Protein AF-A0A813EC09-F1 (afdb_monomer)

Sequence (532 aa):
MAMATLSLAPGRQLQPWEVMFGGIWLAPVGNAAQGDGEDTSQANADATVAAAVAAGVKEFDTAPWYGAGAAEERLGRAVRRLGDASTKVITKAGRLVREPGGTEPCIPGFDEPGRPGLHERVWTNDYTAAGARLSLSESLERLGLPRVFGLRIHDPNDNSCNTRRTEAFVDEVEVALGSEGMCQGFRQLRSEGVIQHVGLGMNCNREPHQGVPEEILRLLRGSEPGTFDSALLAGGWNLLCQEGLSCFLECERLGVEVHVAGVFASGLLVSKGGTYAYRDAPAELVERTERWRALASRHNCSLPAVAIAFAALPRCVTRVVIGMANPQQVEQTMAWVKESGTVPCAVWAEAKELGLLSPVVTMCCSCYRFQQLCPTVRFLATGHSECRAERSFEIEKGLIEGAFDVDEIPRLWNEKMKEYLGVEPADDGEGCLQDVHWAAGLTGYFPTYSLGAMAAVQIFDAAKAELPGLDEAIAAGDFKGLRAWLKEKVHAVGSLYPTADELLVAVTGKPLDPQIFLRYLREKYSELYKLP

Radius of gyration: 28.87 Å; Cα contacts (8 Å, |Δi|>4): 867; chains: 1; bounding box: 74×57×78 Å

Mean predicted aligned error: 15.91 Å

InterPro domains:
  IPR001333 Peptidase M32, carboxypeptidase Taq [PF02074] (393-525)
  IPR001333 Peptidase M32, carboxypeptidase Taq [PR00998] (408-425)
  IPR001333 Peptidase M32, carboxypeptidase Taq [PR00998] (431-452)
  IPR001333 Peptidase M32, carboxypeptidase Taq [PR00998] (476-494)
  IPR001333 Peptidase M32, carboxypeptidase Taq [PS52034] (393-526)
  IPR001333 Peptidase M32, carboxypeptidase Taq [PTHR34217] (392-530)
  IPR023210 NADP-dependent oxidoreductase domain [PF00248] (35-336)
  IPR036812 NAD(P)-dependent oxidoreductase domain superfamily [G3DSA:3.20.20.100] (18-352)
  IPR036812 NAD(P)-dependent oxidoreductase domain superfamily [SSF51430] (34-349)

Secondary structure (DSSP, 8-state):
-PPP---B-TT----GGGEEEEGGGGS-SSS-SS-SS----HHHHHHHHHHHHHTT--EEE--TTGGGGHHHHHHHHHHHHH--TT-EEEEEESEEEE-STT-----TTT--TTS--GGG-EEEE--BHHHHHHHHHHHHHHHT-S--SEEEEE--SSBTTB-TTSTT---HHHHHHSTTBHHHHHHHHHHTTS-SEEEEEEE-S--TTS--HHHHHHHHHHSPTTS-SEEEEESSSSSS--TTHHHHHHHHHHT-EEEEE-TTTTBTTTSSS-EETTEEPPHHHHHHHHHHHHHHHHTT--HHHHHHHHHH-BTTEEEEEEE-SSHHHHHHHHHHHHHHTT--HHHHHHHHHTT-S-TTS---THHHHHHTT-TTTTS-SSS-HHHHHHHHHHHHHHHHHTSS-GGGHHHHHHHHHHHHHS---SSTTTTGGG-HHHHTT-TT-HHHHHHHHHHHHHHHHHHHHHSTTHHHHHHTT--HHHHHHHIIIIITTTTTSSSHHHHHHHHHSSS--HHHHHHHHHHHHHHHHT--

Organism: Polarella glacialis (NCBI:txid89957)

Solvent-accessible surface area (backbone atoms only — not comparable to full-atom values): 28842 Å² total; per-residue (Å²): 132,84,77,90,69,71,60,70,37,86,58,54,59,66,50,48,58,32,33,24,40,29,31,52,40,42,18,33,68,65,97,44,97,56,39,99,79,63,67,56,45,64,70,38,37,34,48,24,51,50,44,34,44,75,64,41,34,33,37,37,41,43,29,38,67,26,32,64,28,43,16,31,34,36,49,22,53,25,50,61,72,69,63,58,87,74,62,34,41,30,39,38,21,24,49,38,72,37,76,57,82,93,60,89,46,85,52,96,91,82,60,67,97,84,48,75,38,64,90,58,51,45,76,49,77,34,38,29,22,65,28,34,54,49,32,49,53,55,46,31,59,47,20,69,39,101,65,50,41,22,44,15,48,39,45,62,38,28,34,101,85,33,41,78,92,42,96,80,44,61,67,34,58,57,43,20,57,35,94,65,1,23,58,48,26,49,52,50,39,38,76,72,65,61,28,81,41,36,30,40,39,35,46,28,64,66,48,104,55,37,28,54,57,64,57,57,47,49,50,65,70,62,42,65,91,82,65,49,55,30,43,31,35,24,32,17,40,30,77,89,32,68,74,30,52,67,46,54,51,52,23,56,74,69,73,22,33,30,29,35,18,41,39,39,43,55,41,40,51,72,46,89,75,44,24,38,85,81,37,82,44,54,70,68,60,52,53,54,45,52,54,49,43,53,52,26,51,76,70,77,39,57,44,51,14,50,25,52,32,58,46,49,25,40,62,48,37,63,30,45,33,46,71,49,57,34,46,66,46,40,54,53,47,53,51,30,42,59,47,13,31,67,49,57,61,61,59,58,59,51,30,41,79,71,65,61,39,63,84,76,66,67,72,64,66,69,53,53,68,50,62,79,67,47,96,74,78,85,77,67,88,86,80,46,70,62,68,50,41,54,50,53,47,55,53,52,49,30,47,73,73,65,76,44,60,82,86,46,44,54,59,54,43,36,55,46,36,32,70,77,69,72,43,69,55,93,44,51,72,68,35,56,66,63,46,62,42,67,79,68,70,41,76,81,46,64,61,50,56,57,51,50,52,35,48,50,48,48,49,47,56,36,47,49,73,77,35,85,62,49,68,60,31,50,75,72,70,48,55,65,67,62,52,53,49,43,43,65,62,39,66,73,44,70,84,73,46,97,43,72,42,57,47,32,28,74,58,53,74,41,54,84,57,67,66,55,35,53,48,51,52,50,54,54,48,28,65,76,69,68,50,134

pLDDT: mean 83.32, std 18.14, range [25.12, 98.56]

Structure (mmCIF, N/CA/C/O backbone):
data_AF-A0A813EC09-F1
#
_entry.id   AF-A0A813EC09-F1
#
loop_
_atom_site.group_PDB
_atom_site.id
_atom_site.type_symbol
_atom_site.label_atom_id
_atom_site.label_alt_id
_atom_site.label_comp_id
_atom_site.label_asym_id
_atom_site.label_entity_id
_atom_site.label_seq_id
_atom_site.pdbx_PDB_ins_code
_atom_site.Cartn_x
_atom_site.Cartn_y
_atom_site.Cartn_z
_atom_site.occupancy
_atom_site.B_iso_or_equiv
_atom_site.auth_seq_id
_atom_site.auth_comp_id
_atom_site.auth_asym_id
_atom_site.auth_atom_id
_atom_site.pdbx_PDB_model_num
ATOM 1 N N . MET A 1 1 ? -3.536 7.130 27.808 1.00 31.22 1 MET A N 1
ATOM 2 C CA . MET A 1 1 ? -3.299 7.382 26.370 1.00 31.22 1 MET A CA 1
ATOM 3 C C . MET A 1 1 ? -3.692 6.121 25.627 1.00 31.22 1 MET A C 1
ATOM 5 O O . MET A 1 1 ? -3.079 5.096 25.887 1.00 31.22 1 MET A O 1
ATOM 9 N N . ALA A 1 2 ? -4.734 6.153 24.797 1.00 35.81 2 ALA A N 1
ATOM 10 C CA . ALA A 1 2 ? -5.045 5.018 23.930 1.00 35.81 2 ALA A CA 1
ATOM 11 C C . ALA A 1 2 ? -3.942 4.912 22.863 1.00 35.81 2 ALA A C 1
ATOM 13 O O . ALA A 1 2 ? -3.614 5.919 22.235 1.00 35.81 2 ALA A O 1
ATOM 14 N N . MET A 1 3 ? -3.329 3.736 22.703 1.00 50.53 3 MET A N 1
ATOM 15 C CA . MET A 1 3 ? -2.440 3.483 21.566 1.00 50.53 3 MET A CA 1
ATOM 16 C C . MET A 1 3 ? -3.264 3.627 20.283 1.00 50.53 3 MET A C 1
ATOM 18 O O . MET A 1 3 ? -4.345 3.049 20.194 1.00 50.53 3 MET A O 1
ATOM 22 N N . ALA A 1 4 ? -2.789 4.416 19.318 1.00 56.81 4 ALA A N 1
ATOM 23 C CA . ALA A 1 4 ? -3.446 4.523 18.019 1.00 56.81 4 ALA A CA 1
ATOM 24 C C . ALA A 1 4 ? -3.466 3.137 17.355 1.00 56.81 4 ALA A C 1
ATOM 26 O O . ALA A 1 4 ? -2.418 2.517 17.180 1.00 56.81 4 ALA A O 1
ATOM 27 N N . THR A 1 5 ? -4.657 2.637 17.035 1.00 67.69 5 THR A N 1
ATOM 28 C CA . THR A 1 5 ? -4.851 1.327 16.406 1.00 67.69 5 THR A CA 1
ATOM 29 C C . THR A 1 5 ? -5.172 1.501 14.933 1.00 67.69 5 THR A C 1
ATOM 31 O O . THR A 1 5 ? -6.077 2.260 14.594 1.00 67.69 5 THR A O 1
ATOM 34 N N . LEU A 1 6 ? -4.463 0.764 14.083 1.00 75.31 6 LEU A N 1
ATOM 35 C CA . LEU A 1 6 ? -4.712 0.719 12.646 1.00 75.31 6 LEU A CA 1
ATOM 36 C C . LEU A 1 6 ? -6.093 0.121 12.361 1.00 75.31 6 LEU A C 1
ATOM 38 O O . LEU A 1 6 ? -6.466 -0.885 12.975 1.00 75.31 6 LEU A O 1
ATOM 42 N N . SER A 1 7 ? -6.846 0.699 11.427 1.00 79.81 7 SER A N 1
ATOM 43 C CA . SER A 1 7 ? -8.127 0.120 11.031 1.00 79.81 7 SER A CA 1
ATOM 44 C C . SER A 1 7 ? -7.901 -1.114 10.158 1.00 79.81 7 SER A C 1
ATOM 46 O O . SER A 1 7 ? -7.236 -1.049 9.125 1.00 79.81 7 SER A O 1
ATOM 48 N N . LEU A 1 8 ? -8.447 -2.264 10.559 1.00 84.06 8 LEU A N 1
ATOM 49 C CA . LEU A 1 8 ? -8.244 -3.540 9.864 1.00 84.06 8 LEU A CA 1
ATOM 50 C C . LEU A 1 8 ? -9.520 -4.015 9.147 1.00 84.06 8 LEU A C 1
ATOM 52 O O . LEU A 1 8 ? -10.648 -3.693 9.540 1.00 84.06 8 LEU A O 1
ATOM 56 N N . ALA A 1 9 ? -9.339 -4.816 8.099 1.00 81.06 9 ALA A N 1
ATOM 57 C CA . ALA A 1 9 ? -10.385 -5.511 7.353 1.00 81.06 9 ALA A CA 1
ATOM 58 C C . ALA A 1 9 ? -10.072 -7.021 7.259 1.00 81.06 9 ALA A C 1
ATOM 60 O O . ALA A 1 9 ? -9.608 -7.500 6.221 1.00 81.06 9 ALA A O 1
ATOM 61 N N . PRO A 1 10 ? -10.313 -7.790 8.340 1.00 75.00 10 PRO A N 1
ATOM 62 C CA . PRO A 1 10 ? -10.113 -9.237 8.341 1.00 75.00 10 PRO A CA 1
ATOM 63 C C . PRO A 1 10 ? -11.017 -9.916 7.305 1.00 75.00 10 PRO A C 1
ATOM 65 O O . PRO A 1 10 ? -12.213 -9.626 7.242 1.00 75.00 10 PRO A O 1
ATOM 68 N N . GLY A 1 11 ? -10.458 -10.816 6.495 1.00 70.75 11 GLY A N 1
ATOM 69 C CA . GLY A 1 11 ? -11.214 -11.516 5.450 1.00 70.75 11 GLY A CA 1
ATOM 70 C C . GLY A 1 11 ? -11.556 -10.649 4.232 1.00 70.75 11 GLY A C 1
ATOM 71 O O . GLY A 1 11 ? -12.435 -11.006 3.450 1.00 70.75 11 GLY A O 1
ATOM 72 N N . ARG A 1 12 ? -10.891 -9.497 4.049 1.00 84.00 12 ARG A N 1
ATOM 73 C CA . ARG A 1 12 ? -11.000 -8.737 2.799 1.00 84.00 12 ARG A CA 1
ATOM 74 C C . ARG A 1 12 ? -10.509 -9.595 1.637 1.00 84.00 12 ARG A C 1
ATOM 76 O O . ARG A 1 12 ? -9.344 -9.980 1.577 1.00 84.00 12 ARG A O 1
ATOM 83 N N . GLN A 1 13 ? -11.397 -9.822 0.680 1.00 87.75 13 GLN A N 1
ATOM 84 C CA . GLN A 1 13 ? -11.048 -10.438 -0.588 1.00 87.75 13 GLN A CA 1
ATOM 85 C C . GLN A 1 13 ? -10.578 -9.364 -1.568 1.00 87.75 13 GLN A C 1
ATOM 87 O O . GLN A 1 13 ? -11.390 -8.574 -2.059 1.00 87.75 13 GLN A O 1
ATOM 92 N N . LEU A 1 14 ? -9.276 -9.362 -1.856 1.00 92.81 14 LEU A N 1
ATOM 93 C CA . LEU A 1 14 ? -8.710 -8.528 -2.908 1.00 92.81 14 LEU A CA 1
ATOM 94 C C . LEU A 1 14 ? -9.325 -8.886 -4.256 1.00 92.81 14 LEU A C 1
ATOM 96 O O . LEU A 1 14 ? -9.436 -10.054 -4.632 1.00 92.81 14 LEU A O 1
ATOM 100 N N . GLN A 1 15 ? -9.700 -7.854 -4.989 1.00 94.69 15 GLN A N 1
ATOM 101 C CA . GLN A 1 15 ? -10.124 -7.969 -6.369 1.00 94.69 15 GLN A CA 1
ATOM 102 C C . GLN A 1 15 ? -8.906 -7.868 -7.296 1.00 94.69 15 GLN A C 1
ATOM 104 O O . GLN A 1 15 ? -7.924 -7.214 -6.938 1.00 94.69 15 GLN A O 1
ATOM 109 N N . PRO A 1 16 ? -8.944 -8.443 -8.512 1.00 94.75 16 PRO A N 1
ATOM 110 C CA . PRO A 1 16 ? -7.796 -8.391 -9.419 1.00 94.75 16 PRO A CA 1
ATOM 111 C C . PRO A 1 16 ? -7.305 -6.972 -9.740 1.00 94.75 16 PRO A C 1
ATOM 113 O O . PRO A 1 16 ? -6.108 -6.750 -9.871 1.00 94.75 16 PRO A O 1
ATOM 116 N N . TRP A 1 17 ? -8.203 -5.982 -9.782 1.00 95.50 17 TRP A N 1
ATOM 117 C CA . TRP A 1 17 ? -7.834 -4.576 -10.001 1.00 95.50 17 TRP A CA 1
ATOM 118 C C . TRP A 1 17 ? -7.215 -3.889 -8.773 1.00 95.50 17 TRP A C 1
ATOM 120 O O . TRP A 1 17 ? -6.730 -2.766 -8.889 1.00 95.50 17 TRP A O 1
ATOM 130 N N . GLU A 1 18 ? -7.258 -4.521 -7.597 1.00 96.62 18 GLU A N 1
ATOM 131 C CA . GLU A 1 18 ? -6.543 -4.081 -6.392 1.00 96.62 18 GLU A CA 1
ATOM 132 C C . GLU A 1 18 ? -5.122 -4.668 -6.328 1.00 96.62 18 GLU A C 1
ATOM 134 O O . GLU A 1 18 ? -4.308 -4.246 -5.504 1.00 96.62 18 GLU A O 1
ATOM 139 N N . VAL A 1 19 ? -4.796 -5.608 -7.219 1.00 97.94 19 VAL A N 1
ATOM 140 C CA . VAL A 1 19 ? -3.419 -6.030 -7.466 1.00 97.94 19 VAL A CA 1
ATOM 141 C C . VAL A 1 19 ? -2.787 -5.046 -8.442 1.00 97.94 19 VAL A C 1
ATOM 143 O O . VAL A 1 19 ? -3.353 -4.725 -9.485 1.00 97.94 19 VAL A O 1
ATOM 146 N N . MET A 1 20 ? -1.600 -4.561 -8.095 1.00 98.00 20 MET A N 1
ATOM 147 C CA . MET A 1 20 ? -0.786 -3.705 -8.953 1.00 98.00 20 MET A CA 1
ATOM 148 C C . MET A 1 20 ? 0.408 -4.511 -9.463 1.00 98.00 20 MET A C 1
ATOM 150 O O . MET A 1 20 ? 1.106 -5.165 -8.687 1.00 98.00 20 MET A O 1
ATOM 154 N N . PHE A 1 21 ? 0.648 -4.473 -10.770 1.00 97.44 21 PHE A N 1
ATOM 155 C CA . PHE A 1 21 ? 1.761 -5.182 -11.391 1.00 97.44 21 PHE A CA 1
ATOM 156 C C . PHE A 1 21 ? 3.084 -4.478 -11.067 1.00 97.44 21 PHE A C 1
ATOM 158 O O . PHE A 1 21 ? 3.270 -3.317 -11.431 1.00 97.44 21 PHE A O 1
ATOM 165 N N . GLY A 1 22 ? 4.010 -5.176 -10.408 1.00 94.19 22 GLY A N 1
ATOM 166 C CA . GLY A 1 22 ? 5.361 -4.683 -10.135 1.00 94.19 22 GLY A CA 1
ATOM 167 C C . GLY A 1 22 ? 6.304 -4.929 -11.314 1.00 94.19 22 GLY A C 1
ATOM 168 O O . GLY A 1 22 ? 6.801 -6.038 -11.496 1.00 94.19 22 GLY A O 1
ATOM 169 N N . GLY A 1 23 ? 6.597 -3.881 -12.080 1.00 88.44 23 GLY A N 1
ATOM 170 C CA . GLY A 1 23 ? 7.363 -3.915 -13.329 1.00 88.44 23 GLY A CA 1
ATOM 171 C C . GLY A 1 23 ? 8.857 -4.207 -13.198 1.00 88.44 23 GLY A C 1
ATOM 172 O O . GLY A 1 23 ? 9.525 -4.332 -14.219 1.00 88.44 23 GLY A O 1
ATOM 173 N N . ILE A 1 24 ? 9.395 -4.342 -11.981 1.00 84.12 24 ILE A N 1
ATOM 174 C CA . ILE A 1 24 ? 10.821 -4.641 -11.765 1.00 84.12 24 ILE A CA 1
ATOM 175 C C . ILE A 1 24 ? 11.261 -5.930 -12.476 1.00 84.12 24 ILE A C 1
ATOM 177 O O . ILE A 1 24 ? 12.362 -5.975 -13.007 1.00 84.12 24 ILE A O 1
ATOM 181 N N . TRP A 1 25 ? 10.370 -6.922 -12.574 1.00 82.19 25 TRP A N 1
ATOM 182 C CA . TRP A 1 25 ? 10.619 -8.220 -13.216 1.00 82.19 25 TRP A CA 1
ATOM 183 C C . TRP A 1 25 ? 10.541 -8.201 -14.741 1.00 82.19 25 TRP A C 1
ATOM 185 O O . TRP A 1 25 ? 10.873 -9.184 -15.393 1.00 82.19 25 TRP A O 1
ATOM 195 N N . LEU A 1 26 ? 10.149 -7.071 -15.334 1.00 83.69 26 LEU A N 1
ATOM 196 C CA . LEU A 1 26 ? 10.283 -6.873 -16.776 1.00 83.69 26 LEU A CA 1
ATOM 197 C C . LEU A 1 26 ? 11.735 -6.559 -17.160 1.00 83.69 26 LEU A C 1
ATOM 199 O O . LEU A 1 26 ? 12.042 -6.408 -18.340 1.00 83.69 26 LEU A O 1
ATOM 203 N N . ALA A 1 27 ? 12.642 -6.441 -16.190 1.00 74.12 27 ALA A N 1
ATOM 204 C CA . ALA A 1 27 ? 14.052 -6.207 -16.426 1.00 74.12 27 ALA A CA 1
ATOM 205 C C . ALA A 1 27 ? 14.947 -7.044 -15.502 1.00 74.12 27 ALA A C 1
ATOM 207 O O . ALA A 1 27 ? 14.482 -7.511 -14.465 1.00 74.12 27 ALA A O 1
ATOM 208 N N . PRO A 1 28 ? 16.232 -7.237 -15.858 1.00 63.19 28 PRO A N 1
ATOM 209 C CA . PRO A 1 28 ? 17.201 -7.817 -14.940 1.00 63.19 28 PRO A CA 1
ATOM 210 C C . PRO A 1 28 ? 17.235 -7.030 -13.629 1.00 63.19 28 PRO A C 1
ATOM 212 O O . PRO A 1 28 ? 17.263 -5.793 -13.628 1.00 63.19 28 PRO A O 1
ATOM 215 N N . VAL A 1 29 ? 17.219 -7.750 -12.511 1.00 54.88 29 VAL A N 1
ATOM 216 C CA . VAL A 1 29 ? 17.272 -7.150 -11.179 1.00 54.88 29 VAL A CA 1
ATOM 217 C C . VAL A 1 29 ? 18.740 -6.918 -10.798 1.00 54.88 29 VAL A C 1
ATOM 219 O O . VAL A 1 29 ? 19.521 -7.859 -10.688 1.00 54.88 29 VAL A O 1
ATOM 222 N N . GLY A 1 30 ? 19.121 -5.655 -10.579 1.00 46.66 30 GLY A N 1
ATOM 223 C CA . GLY A 1 30 ? 20.483 -5.252 -10.194 1.00 46.66 30 GLY A CA 1
ATOM 224 C C . GLY A 1 30 ? 21.463 -5.084 -11.368 1.00 46.66 30 GLY A C 1
ATOM 225 O O . GLY A 1 30 ? 21.093 -5.222 -12.527 1.00 46.66 30 GLY A O 1
ATOM 226 N N . ASN A 1 31 ? 22.737 -4.794 -11.065 1.00 35.25 31 ASN A N 1
ATOM 227 C CA . ASN A 1 31 ? 23.843 -4.696 -12.043 1.00 35.25 31 ASN A CA 1
ATOM 228 C C . ASN A 1 31 ? 24.238 -6.055 -12.667 1.00 35.25 31 ASN A C 1
ATOM 230 O O . ASN A 1 31 ? 25.314 -6.186 -13.254 1.00 35.25 31 ASN A O 1
ATOM 234 N N . ALA A 1 32 ? 23.419 -7.093 -12.506 1.00 34.06 32 ALA A N 1
ATOM 235 C CA . ALA A 1 32 ? 23.718 -8.410 -13.031 1.00 34.06 32 ALA A CA 1
ATOM 236 C C . ALA A 1 32 ? 23.375 -8.465 -14.527 1.00 34.06 32 ALA A C 1
ATOM 238 O O . ALA A 1 32 ? 22.236 -8.249 -14.935 1.00 34.06 32 ALA A O 1
ATOM 239 N N . ALA A 1 33 ? 24.372 -8.816 -15.342 1.00 35.03 33 ALA A N 1
ATOM 240 C CA . ALA A 1 33 ? 24.215 -9.115 -16.769 1.00 35.03 33 ALA A CA 1
ATOM 241 C C . ALA A 1 33 ? 23.347 -10.366 -17.041 1.00 35.03 33 ALA A C 1
ATOM 243 O O . ALA A 1 33 ? 23.077 -10.697 -18.192 1.00 35.03 33 ALA A O 1
ATOM 244 N N . GLN A 1 34 ? 22.917 -11.068 -15.990 1.00 35.69 34 GLN A N 1
ATOM 245 C CA . GLN A 1 34 ? 21.988 -12.188 -16.037 1.00 35.69 34 GLN A CA 1
ATOM 246 C C . GLN A 1 34 ? 20.895 -11.922 -15.001 1.00 35.69 34 GLN A C 1
ATOM 248 O O . GLN A 1 34 ? 21.205 -11.672 -13.836 1.00 35.69 34 GLN A O 1
ATOM 253 N N . GLY A 1 35 ? 19.628 -11.956 -15.426 1.00 43.75 35 GLY A N 1
ATOM 254 C CA . GLY A 1 35 ? 18.516 -12.083 -14.486 1.00 43.75 35 GLY A CA 1
ATOM 255 C C . GLY A 1 35 ? 18.705 -13.337 -13.630 1.00 43.75 35 GLY A C 1
ATOM 256 O O . GLY A 1 35 ? 19.523 -14.202 -13.937 1.00 43.75 35 GLY A O 1
ATOM 257 N N . ASP A 1 36 ? 17.931 -13.458 -12.572 1.00 50.38 36 ASP A N 1
ATOM 258 C CA . ASP A 1 36 ? 17.846 -14.593 -11.649 1.00 50.38 36 ASP A CA 1
ATOM 259 C C . ASP A 1 36 ? 17.369 -15.923 -12.288 1.00 50.38 36 ASP A C 1
ATOM 261 O O . ASP A 1 36 ? 16.814 -16.788 -11.618 1.00 50.38 36 ASP A O 1
ATOM 265 N N . GLY A 1 37 ? 17.620 -16.115 -13.586 1.00 55.06 37 GLY A N 1
ATOM 266 C CA . GLY A 1 37 ? 17.205 -17.255 -14.399 1.00 55.06 37 GLY A CA 1
ATOM 267 C C . GLY A 1 37 ? 15.918 -17.023 -15.196 1.00 55.06 37 GLY A C 1
ATOM 268 O O . GLY A 1 37 ? 15.580 -17.860 -16.029 1.00 55.06 37 GLY A O 1
ATOM 269 N N . GLU A 1 38 ? 15.221 -15.904 -14.979 1.00 67.25 38 GLU A N 1
ATOM 270 C CA . GLU A 1 38 ? 13.945 -15.589 -15.632 1.00 67.25 38 GLU A CA 1
ATOM 271 C C . GLU A 1 38 ? 14.114 -15.019 -17.056 1.00 67.25 38 GLU A C 1
ATOM 273 O O . GLU A 1 38 ? 15.061 -14.284 -17.365 1.00 67.25 38 GLU A O 1
ATOM 278 N N . ASP A 1 39 ? 13.163 -15.337 -17.942 1.00 74.38 39 ASP A N 1
ATOM 279 C CA . ASP A 1 39 ? 13.121 -14.824 -19.316 1.00 74.38 39 ASP A CA 1
ATOM 280 C C . ASP A 1 39 ? 12.728 -13.339 -19.331 1.00 74.38 39 ASP A C 1
ATOM 282 O O . ASP A 1 39 ? 11.559 -12.971 -19.266 1.00 74.38 39 ASP A O 1
ATOM 286 N N . THR A 1 40 ? 13.713 -12.456 -19.465 1.00 76.31 40 THR A N 1
ATOM 287 C CA . THR A 1 40 ? 13.486 -11.002 -19.556 1.00 76.31 40 THR A CA 1
ATOM 288 C C . THR A 1 40 ? 13.268 -10.497 -20.992 1.00 76.31 40 THR A C 1
ATOM 290 O O . THR A 1 40 ? 13.400 -9.298 -21.257 1.00 76.31 40 THR A O 1
ATOM 293 N N . SER A 1 41 ? 12.953 -11.377 -21.950 1.00 82.69 41 SER A N 1
ATOM 294 C CA . SER A 1 41 ? 12.703 -10.994 -23.344 1.00 82.69 41 SER A CA 1
ATOM 295 C C . SER A 1 41 ? 11.466 -10.103 -23.506 1.00 82.69 41 SER A C 1
ATOM 297 O O . SER A 1 41 ? 10.525 -10.126 -22.709 1.00 82.69 41 SER A O 1
ATOM 299 N N . GLN A 1 42 ? 11.422 -9.334 -24.602 1.00 85.38 42 GLN A N 1
ATOM 300 C CA . GLN A 1 42 ? 10.219 -8.569 -24.947 1.00 85.38 42 GLN A CA 1
ATOM 301 C C . GLN A 1 42 ? 9.003 -9.479 -25.162 1.00 85.38 42 GLN A C 1
ATOM 303 O O . GLN A 1 42 ? 7.895 -9.104 -24.796 1.00 85.38 42 GLN A O 1
ATOM 308 N N . ALA A 1 43 ? 9.199 -10.666 -25.744 1.00 86.06 43 ALA A N 1
ATOM 309 C CA . ALA A 1 43 ? 8.111 -11.605 -25.994 1.00 86.06 43 ALA A CA 1
ATOM 310 C C . ALA A 1 43 ? 7.463 -12.074 -24.684 1.00 86.06 43 ALA A C 1
ATOM 312 O O . ALA A 1 43 ? 6.235 -12.108 -24.585 1.00 86.06 43 ALA A O 1
ATOM 313 N N . ASN A 1 44 ? 8.275 -12.368 -23.666 1.00 88.06 44 ASN A N 1
ATOM 314 C CA . ASN A 1 44 ? 7.762 -12.716 -22.350 1.00 88.06 44 ASN A CA 1
ATOM 315 C C . ASN A 1 44 ? 7.106 -11.515 -21.646 1.00 88.06 44 ASN A C 1
ATOM 317 O O . ASN A 1 44 ? 6.027 -11.665 -21.073 1.00 88.06 44 ASN A O 1
ATOM 321 N N . ALA A 1 45 ? 7.676 -10.309 -21.752 1.00 90.31 45 ALA A N 1
ATOM 322 C CA . ALA A 1 45 ? 7.045 -9.094 -21.230 1.00 90.31 45 ALA A CA 1
ATOM 323 C C . ALA A 1 45 ? 5.653 -8.846 -21.850 1.00 90.31 45 ALA A C 1
ATOM 325 O O . ALA A 1 45 ? 4.690 -8.612 -21.119 1.00 90.31 45 ALA A O 1
ATOM 326 N N . ASP A 1 46 ? 5.530 -8.961 -23.178 1.00 92.81 46 ASP A N 1
ATOM 327 C CA . ASP A 1 46 ? 4.258 -8.843 -23.904 1.00 92.81 46 ASP A CA 1
ATOM 328 C C . ASP A 1 46 ? 3.228 -9.858 -23.387 1.00 92.81 46 ASP A C 1
ATOM 330 O O . ASP A 1 46 ? 2.096 -9.492 -23.063 1.00 92.81 46 ASP A O 1
ATOM 334 N N . ALA A 1 47 ? 3.626 -11.130 -23.281 1.00 96.44 47 ALA A N 1
ATOM 335 C CA . ALA A 1 47 ? 2.753 -12.203 -22.815 1.00 96.44 47 ALA A CA 1
ATOM 336 C C . ALA A 1 47 ? 2.321 -12.008 -21.353 1.00 96.44 47 ALA A C 1
ATOM 338 O O . ALA A 1 47 ? 1.157 -12.218 -21.015 1.00 96.44 47 ALA A O 1
ATOM 339 N N . THR A 1 48 ? 3.242 -11.572 -20.493 1.00 96.56 48 THR A N 1
ATOM 340 C CA . THR A 1 48 ? 3.003 -11.383 -19.057 1.00 96.56 48 THR A CA 1
ATOM 341 C C . THR A 1 48 ? 2.057 -10.216 -18.796 1.00 96.56 48 THR A C 1
ATOM 343 O O . THR A 1 48 ? 1.104 -10.353 -18.030 1.00 96.56 48 THR A O 1
ATOM 346 N N . VAL A 1 49 ? 2.263 -9.081 -19.472 1.00 97.31 49 VAL A N 1
ATOM 347 C CA . VAL A 1 49 ? 1.371 -7.915 -19.368 1.00 97.31 49 VAL A CA 1
ATOM 348 C C . VAL A 1 49 ? -0.017 -8.249 -19.914 1.00 97.31 49 VAL A C 1
ATOM 350 O O . VAL A 1 49 ? -1.014 -7.933 -19.265 1.00 97.31 49 VAL A O 1
ATOM 353 N N . ALA A 1 50 ? -0.103 -8.940 -21.056 1.00 97.81 50 ALA A N 1
ATOM 354 C CA . ALA A 1 50 ? -1.383 -9.381 -21.609 1.00 97.81 50 ALA A CA 1
ATOM 355 C C . AL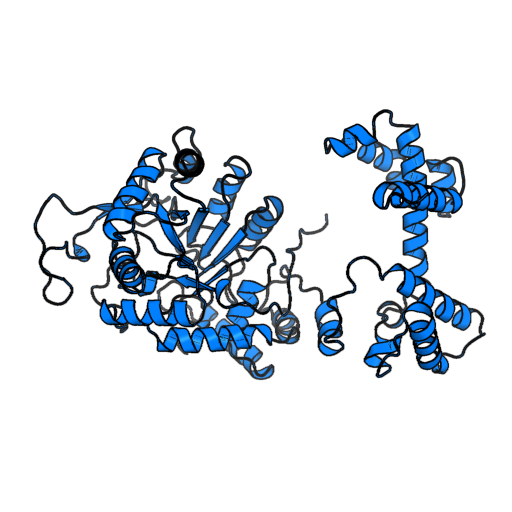A A 1 50 ? -2.130 -10.325 -20.650 1.00 97.81 50 ALA A C 1
ATOM 357 O O . ALA A 1 50 ? -3.328 -10.149 -20.430 1.00 97.81 50 ALA A O 1
ATOM 358 N N . ALA A 1 51 ? -1.425 -11.281 -20.034 1.00 98.25 51 ALA A N 1
ATOM 359 C CA . ALA A 1 51 ? -1.997 -12.173 -19.029 1.00 98.25 51 ALA A CA 1
ATOM 360 C C . ALA A 1 51 ? -2.491 -11.406 -17.791 1.00 98.25 51 ALA A C 1
ATOM 362 O O . ALA A 1 51 ? -3.587 -11.679 -17.303 1.00 98.25 51 ALA A O 1
ATOM 363 N N . ALA A 1 52 ? -1.730 -10.419 -17.307 1.00 97.94 52 ALA A N 1
ATOM 364 C CA . ALA A 1 52 ? -2.120 -9.602 -16.158 1.00 97.94 52 ALA A CA 1
ATOM 365 C C . ALA A 1 52 ? -3.399 -8.795 -16.435 1.00 97.94 52 ALA A C 1
ATOM 367 O O . ALA A 1 52 ? -4.327 -8.814 -15.623 1.00 97.94 52 ALA A O 1
ATOM 368 N N . VAL A 1 53 ? -3.494 -8.142 -17.599 1.00 97.88 53 VAL A N 1
ATOM 369 C CA . VAL A 1 53 ? -4.714 -7.414 -17.991 1.00 97.88 53 VAL A CA 1
ATOM 370 C C . VAL A 1 53 ? -5.894 -8.367 -18.169 1.00 97.88 53 VAL A C 1
ATOM 372 O O . VAL A 1 53 ? -6.981 -8.083 -17.667 1.00 97.88 53 VAL A O 1
ATOM 375 N N . ALA A 1 54 ? -5.692 -9.524 -18.807 1.00 97.56 54 ALA A N 1
ATOM 376 C CA . ALA A 1 54 ? -6.735 -10.541 -18.956 1.00 97.56 54 ALA A CA 1
ATOM 377 C C . ALA A 1 54 ? -7.241 -11.071 -17.602 1.00 97.56 54 ALA A C 1
ATOM 379 O O . ALA A 1 54 ? -8.424 -11.373 -17.458 1.00 97.56 54 ALA A O 1
ATOM 380 N N . ALA A 1 55 ? -6.367 -11.130 -16.594 1.00 97.25 55 ALA A N 1
ATOM 381 C CA . ALA A 1 55 ? -6.725 -11.471 -15.222 1.00 97.25 55 ALA A CA 1
ATOM 382 C C . ALA A 1 55 ? -7.456 -10.344 -14.465 1.00 97.25 55 ALA A C 1
ATOM 384 O O . ALA A 1 55 ? -7.986 -10.584 -13.382 1.00 97.25 55 ALA A O 1
ATOM 385 N N . GLY A 1 56 ? -7.519 -9.129 -15.021 1.00 96.94 56 GLY A N 1
ATOM 386 C CA . GLY A 1 56 ? -8.214 -7.978 -14.443 1.00 96.94 56 GLY A CA 1
ATOM 387 C C . GLY A 1 56 ? -7.318 -6.980 -13.704 1.00 96.94 56 GLY A C 1
ATOM 388 O O . GLY A 1 56 ? -7.847 -6.073 -13.056 1.00 96.94 56 GLY A O 1
ATOM 389 N N . VAL A 1 57 ? -5.990 -7.113 -13.803 1.00 97.62 57 VAL A N 1
ATOM 390 C CA . VAL A 1 57 ? -5.033 -6.109 -13.310 1.00 97.62 57 VAL A CA 1
ATOM 391 C C . VAL A 1 57 ? -5.120 -4.857 -14.180 1.00 97.62 57 VAL A C 1
ATOM 393 O O . VAL A 1 57 ? -5.113 -4.940 -15.406 1.00 97.62 57 VAL A O 1
ATOM 396 N N . LYS A 1 58 ? -5.192 -3.683 -13.544 1.00 96.75 58 LYS A N 1
ATOM 397 C CA . LYS A 1 58 ? -5.356 -2.394 -14.246 1.00 96.75 58 LYS A CA 1
ATOM 398 C C . LYS A 1 58 ? -4.191 -1.434 -14.065 1.00 96.75 58 LYS A C 1
ATOM 400 O O . LYS A 1 58 ? -4.054 -0.496 -14.842 1.00 96.75 58 LYS A O 1
ATOM 405 N N . GLU A 1 59 ? -3.384 -1.624 -13.029 1.00 97.94 59 GLU A N 1
ATOM 406 C CA . GLU A 1 59 ? -2.357 -0.670 -12.627 1.00 97.94 59 GLU A CA 1
ATOM 407 C C . GLU A 1 59 ? -0.974 -1.318 -12.660 1.00 97.94 59 GLU A C 1
ATOM 409 O O . GLU A 1 59 ? -0.773 -2.403 -12.115 1.00 97.94 59 GLU A O 1
ATOM 414 N N . PHE A 1 60 ? -0.025 -0.634 -13.297 1.00 98.25 60 PHE A N 1
ATOM 415 C CA . PHE A 1 60 ? 1.335 -1.108 -13.534 1.00 98.25 60 PHE A CA 1
ATOM 416 C C . PHE A 1 60 ? 2.320 -0.096 -12.959 1.00 98.25 60 PHE A C 1
ATOM 418 O O . PHE A 1 60 ? 2.375 1.049 -13.409 1.00 98.25 60 PHE A O 1
ATOM 425 N N . ASP A 1 61 ? 3.082 -0.520 -11.958 1.00 97.75 61 ASP A N 1
ATOM 426 C CA . ASP A 1 61 ? 4.133 0.268 -11.327 1.00 97.75 61 ASP A CA 1
ATOM 427 C C . ASP A 1 61 ? 5.482 -0.084 -11.958 1.00 97.75 61 ASP A C 1
ATOM 429 O O . ASP A 1 61 ? 5.880 -1.244 -12.005 1.00 97.75 61 ASP A O 1
ATOM 433 N N . THR A 1 62 ? 6.200 0.914 -12.457 1.00 96.19 62 THR A N 1
ATOM 434 C CA . THR A 1 62 ? 7.552 0.756 -13.011 1.00 96.19 62 THR A CA 1
ATOM 435 C C . THR A 1 62 ? 8.458 1.872 -12.496 1.00 96.19 62 THR A C 1
ATOM 437 O O . THR A 1 62 ? 8.041 2.654 -11.639 1.00 96.19 62 THR A O 1
ATOM 440 N N . ALA A 1 63 ? 9.713 1.928 -12.933 1.00 93.31 63 ALA A N 1
ATOM 441 C CA . ALA A 1 63 ? 10.622 3.024 -12.622 1.00 93.31 63 ALA A CA 1
ATOM 442 C C . ALA A 1 63 ? 11.778 3.097 -13.630 1.00 93.31 63 ALA A C 1
ATOM 444 O O . ALA A 1 63 ? 12.229 2.046 -14.094 1.00 93.31 63 ALA A O 1
ATOM 445 N N . PRO A 1 64 ? 12.374 4.286 -13.841 1.00 88.81 64 PRO A N 1
ATOM 446 C CA . PRO A 1 64 ? 13.611 4.423 -14.612 1.00 88.81 64 PRO A CA 1
ATOM 447 C C . PRO A 1 64 ? 14.758 3.579 -14.040 1.00 88.81 64 PRO A C 1
ATOM 449 O O . PRO A 1 64 ? 15.576 3.032 -14.768 1.00 88.81 64 PRO A O 1
ATOM 452 N N . TRP A 1 65 ? 14.805 3.415 -12.717 1.00 83.19 65 TRP A N 1
ATOM 453 C CA . TRP A 1 65 ? 15.827 2.609 -12.045 1.00 83.19 65 TRP A CA 1
ATOM 454 C C . TRP A 1 65 ? 15.782 1.116 -12.426 1.00 83.19 65 TRP A C 1
ATOM 456 O O . TRP A 1 65 ? 16.804 0.436 -12.373 1.00 83.19 65 TRP A O 1
ATOM 466 N N . TYR A 1 66 ? 14.614 0.578 -12.795 1.00 84.19 66 TYR A N 1
ATOM 467 C CA . TYR A 1 66 ? 14.430 -0.863 -12.988 1.00 84.19 66 TYR A CA 1
ATOM 468 C C . TYR A 1 66 ? 15.108 -1.332 -14.277 1.00 84.19 66 TYR A C 1
ATOM 470 O O . TYR A 1 66 ? 14.675 -1.003 -15.385 1.00 84.19 66 TYR A O 1
ATOM 478 N N . GLY A 1 67 ? 16.213 -2.066 -14.101 1.00 77.19 67 GLY A N 1
ATOM 479 C CA . GLY A 1 67 ? 17.122 -2.465 -15.174 1.00 77.19 67 GLY A CA 1
ATOM 480 C C . GLY A 1 67 ? 17.549 -1.285 -16.039 1.00 77.19 67 GLY A C 1
ATOM 481 O O . GLY A 1 67 ? 17.458 -1.373 -17.257 1.00 77.19 67 GLY A O 1
ATOM 482 N N . ALA A 1 68 ? 17.911 -0.158 -15.413 1.00 78.38 68 ALA A N 1
ATOM 483 C CA . ALA A 1 68 ? 18.359 1.061 -16.094 1.00 78.38 68 ALA A CA 1
ATOM 484 C C . ALA A 1 68 ? 17.410 1.551 -17.214 1.00 78.38 68 ALA A C 1
ATOM 486 O O . ALA A 1 68 ? 17.848 2.018 -18.264 1.00 78.38 68 ALA A O 1
ATOM 487 N N . GLY A 1 69 ? 16.098 1.428 -17.006 1.00 82.69 69 GLY A N 1
ATOM 488 C CA . GLY A 1 69 ? 15.053 1.885 -17.923 1.00 82.69 69 GLY A CA 1
ATOM 489 C C . GLY A 1 69 ? 14.479 0.783 -18.813 1.00 82.69 69 GLY A C 1
ATOM 490 O O . GLY A 1 69 ? 13.431 0.990 -19.421 1.00 82.69 69 GLY A O 1
ATOM 491 N N . ALA A 1 70 ? 15.084 -0.410 -18.844 1.00 82.31 70 ALA A N 1
ATOM 492 C CA . ALA A 1 70 ? 14.585 -1.539 -19.631 1.00 82.31 70 ALA A CA 1
ATOM 493 C C . ALA A 1 70 ? 13.144 -1.929 -19.271 1.00 82.31 70 ALA A C 1
ATOM 495 O O . ALA A 1 70 ? 12.363 -2.291 -20.152 1.00 82.31 70 ALA A O 1
ATOM 496 N N . ALA A 1 71 ? 12.775 -1.832 -17.989 1.00 88.06 71 ALA A N 1
ATOM 497 C CA . ALA A 1 71 ? 11.419 -2.140 -17.545 1.00 88.06 71 ALA A CA 1
ATOM 498 C C . ALA A 1 71 ? 10.386 -1.177 -18.152 1.00 88.06 71 ALA A C 1
ATOM 500 O O . ALA A 1 71 ? 9.313 -1.610 -18.566 1.00 88.06 71 ALA A O 1
ATOM 501 N N . GLU A 1 72 ? 10.707 0.118 -18.243 1.00 92.81 72 GLU A N 1
ATOM 502 C CA . GLU A 1 72 ? 9.850 1.116 -18.894 1.00 92.81 72 GLU A CA 1
ATOM 503 C C . GLU A 1 72 ? 9.727 0.849 -20.393 1.00 92.81 72 GLU A C 1
ATOM 505 O O . GLU A 1 72 ? 8.621 0.819 -20.927 1.00 92.81 72 GLU A O 1
ATOM 510 N N . GLU A 1 73 ? 10.840 0.574 -21.070 1.00 89.19 73 GLU A N 1
ATOM 511 C CA . GLU A 1 73 ? 10.840 0.284 -22.507 1.00 89.19 73 GLU A CA 1
ATOM 512 C C . GLU A 1 73 ? 9.971 -0.938 -22.846 1.00 89.19 73 GLU A C 1
ATOM 514 O O . GLU A 1 73 ? 9.156 -0.908 -23.777 1.00 89.19 73 GLU A O 1
ATOM 519 N N . ARG A 1 74 ? 10.103 -2.009 -22.056 1.00 90.69 74 ARG A N 1
ATOM 520 C CA . ARG A 1 74 ? 9.366 -3.261 -22.258 1.00 90.69 74 ARG A CA 1
ATOM 521 C C . ARG A 1 74 ? 7.894 -3.137 -21.908 1.00 90.69 74 ARG A C 1
ATOM 523 O O . ARG A 1 74 ? 7.062 -3.552 -22.717 1.00 90.69 74 ARG A O 1
ATOM 530 N N . LEU A 1 75 ? 7.573 -2.531 -20.762 1.00 95.88 75 LEU A N 1
ATOM 531 C CA . LEU A 1 75 ? 6.189 -2.263 -20.366 1.00 95.88 75 LEU A CA 1
ATOM 532 C C . LEU A 1 75 ? 5.496 -1.382 -21.406 1.00 95.88 75 LEU A C 1
ATOM 534 O O . LEU A 1 75 ? 4.386 -1.681 -21.831 1.00 95.88 75 LEU A O 1
ATOM 538 N N . GLY A 1 76 ? 6.171 -0.328 -21.858 1.00 95.62 76 GLY A N 1
ATOM 539 C CA . GLY A 1 76 ? 5.668 0.587 -22.870 1.00 95.62 76 GLY A CA 1
ATOM 540 C C . GLY A 1 76 ? 5.296 -0.104 -24.182 1.00 95.62 76 GLY A C 1
ATOM 541 O O . GLY A 1 76 ? 4.191 0.084 -24.698 1.00 95.62 76 GLY A O 1
ATOM 542 N N . ARG A 1 77 ? 6.200 -0.945 -24.709 1.00 93.44 77 ARG A N 1
ATOM 543 C CA . ARG A 1 77 ? 5.936 -1.769 -25.903 1.00 93.44 77 ARG A CA 1
ATOM 544 C C . ARG A 1 77 ? 4.754 -2.718 -25.691 1.00 93.44 77 ARG A C 1
ATOM 546 O O . ARG A 1 77 ? 3.860 -2.739 -26.537 1.00 93.44 77 ARG A O 1
ATOM 553 N N . ALA A 1 78 ? 4.712 -3.418 -24.559 1.00 95.81 78 ALA A N 1
ATOM 554 C CA . ALA A 1 78 ? 3.643 -4.360 -24.242 1.00 95.81 78 ALA A CA 1
ATOM 555 C C . ALA A 1 78 ? 2.271 -3.669 -24.139 1.00 95.81 78 ALA A C 1
ATOM 557 O O . ALA A 1 78 ? 1.305 -4.111 -24.759 1.00 95.81 78 ALA A O 1
ATOM 558 N N . VAL A 1 79 ? 2.189 -2.533 -23.437 1.00 96.94 79 VAL A N 1
ATOM 559 C CA . VAL A 1 79 ? 0.951 -1.748 -23.284 1.00 96.94 79 VAL A CA 1
ATOM 560 C C . VAL A 1 79 ? 0.467 -1.194 -24.625 1.00 96.94 79 VAL A C 1
ATOM 562 O O . VAL A 1 79 ? -0.716 -1.315 -24.943 1.00 96.94 79 VAL A O 1
ATOM 565 N N . ARG A 1 80 ? 1.363 -0.639 -25.458 1.00 95.88 80 ARG A N 1
ATOM 566 C CA . ARG A 1 80 ? 1.000 -0.177 -26.812 1.00 95.88 80 ARG A CA 1
ATOM 567 C C . ARG A 1 80 ? 0.472 -1.305 -27.686 1.00 95.88 80 ARG A C 1
ATOM 569 O O . ARG A 1 80 ? -0.493 -1.103 -28.416 1.00 95.88 80 ARG A O 1
ATOM 576 N N . ARG A 1 81 ? 1.124 -2.468 -27.633 1.00 94.06 81 ARG A N 1
ATOM 577 C CA . ARG A 1 81 ? 0.741 -3.644 -28.416 1.00 94.06 81 ARG A CA 1
ATOM 578 C C . ARG A 1 81 ? -0.621 -4.180 -27.989 1.00 94.06 81 ARG A C 1
ATOM 580 O O . ARG A 1 81 ? -1.401 -4.581 -28.848 1.00 94.06 81 ARG A O 1
ATOM 587 N N . LEU A 1 82 ? -0.892 -4.186 -26.686 1.00 95.25 82 LEU A N 1
ATOM 588 C CA . LEU A 1 82 ? -2.169 -4.622 -26.134 1.00 95.25 82 LEU A CA 1
ATOM 589 C C . LEU A 1 82 ? -3.306 -3.652 -26.488 1.00 95.25 82 LEU A C 1
ATOM 591 O O . LEU A 1 82 ? -4.415 -4.093 -26.770 1.00 95.25 82 LEU A O 1
ATOM 595 N N . GLY A 1 83 ? -3.031 -2.343 -26.487 1.00 92.44 83 GLY A N 1
ATOM 596 C CA . GLY A 1 83 ? -4.003 -1.315 -26.867 1.00 92.44 83 GLY A CA 1
ATOM 597 C C . GLY A 1 83 ? -5.174 -1.159 -25.889 1.00 92.44 83 GLY A C 1
ATOM 598 O O . GLY A 1 83 ? -6.194 -0.573 -26.250 1.00 92.44 83 GLY A O 1
ATOM 599 N N . ASP A 1 84 ? -5.049 -1.671 -24.662 1.00 91.12 84 ASP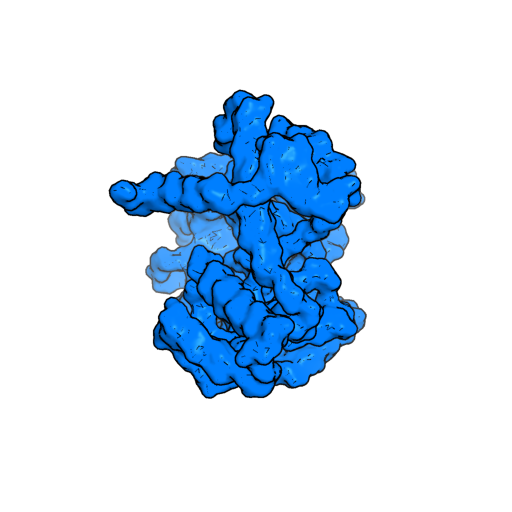 A N 1
ATOM 600 C CA . ASP A 1 84 ? -6.098 -1.589 -23.648 1.00 91.12 84 ASP A CA 1
ATOM 601 C C . ASP A 1 84 ? -6.123 -0.209 -22.972 1.00 91.12 84 ASP A C 1
ATOM 603 O O . ASP A 1 84 ? -5.210 0.176 -22.239 1.00 91.12 84 ASP A O 1
ATOM 607 N N . ALA A 1 85 ? -7.207 0.538 -23.188 1.00 87.62 85 ALA A N 1
ATOM 608 C CA . ALA A 1 85 ? -7.366 1.891 -22.658 1.00 87.62 85 ALA A CA 1
ATOM 609 C C . ALA A 1 85 ? -7.560 1.943 -21.130 1.00 87.62 85 ALA A C 1
ATOM 611 O O . ALA A 1 85 ? -7.498 3.027 -20.549 1.00 87.62 85 ALA A O 1
ATOM 612 N N . SER A 1 86 ? -7.824 0.804 -20.478 1.00 88.56 86 SER A N 1
ATOM 613 C CA . SER A 1 86 ? -8.026 0.737 -19.028 1.00 88.56 86 SER A CA 1
ATOM 614 C C . SER A 1 86 ? -6.717 0.652 -18.237 1.00 88.56 86 SER A C 1
ATOM 616 O O . SER A 1 86 ? -6.715 0.884 -17.024 1.00 88.56 86 SER A O 1
ATOM 618 N N . THR A 1 87 ? -5.608 0.374 -18.928 1.00 95.25 87 THR A N 1
ATOM 619 C CA . THR A 1 87 ? -4.278 0.222 -18.345 1.00 95.25 87 THR A CA 1
ATOM 620 C C . THR A 1 87 ? -3.716 1.559 -17.859 1.00 95.25 87 THR A C 1
ATOM 622 O O . THR A 1 87 ? -3.537 2.512 -18.618 1.00 95.25 87 THR A O 1
ATOM 625 N N . LYS A 1 88 ? -3.387 1.618 -16.568 1.00 98.00 88 LYS A N 1
ATOM 626 C CA . LYS A 1 88 ? -2.799 2.776 -15.894 1.00 98.00 88 LYS A CA 1
ATOM 627 C C . LYS A 1 88 ? -1.342 2.494 -15.550 1.00 98.00 88 LYS A C 1
ATOM 629 O O . LYS A 1 88 ? -1.051 1.647 -14.710 1.00 98.00 88 LYS A O 1
ATOM 634 N N . VAL A 1 89 ? -0.428 3.240 -16.162 1.00 98.50 89 VAL A N 1
ATOM 635 C CA . VAL A 1 89 ? 1.006 3.157 -15.854 1.00 98.50 89 VAL A CA 1
ATOM 636 C C . VAL A 1 89 ? 1.378 4.238 -14.846 1.00 98.50 89 VAL A C 1
ATOM 638 O O . VAL A 1 89 ? 1.085 5.413 -15.068 1.00 98.50 89 VAL A O 1
ATOM 641 N N . ILE A 1 90 ? 2.029 3.848 -13.754 1.00 98.56 90 ILE A N 1
ATOM 642 C CA . ILE A 1 90 ? 2.652 4.747 -12.782 1.00 98.56 90 ILE A CA 1
ATOM 643 C C . ILE A 1 90 ? 4.161 4.507 -12.840 1.00 98.56 90 ILE A C 1
ATOM 645 O O . ILE A 1 90 ? 4.617 3.372 -12.715 1.00 98.56 90 ILE A O 1
ATOM 649 N N . THR A 1 91 ? 4.935 5.574 -13.025 1.00 98.12 91 THR A N 1
ATOM 650 C CA . THR A 1 91 ? 6.405 5.513 -12.963 1.00 98.12 91 THR A CA 1
ATOM 651 C C . THR A 1 91 ? 6.938 6.377 -11.819 1.00 98.12 91 THR A C 1
ATOM 653 O O . THR A 1 91 ? 6.163 6.923 -11.027 1.00 98.12 91 THR A O 1
ATOM 656 N N . LYS A 1 92 ? 8.260 6.474 -11.673 1.00 97.31 92 LYS A N 1
ATOM 657 C CA . LYS A 1 92 ? 8.909 7.185 -10.570 1.00 97.31 92 LYS A CA 1
ATOM 658 C C . LYS A 1 92 ? 9.885 8.249 -11.062 1.00 97.31 92 LYS A C 1
ATOM 660 O O . LYS A 1 92 ? 10.486 8.107 -12.120 1.00 97.31 92 LYS A O 1
ATOM 665 N N . ALA A 1 93 ? 10.041 9.298 -10.268 1.00 96.62 93 ALA A N 1
ATOM 666 C CA . ALA A 1 93 ? 10.883 10.454 -10.529 1.00 96.62 93 ALA A CA 1
ATOM 667 C C . ALA A 1 93 ? 11.950 10.621 -9.441 1.00 96.62 93 ALA A C 1
ATOM 669 O O . ALA A 1 93 ? 11.823 10.088 -8.336 1.00 96.62 93 ALA A O 1
ATOM 670 N N . GLY A 1 94 ? 12.996 11.375 -9.772 1.00 91.94 94 GLY A N 1
ATOM 671 C CA . GLY A 1 94 ? 14.097 11.706 -8.866 1.00 91.94 94 GLY A CA 1
ATOM 672 C C . GLY A 1 94 ? 15.371 10.929 -9.131 1.00 91.94 94 GLY A C 1
ATOM 673 O O . GLY A 1 94 ? 16.445 11.493 -8.988 1.00 91.94 94 GLY A O 1
ATOM 674 N N . ARG A 1 95 ? 15.270 9.689 -9.615 1.00 88.38 95 ARG A N 1
ATOM 675 C CA . ARG A 1 95 ? 16.421 8.856 -9.995 1.00 88.38 95 ARG A CA 1
ATOM 676 C C . ARG A 1 95 ? 16.473 8.731 -11.509 1.00 88.38 95 ARG A C 1
ATOM 678 O O . ARG A 1 95 ? 15.777 7.900 -12.094 1.00 88.38 95 ARG A O 1
ATOM 685 N N . LEU A 1 96 ? 17.256 9.600 -12.135 1.00 85.75 96 LEU A N 1
ATOM 686 C CA . LEU A 1 96 ? 17.339 9.726 -13.583 1.00 85.75 96 LEU A CA 1
ATOM 687 C C . LEU A 1 96 ? 18.348 8.736 -14.158 1.00 85.75 96 LEU A C 1
ATOM 689 O O . LEU A 1 96 ? 19.387 8.466 -13.554 1.00 85.75 96 LEU A O 1
ATOM 693 N N . VAL A 1 97 ? 18.032 8.217 -15.342 1.00 81.50 97 VAL A N 1
ATOM 694 C CA . VAL A 1 97 ? 18.932 7.374 -16.131 1.00 81.50 97 VAL A CA 1
ATOM 695 C C . VAL A 1 97 ? 19.671 8.280 -17.107 1.00 81.50 97 VAL A C 1
ATOM 697 O O . VAL A 1 97 ? 19.076 9.147 -17.747 1.00 81.50 97 VAL A O 1
ATOM 700 N N . ARG A 1 98 ? 20.982 8.112 -17.201 1.00 76.31 98 ARG A N 1
ATOM 701 C CA . ARG A 1 98 ? 21.855 8.879 -18.083 1.00 76.31 98 ARG A CA 1
ATOM 702 C C . ARG A 1 98 ? 22.598 7.924 -18.987 1.00 76.31 98 ARG A C 1
ATOM 704 O O . ARG A 1 98 ? 23.145 6.925 -18.529 1.00 76.31 98 ARG A O 1
ATOM 711 N N . GLU A 1 99 ? 22.641 8.252 -20.263 1.00 63.03 99 GLU A N 1
ATOM 712 C CA . GLU A 1 99 ? 23.508 7.564 -21.209 1.00 63.03 99 GLU A CA 1
ATOM 713 C C . GLU A 1 99 ? 24.932 8.118 -21.053 1.00 63.03 99 GLU A C 1
ATOM 715 O O . GLU A 1 99 ? 25.098 9.333 -20.874 1.00 63.03 99 GLU A O 1
ATOM 720 N N . PRO A 1 100 ? 25.977 7.278 -21.067 1.00 49.56 100 PRO A N 1
ATOM 721 C CA . PRO A 1 100 ? 27.335 7.780 -20.984 1.00 49.56 100 PRO A CA 1
ATOM 722 C C . PRO A 1 100 ? 27.666 8.509 -22.286 1.00 49.56 100 PRO A C 1
ATOM 724 O O . PRO A 1 100 ? 27.662 7.922 -23.361 1.00 49.56 100 PRO A O 1
ATOM 727 N N . GLY A 1 101 ? 27.931 9.813 -22.173 1.00 44.31 101 GLY A N 1
ATOM 728 C CA . GLY A 1 101 ? 28.632 10.640 -23.160 1.00 44.31 101 GLY A CA 1
ATOM 729 C C . GLY A 1 101 ? 28.503 10.228 -24.631 1.00 44.31 101 GLY A C 1
ATOM 730 O O . GLY A 1 101 ? 29.517 9.918 -25.248 1.00 44.31 101 GLY A O 1
ATOM 731 N N . GLY A 1 102 ? 27.288 10.232 -25.190 1.00 40.00 102 GLY A N 1
ATOM 732 C CA . GLY A 1 102 ? 27.041 10.212 -26.638 1.00 40.00 102 GLY A CA 1
ATOM 733 C C . GLY A 1 102 ? 27.812 9.168 -27.458 1.00 40.00 102 GLY A C 1
ATOM 734 O O . GLY A 1 102 ? 28.250 9.495 -28.559 1.00 40.00 102 GLY A O 1
ATOM 735 N N . THR A 1 103 ? 28.012 7.949 -26.949 1.00 32.75 103 THR A N 1
ATOM 736 C CA . THR A 1 103 ? 28.673 6.868 -27.701 1.00 32.75 103 THR A CA 1
ATOM 737 C C . THR A 1 103 ? 27.713 5.725 -28.013 1.00 32.75 103 THR A C 1
ATOM 739 O O . THR A 1 103 ? 26.880 5.353 -27.191 1.00 32.75 103 THR A O 1
ATOM 742 N N . GLU A 1 104 ? 27.808 5.220 -29.248 1.00 32.16 104 GLU A N 1
ATOM 743 C CA . GLU A 1 104 ? 26.978 4.133 -29.761 1.00 32.16 104 GLU A CA 1
ATOM 744 C C . GLU A 1 104 ? 27.229 2.808 -29.013 1.00 32.16 104 GLU A C 1
ATOM 746 O O . GLU A 1 104 ? 28.378 2.499 -28.692 1.00 32.16 104 GLU A O 1
ATOM 751 N N . PRO A 1 105 ? 26.194 1.981 -28.819 1.00 35.56 105 PRO A N 1
ATOM 752 C CA . PRO A 1 105 ? 26.276 0.766 -28.014 1.00 35.56 105 PRO A CA 1
ATOM 753 C C . PRO A 1 105 ? 26.187 -0.539 -28.806 1.00 35.56 105 PRO A C 1
ATOM 755 O O . PRO A 1 105 ? 25.490 -0.638 -29.819 1.00 35.56 105 PRO A O 1
ATOM 758 N N . CYS A 1 106 ? 26.832 -1.582 -28.279 1.00 25.12 106 CYS A N 1
ATOM 759 C CA . CYS A 1 106 ? 26.596 -2.962 -28.694 1.00 25.12 106 CYS A CA 1
ATOM 760 C C . CYS A 1 106 ? 26.981 -3.948 -27.577 1.00 25.12 106 CYS A C 1
ATOM 762 O O . CYS A 1 106 ? 28.168 -4.127 -27.298 1.00 25.12 106 CYS A O 1
ATOM 764 N N . ILE A 1 107 ? 26.002 -4.647 -26.988 1.00 33.91 107 ILE A N 1
ATOM 765 C CA . ILE A 1 107 ? 26.208 -5.927 -26.299 1.00 33.91 107 ILE A CA 1
ATOM 766 C C . ILE A 1 107 ? 25.525 -7.039 -27.114 1.00 33.91 107 ILE A C 1
ATOM 768 O O . ILE A 1 107 ? 24.294 -7.083 -27.224 1.00 33.91 107 ILE A O 1
ATOM 772 N N . PRO A 1 108 ? 26.281 -8.007 -27.657 1.00 32.03 108 PRO A N 1
ATOM 773 C CA . PRO A 1 108 ? 25.693 -9.134 -28.370 1.00 32.03 108 PRO A CA 1
ATOM 774 C C . PRO A 1 108 ? 24.797 -9.983 -27.452 1.00 32.03 108 PRO A C 1
ATOM 776 O O . PRO A 1 108 ? 25.274 -10.581 -26.490 1.00 32.03 108 PRO A O 1
ATOM 779 N N . GLY A 1 109 ? 23.504 -10.072 -27.783 1.00 42.00 109 GLY A N 1
ATOM 780 C CA . GLY A 1 109 ? 22.546 -10.996 -27.157 1.00 42.00 109 GLY A CA 1
ATOM 781 C C . GLY A 1 109 ? 21.508 -10.369 -26.221 1.00 42.00 109 GLY A C 1
ATOM 782 O O . GLY A 1 109 ? 20.623 -11.092 -25.769 1.00 42.00 109 GLY A O 1
ATOM 783 N N . PHE A 1 110 ? 21.573 -9.058 -25.958 1.00 43.31 110 PHE A N 1
ATOM 784 C CA . PHE A 1 110 ? 20.592 -8.352 -25.115 1.00 43.31 110 PHE A CA 1
ATOM 785 C C . PHE A 1 110 ? 19.894 -7.166 -25.811 1.00 43.31 110 PHE A C 1
ATOM 787 O O . PHE A 1 110 ? 18.841 -6.727 -25.345 1.00 43.31 110 PHE A O 1
ATOM 794 N N . ASP A 1 111 ? 20.427 -6.707 -26.948 1.00 41.09 111 ASP A N 1
ATOM 795 C CA . ASP A 1 111 ? 20.015 -5.463 -27.606 1.00 41.09 111 ASP A CA 1
ATOM 796 C C . ASP A 1 111 ? 19.204 -5.699 -28.899 1.00 41.09 111 ASP A C 1
ATOM 798 O O . ASP A 1 111 ? 19.544 -6.543 -29.733 1.00 41.09 111 ASP A O 1
ATOM 802 N N . GLU A 1 112 ? 18.155 -4.892 -29.108 1.00 38.25 112 GLU A N 1
ATOM 803 C CA . GLU A 1 112 ? 17.728 -4.529 -30.467 1.00 38.25 112 GLU A CA 1
ATOM 804 C C . GLU A 1 112 ? 18.813 -3.605 -31.059 1.00 38.25 112 GLU A C 1
ATOM 806 O O . GLU A 1 112 ? 19.290 -2.719 -30.344 1.00 38.25 112 GLU A O 1
ATOM 811 N N . PRO A 1 113 ? 19.214 -3.756 -32.336 1.00 36.97 113 PRO A N 1
ATOM 812 C CA . PRO A 1 113 ? 20.238 -2.901 -32.935 1.00 36.97 113 PRO A CA 1
ATOM 813 C C . PRO A 1 113 ? 19.910 -1.403 -32.764 1.00 36.97 113 PRO A C 1
ATOM 815 O O . PRO A 1 113 ? 18.883 -0.944 -33.264 1.00 36.97 113 PRO A O 1
ATOM 818 N N . GLY A 1 114 ? 20.782 -0.650 -32.076 1.00 40.22 114 GLY A N 1
ATOM 819 C CA . GLY A 1 114 ? 20.698 0.814 -31.945 1.00 40.22 114 GLY A CA 1
ATOM 820 C C . GLY A 1 114 ? 20.296 1.400 -30.577 1.00 40.22 114 GLY A C 1
ATOM 821 O O . GLY A 1 114 ? 19.941 2.576 -30.541 1.00 40.22 114 GLY A O 1
ATOM 822 N N . ARG A 1 115 ? 20.330 0.651 -29.458 1.00 44.44 115 ARG A N 1
ATOM 823 C CA . ARG A 1 115 ? 20.036 1.173 -28.095 1.00 44.44 115 ARG A CA 1
ATOM 824 C C . ARG A 1 115 ? 21.169 0.941 -27.083 1.00 44.44 115 ARG A C 1
ATOM 826 O O . ARG A 1 115 ? 21.734 -0.148 -27.106 1.00 44.44 115 ARG A O 1
ATOM 833 N N . PRO A 1 116 ? 21.463 1.897 -26.163 1.00 42.97 116 PRO A N 1
ATOM 834 C CA . PRO A 1 116 ? 22.518 1.755 -25.150 1.00 42.97 116 PRO A CA 1
ATOM 835 C C . PRO A 1 116 ? 22.382 0.522 -24.287 1.00 42.97 116 PRO A C 1
ATOM 837 O O . PRO A 1 116 ? 21.340 0.350 -23.647 1.00 42.97 116 PRO A O 1
ATOM 840 N N . GLY A 1 117 ? 23.441 -0.292 -24.256 1.00 47.41 117 GLY A N 1
ATOM 841 C CA . GLY A 1 117 ? 23.496 -1.509 -23.461 1.00 47.41 117 GLY A CA 1
ATOM 842 C C . GLY A 1 117 ? 23.386 -1.166 -21.977 1.00 47.41 117 GLY A C 1
ATOM 843 O O . GLY A 1 117 ? 24.008 -0.221 -21.496 1.00 47.41 117 GLY A O 1
ATOM 844 N N . LEU A 1 118 ? 22.608 -1.933 -21.213 1.00 50.53 118 LEU A N 1
ATOM 845 C CA . LEU A 1 118 ? 22.214 -1.564 -19.841 1.00 50.53 118 LEU A CA 1
ATOM 846 C C . LEU A 1 118 ? 23.389 -1.276 -18.888 1.00 50.53 118 LEU A C 1
ATOM 848 O O . LEU A 1 118 ? 23.250 -0.452 -17.992 1.00 50.53 118 LEU A O 1
ATOM 852 N N . HIS A 1 119 ? 24.546 -1.906 -19.110 1.00 51.59 119 HIS A N 1
ATOM 853 C CA . HIS A 1 119 ? 25.775 -1.731 -18.324 1.00 51.59 119 HIS A CA 1
ATOM 854 C C . HIS A 1 119 ? 26.466 -0.362 -18.457 1.00 51.59 119 HIS A C 1
ATOM 856 O O . HIS A 1 119 ? 27.345 -0.040 -17.662 1.00 51.59 119 HIS A O 1
ATOM 862 N N . GLU A 1 120 ? 26.094 0.426 -19.461 1.00 49.91 120 GLU A N 1
ATOM 863 C CA . GLU A 1 120 ? 26.727 1.706 -19.784 1.00 49.91 120 GLU A CA 1
ATOM 864 C C . GLU A 1 120 ? 25.999 2.882 -19.119 1.00 49.91 120 GLU A C 1
ATOM 866 O O . GLU A 1 120 ? 26.591 3.931 -18.869 1.00 49.91 120 GLU A O 1
ATOM 871 N N . ARG A 1 121 ? 24.715 2.713 -18.787 1.00 64.31 121 ARG A N 1
ATOM 872 C CA . ARG A 1 121 ? 23.877 3.781 -18.238 1.00 64.31 121 ARG A CA 1
ATOM 873 C C . ARG A 1 121 ? 24.287 4.113 -16.796 1.00 64.31 121 ARG A C 1
ATOM 875 O O . ARG A 1 121 ? 24.430 3.224 -15.961 1.00 64.31 121 ARG A O 1
ATOM 882 N N . VAL A 1 122 ? 24.436 5.403 -16.492 1.00 65.69 122 VAL A N 1
ATOM 883 C CA . VAL A 1 122 ? 24.727 5.921 -15.141 1.00 65.69 122 VAL A CA 1
ATOM 884 C C . VAL A 1 122 ? 23.491 6.579 -14.534 1.00 65.69 122 VAL A C 1
ATOM 886 O O . VAL A 1 122 ? 22.545 6.917 -15.244 1.00 65.69 122 VAL A O 1
ATOM 889 N N . TRP A 1 123 ? 23.482 6.775 -13.216 1.00 73.00 123 TRP A N 1
ATOM 890 C CA . TRP A 1 123 ? 22.352 7.387 -12.517 1.00 73.00 123 TRP A CA 1
ATOM 891 C C . TRP A 1 123 ? 22.727 8.705 -11.867 1.00 73.00 123 TRP A C 1
ATOM 893 O O . TRP A 1 123 ? 23.778 8.833 -11.241 1.00 73.00 123 TRP A O 1
ATOM 903 N N . THR A 1 124 ? 21.820 9.668 -11.976 1.00 81.00 124 THR A N 1
ATOM 904 C CA . THR A 1 124 ? 21.921 10.959 -11.295 1.00 81.00 124 THR A CA 1
ATOM 905 C C . THR A 1 124 ? 20.618 11.254 -10.588 1.00 81.00 124 THR A C 1
ATOM 907 O O . THR A 1 124 ? 19.547 10.984 -11.134 1.00 81.00 124 THR A O 1
ATOM 910 N N . ASN A 1 125 ? 20.711 11.848 -9.407 1.00 87.06 125 ASN A N 1
ATOM 911 C CA . ASN A 1 125 ? 19.536 12.249 -8.661 1.00 87.06 125 ASN A CA 1
ATOM 912 C C . ASN A 1 125 ? 19.162 13.702 -8.957 1.00 87.06 125 ASN A C 1
ATOM 914 O O . ASN A 1 125 ? 20.035 14.557 -9.080 1.00 87.06 125 ASN A O 1
ATOM 918 N N . ASP A 1 126 ? 17.864 13.973 -9.053 1.00 91.81 126 ASP A N 1
ATOM 919 C CA . ASP A 1 126 ? 17.315 15.322 -9.174 1.00 91.81 126 ASP A CA 1
ATOM 920 C C . ASP A 1 126 ? 15.901 15.369 -8.581 1.00 91.81 126 ASP A C 1
ATOM 922 O O . ASP A 1 126 ? 14.907 15.050 -9.238 1.00 91.81 126 ASP A O 1
ATOM 926 N N . TYR A 1 127 ? 15.823 15.775 -7.315 1.00 95.25 127 TYR A N 1
ATOM 927 C CA . TYR A 1 127 ? 14.574 15.911 -6.561 1.00 95.25 127 TYR A CA 1
ATOM 928 C C . TYR A 1 127 ? 14.001 17.335 -6.606 1.00 95.25 127 TYR A C 1
ATOM 930 O O . TYR A 1 127 ? 13.218 17.723 -5.736 1.00 95.25 127 TYR A O 1
ATOM 938 N N . THR A 1 128 ? 14.370 18.128 -7.612 1.00 97.56 128 THR A N 1
ATOM 939 C CA . THR A 1 128 ? 13.790 19.457 -7.845 1.00 97.56 128 THR A CA 1
ATOM 940 C C . THR A 1 128 ? 12.478 19.373 -8.634 1.00 97.56 128 THR A C 1
ATOM 942 O O . THR A 1 128 ? 12.111 18.337 -9.200 1.00 97.56 128 THR A O 1
ATOM 945 N N . ALA A 1 129 ? 11.752 20.487 -8.719 1.00 97.81 129 ALA A N 1
ATOM 946 C CA . ALA A 1 129 ? 10.578 20.622 -9.575 1.00 97.81 129 ALA A CA 1
ATOM 947 C C . ALA A 1 129 ? 10.922 20.436 -11.067 1.00 97.81 129 ALA A C 1
ATOM 949 O O . ALA A 1 129 ? 10.131 19.857 -11.816 1.00 97.81 129 ALA A O 1
ATOM 950 N N . ALA A 1 130 ? 12.113 20.872 -11.498 1.00 97.00 130 ALA A N 1
ATOM 951 C CA . ALA A 1 130 ? 12.615 20.628 -12.850 1.00 97.00 130 ALA A CA 1
ATOM 952 C C . ALA A 1 130 ? 12.915 19.136 -13.068 1.00 97.00 130 ALA A C 1
ATOM 954 O O . ALA A 1 130 ? 12.488 18.566 -14.077 1.00 97.00 130 ALA A O 1
ATOM 955 N N . GLY A 1 131 ? 13.533 18.483 -12.079 1.00 95.69 131 GLY A N 1
ATOM 956 C CA . GLY A 1 131 ? 13.781 17.042 -12.065 1.00 95.69 131 GLY A CA 1
ATOM 957 C C . GLY A 1 131 ? 12.510 16.208 -12.211 1.00 95.69 131 GLY A C 1
ATOM 958 O O . GLY A 1 131 ? 12.512 15.197 -12.914 1.00 95.69 131 GLY A O 1
ATOM 959 N N . ALA A 1 132 ? 11.388 16.659 -11.641 1.00 97.25 132 ALA A N 1
ATOM 960 C CA . ALA A 1 132 ? 10.082 16.026 -11.825 1.00 97.25 132 ALA A CA 1
ATOM 961 C C . ALA A 1 132 ? 9.626 16.019 -13.296 1.00 97.25 132 ALA A C 1
ATOM 963 O O . ALA A 1 132 ? 9.219 14.979 -13.820 1.00 97.25 132 ALA A O 1
ATOM 964 N N . ARG A 1 133 ? 9.720 17.169 -13.978 1.00 97.12 133 ARG A N 1
ATOM 965 C CA . ARG A 1 133 ? 9.349 17.301 -15.398 1.00 97.12 133 ARG A CA 1
ATOM 966 C C . ARG A 1 133 ? 10.288 16.523 -16.306 1.00 97.12 133 ARG A C 1
ATOM 968 O O . ARG A 1 133 ? 9.823 15.860 -17.229 1.00 97.12 133 ARG A O 1
ATOM 975 N N . LEU A 1 134 ? 11.586 16.586 -16.025 1.00 95.12 134 LEU A N 1
ATOM 976 C CA . LEU A 1 134 ? 12.594 15.854 -16.780 1.00 95.12 134 LEU A CA 1
ATOM 977 C C . LEU A 1 134 ? 12.390 14.341 -16.643 1.00 95.12 134 LEU A C 1
ATOM 979 O O . LEU A 1 134 ? 12.306 13.646 -17.653 1.00 95.12 134 LEU A O 1
ATOM 983 N N . SER A 1 135 ? 12.187 13.854 -15.412 1.00 95.75 135 SER A N 1
ATOM 984 C CA . SER A 1 135 ? 11.872 12.445 -15.139 1.00 95.75 135 SER A CA 1
ATOM 985 C C . SER A 1 135 ? 10.663 11.979 -15.945 1.00 95.75 135 SER A C 1
ATOM 987 O O . SER A 1 135 ? 10.702 10.910 -16.552 1.00 95.75 135 SER A O 1
ATOM 989 N N . LEU A 1 136 ? 9.594 12.782 -15.974 1.00 97.50 136 LEU A N 1
ATOM 990 C CA . LEU A 1 136 ? 8.398 12.469 -16.747 1.00 97.50 136 LEU A CA 1
ATOM 991 C C . LEU A 1 136 ? 8.690 12.414 -18.248 1.00 97.50 136 LEU A C 1
ATOM 993 O O . LEU A 1 136 ? 8.326 11.433 -18.889 1.00 97.50 136 LEU A O 1
ATOM 997 N N . SER A 1 137 ? 9.339 13.443 -18.797 1.00 95.94 137 SER A N 1
ATOM 998 C CA . SER A 1 137 ? 9.640 13.534 -20.230 1.00 95.94 137 SER A CA 1
ATOM 999 C C . SER A 1 137 ? 10.429 12.319 -20.715 1.00 95.94 137 SER A C 1
ATOM 1001 O O . SER A 1 137 ? 10.027 11.659 -21.670 1.00 95.94 137 SER A O 1
ATOM 1003 N N . GLU A 1 138 ? 11.511 11.977 -20.018 1.00 93.62 138 GLU A N 1
ATOM 1004 C CA . GLU A 1 138 ? 12.352 10.833 -20.379 1.00 93.62 138 GLU A CA 1
ATOM 1005 C C . GLU A 1 138 ? 11.624 9.494 -20.182 1.00 93.62 138 GLU A C 1
ATOM 1007 O O . GLU A 1 138 ? 11.815 8.550 -20.950 1.00 93.62 138 GLU A O 1
ATOM 1012 N N . SER A 1 139 ? 10.765 9.393 -19.162 1.00 96.12 139 SER A N 1
ATOM 1013 C CA . SER A 1 139 ? 9.963 8.185 -18.950 1.00 96.12 139 SER A CA 1
ATOM 1014 C C . SER A 1 139 ? 8.928 8.003 -20.056 1.00 96.12 139 SER A C 1
ATOM 1016 O O . SER A 1 139 ? 8.736 6.882 -20.509 1.00 96.12 139 SER A O 1
ATOM 1018 N N . LEU A 1 140 ? 8.288 9.076 -20.538 1.00 96.44 140 LEU A N 1
ATOM 1019 C CA . LEU A 1 140 ? 7.357 9.014 -21.673 1.00 96.44 140 LEU A CA 1
ATOM 1020 C C . LEU A 1 140 ? 8.060 8.581 -22.962 1.00 96.44 140 LEU A C 1
ATOM 1022 O O . LEU A 1 140 ? 7.478 7.819 -23.732 1.00 96.44 140 LEU A O 1
ATOM 1026 N N . GLU A 1 141 ? 9.305 9.010 -23.171 1.00 93.06 141 GLU A N 1
ATOM 1027 C CA . GLU A 1 141 ? 10.132 8.570 -24.296 1.00 93.06 141 GLU A CA 1
ATOM 1028 C C . GLU A 1 141 ? 10.448 7.071 -24.211 1.00 93.06 141 GLU A C 1
ATOM 1030 O O . GLU A 1 141 ? 10.148 6.326 -25.147 1.00 93.06 141 GLU A O 1
ATOM 1035 N N . ARG A 1 142 ? 10.967 6.595 -23.068 1.00 92.06 142 ARG A N 1
ATOM 1036 C CA . ARG A 1 142 ? 11.255 5.164 -22.859 1.00 92.06 142 ARG A CA 1
ATOM 1037 C C . ARG A 1 142 ? 9.994 4.314 -22.952 1.00 92.06 142 ARG A C 1
ATOM 1039 O O . ARG A 1 142 ? 9.967 3.326 -23.684 1.00 92.06 142 ARG A O 1
ATOM 1046 N N . LEU A 1 143 ? 8.933 4.725 -22.259 1.00 94.38 143 LEU A N 1
ATOM 1047 C CA . LEU A 1 143 ? 7.629 4.073 -22.309 1.00 94.38 143 LEU A CA 1
ATOM 1048 C C . LEU A 1 143 ? 7.002 4.173 -23.692 1.00 94.38 143 LEU A C 1
ATOM 1050 O O . LEU A 1 143 ? 6.133 3.363 -23.970 1.00 94.38 143 LEU A O 1
ATOM 1054 N N . GLY A 1 144 ? 7.369 5.137 -24.541 1.00 94.38 144 GLY A N 1
ATOM 1055 C CA . GLY A 1 144 ? 6.693 5.466 -25.800 1.00 94.38 144 GLY A CA 1
ATOM 1056 C C . GLY A 1 144 ? 5.179 5.647 -25.636 1.00 94.38 144 GLY A C 1
ATOM 1057 O O . GLY A 1 144 ? 4.404 5.177 -26.471 1.00 94.38 144 GLY A O 1
ATOM 1058 N N . LEU A 1 145 ? 4.745 6.228 -24.517 1.00 95.62 145 LEU A N 1
ATOM 1059 C CA . LEU A 1 145 ? 3.340 6.501 -24.218 1.00 95.62 145 LEU A CA 1
ATOM 1060 C C . LEU A 1 145 ? 3.098 8.012 -24.272 1.00 95.62 145 LEU A C 1
ATOM 1062 O O . LEU A 1 145 ? 3.962 8.777 -23.857 1.00 95.62 145 LEU A O 1
ATOM 1066 N N . PRO A 1 146 ? 1.917 8.469 -24.723 1.00 94.56 146 PRO A N 1
ATOM 1067 C CA . PRO A 1 146 ? 1.608 9.898 -24.755 1.00 94.56 146 PRO A CA 1
ATOM 1068 C C . PRO A 1 146 ? 1.367 10.488 -23.357 1.00 94.56 146 PRO A C 1
ATOM 1070 O O . PRO A 1 146 ? 1.374 11.703 -23.194 1.00 94.56 146 PRO A O 1
ATOM 1073 N N . ARG A 1 147 ? 1.096 9.638 -22.359 1.00 95.75 147 ARG A N 1
ATOM 1074 C CA . ARG A 1 147 ? 0.867 10.009 -20.958 1.00 95.75 147 ARG A CA 1
ATOM 1075 C C . ARG A 1 147 ? 1.063 8.811 -20.035 1.00 95.75 147 ARG A C 1
ATOM 1077 O O . ARG A 1 147 ? 0.916 7.667 -20.464 1.00 95.75 147 ARG A O 1
ATOM 1084 N N . VAL A 1 148 ? 1.291 9.097 -18.759 1.00 97.94 148 VAL A N 1
ATOM 1085 C CA . VAL A 1 148 ? 1.211 8.138 -17.648 1.00 97.94 148 VAL A CA 1
ATOM 1086 C C . VAL A 1 148 ? 0.069 8.532 -16.715 1.00 97.94 148 VAL A C 1
ATOM 1088 O O . VAL A 1 148 ? -0.359 9.684 -16.699 1.00 97.94 148 VAL A O 1
ATOM 1091 N N . PHE A 1 149 ? -0.446 7.580 -15.940 1.00 98.19 149 PHE A N 1
ATOM 1092 C CA . PHE A 1 149 ? -1.481 7.857 -14.945 1.00 98.19 149 PHE A CA 1
ATOM 1093 C C . PHE A 1 149 ? -0.917 8.656 -13.764 1.00 98.19 149 PHE A C 1
ATOM 1095 O O . PHE A 1 149 ? -1.579 9.568 -13.270 1.00 98.19 149 PHE A O 1
ATOM 1102 N N . GLY A 1 150 ? 0.315 8.363 -13.340 1.00 97.94 150 GLY A N 1
ATOM 1103 C CA . GLY A 1 150 ? 0.922 9.053 -12.209 1.00 97.94 150 GLY A CA 1
ATOM 1104 C C . GLY A 1 150 ? 2.433 8.956 -12.100 1.00 97.94 150 GLY A C 1
ATOM 1105 O O . GLY A 1 150 ? 3.082 8.192 -12.817 1.00 97.94 150 GLY A O 1
ATOM 1106 N N . LEU A 1 151 ? 2.960 9.724 -11.147 1.00 98.25 151 LEU A N 1
ATOM 1107 C CA . LEU A 1 151 ? 4.368 9.743 -10.760 1.00 98.25 151 LEU A CA 1
ATOM 1108 C C . LEU A 1 151 ? 4.533 9.508 -9.260 1.00 98.25 151 LEU A C 1
ATOM 1110 O O . LEU A 1 151 ? 3.701 9.921 -8.449 1.00 98.25 151 LEU A O 1
ATOM 1114 N N . ARG A 1 152 ? 5.649 8.877 -8.892 1.00 98.19 152 ARG A N 1
ATOM 1115 C CA . ARG A 1 152 ? 6.079 8.720 -7.501 1.00 98.19 152 ARG A CA 1
ATOM 1116 C C . ARG A 1 152 ? 7.461 9.313 -7.262 1.00 98.19 152 ARG A C 1
ATOM 1118 O O . ARG A 1 152 ? 8.330 9.151 -8.109 1.00 98.19 152 ARG A O 1
ATOM 1125 N N . ILE A 1 153 ? 7.699 9.926 -6.106 1.00 96.94 153 ILE A N 1
ATOM 1126 C CA . ILE A 1 153 ? 9.072 10.231 -5.665 1.00 96.94 153 ILE A CA 1
ATOM 1127 C C . ILE A 1 153 ? 9.759 8.894 -5.362 1.00 96.94 153 ILE A C 1
ATOM 1129 O O . ILE A 1 153 ? 9.145 8.063 -4.694 1.00 96.94 153 ILE A O 1
ATOM 1133 N N . HIS A 1 154 ? 10.973 8.659 -5.868 1.00 93.31 154 HIS A N 1
ATOM 1134 C CA . HIS A 1 154 ? 11.671 7.373 -5.743 1.00 93.31 154 HIS A CA 1
ATOM 1135 C C . HIS A 1 154 ? 12.853 7.441 -4.774 1.00 93.31 154 HIS A C 1
ATOM 1137 O O . HIS A 1 154 ? 13.853 8.036 -5.140 1.00 93.31 154 HIS A O 1
ATOM 1143 N N . ASP A 1 155 ? 12.779 6.793 -3.609 1.00 87.19 155 ASP A N 1
ATOM 1144 C CA . ASP A 1 155 ? 13.914 6.601 -2.676 1.00 87.19 155 ASP A CA 1
ATOM 1145 C C . ASP A 1 155 ? 14.862 7.826 -2.488 1.00 87.19 155 ASP A C 1
ATOM 1147 O O . ASP A 1 155 ? 16.066 7.709 -2.758 1.00 87.19 155 ASP A O 1
ATOM 1151 N N . PRO A 1 156 ? 14.367 9.013 -2.067 1.00 82.44 156 PRO A N 1
ATOM 1152 C CA . PRO A 1 156 ? 15.234 10.125 -1.697 1.00 82.44 156 PRO A CA 1
ATOM 1153 C C . PRO A 1 156 ? 16.021 9.764 -0.437 1.00 82.44 156 PRO A C 1
ATOM 1155 O O . PRO A 1 156 ? 15.428 9.301 0.533 1.00 82.44 156 PRO A O 1
ATOM 1158 N N . ASN A 1 157 ? 17.319 10.080 -0.438 1.00 79.31 157 ASN A N 1
ATOM 1159 C CA . ASN A 1 157 ? 18.318 9.700 0.566 1.00 79.31 157 ASN A CA 1
ATOM 1160 C C . ASN A 1 157 ? 18.674 8.207 0.589 1.00 79.31 157 ASN A C 1
ATOM 1162 O O . ASN A 1 157 ? 17.904 7.350 0.172 1.00 79.31 157 ASN A O 1
ATOM 1166 N N . ASP A 1 158 ? 19.886 7.917 1.082 1.00 66.75 158 ASP A N 1
ATOM 1167 C CA . ASP A 1 158 ? 20.432 6.563 1.262 1.00 66.75 158 ASP A CA 1
ATOM 1168 C C . ASP A 1 158 ? 20.167 5.642 0.064 1.00 66.75 158 ASP A C 1
ATOM 1170 O O . ASP A 1 158 ? 19.673 4.529 0.201 1.00 66.75 158 ASP A O 1
ATOM 1174 N N . ASN A 1 159 ? 20.520 6.124 -1.127 1.00 67.56 159 ASN A N 1
ATOM 1175 C CA . ASN A 1 159 ? 20.421 5.403 -2.388 1.00 67.56 159 ASN A CA 1
ATOM 1176 C C . ASN A 1 159 ? 21.811 5.209 -3.022 1.00 67.56 159 ASN A C 1
ATOM 1178 O O . ASN A 1 159 ? 22.843 5.605 -2.476 1.00 67.56 159 ASN A O 1
ATOM 1182 N N . SER A 1 160 ? 21.840 4.578 -4.198 1.00 63.06 160 SER A N 1
ATOM 1183 C CA . SER A 1 160 ? 23.062 4.182 -4.918 1.00 63.06 160 SER A CA 1
ATOM 1184 C C . SER A 1 160 ? 24.064 5.309 -5.187 1.00 63.06 160 SER A C 1
ATOM 1186 O O . SER A 1 160 ? 25.234 5.027 -5.425 1.00 63.06 160 SER A O 1
ATOM 1188 N N . CYS A 1 161 ? 23.609 6.561 -5.206 1.00 63.22 161 CYS A N 1
ATOM 1189 C CA . CYS A 1 161 ? 24.412 7.741 -5.526 1.00 63.22 161 CYS A CA 1
ATOM 1190 C C . CYS A 1 161 ? 24.382 8.817 -4.425 1.00 63.22 161 CYS A C 1
ATOM 1192 O O . CYS A 1 161 ? 25.048 9.836 -4.574 1.00 63.22 161 CYS A O 1
ATOM 1194 N N . ASN A 1 162 ? 23.671 8.587 -3.316 1.00 70.81 162 ASN A N 1
ATOM 1195 C CA . ASN A 1 162 ? 23.585 9.509 -2.186 1.00 70.81 162 ASN A CA 1
ATOM 1196 C C . ASN A 1 162 ? 23.483 8.729 -0.865 1.00 70.81 162 ASN A C 1
ATOM 1198 O O . ASN A 1 162 ? 22.437 8.171 -0.553 1.00 70.81 162 ASN A O 1
ATOM 1202 N N . THR A 1 163 ? 24.567 8.656 -0.087 1.00 73.88 163 THR A N 1
ATOM 1203 C CA . THR A 1 163 ? 24.637 7.864 1.158 1.00 73.88 163 THR A CA 1
ATOM 1204 C C . THR A 1 163 ? 24.964 8.754 2.358 1.00 73.88 163 THR A C 1
ATOM 1206 O O . THR A 1 163 ? 26.001 9.421 2.358 1.00 73.88 163 THR A O 1
ATOM 1209 N N . ARG A 1 164 ? 24.154 8.697 3.429 1.00 73.69 164 ARG A N 1
ATOM 1210 C CA . ARG A 1 164 ? 24.266 9.526 4.654 1.00 73.69 164 ARG A CA 1
ATOM 1211 C C . ARG A 1 164 ? 25.611 9.459 5.367 1.00 73.69 164 ARG A C 1
ATOM 1213 O O . ARG A 1 164 ? 25.943 10.339 6.151 1.00 73.69 164 ARG A O 1
ATOM 1220 N N . ARG A 1 165 ? 26.387 8.400 5.133 1.00 71.94 165 ARG A N 1
ATOM 1221 C CA . ARG A 1 165 ? 27.696 8.171 5.768 1.00 71.94 165 ARG A CA 1
ATOM 1222 C C . ARG A 1 165 ? 28.862 8.826 5.022 1.00 71.94 165 ARG A C 1
ATOM 1224 O O . ARG A 1 165 ? 30.010 8.505 5.310 1.00 71.94 165 ARG A O 1
ATOM 1231 N N . THR A 1 166 ? 28.580 9.692 4.053 1.00 72.62 166 THR A N 1
ATOM 1232 C CA . THR A 1 166 ? 29.593 10.353 3.222 1.00 72.62 166 THR A CA 1
ATOM 1233 C C . THR A 1 166 ? 29.471 11.869 3.326 1.00 72.62 166 THR A C 1
ATOM 1235 O O . THR A 1 166 ? 28.375 12.392 3.506 1.00 72.62 166 THR A O 1
ATOM 1238 N N . GLU A 1 167 ? 30.588 12.588 3.184 1.00 76.75 167 GLU A N 1
ATOM 1239 C CA . GLU A 1 167 ? 30.601 14.064 3.170 1.00 76.75 167 GLU A CA 1
ATOM 1240 C C . GLU A 1 167 ? 29.827 14.653 1.977 1.00 76.75 167 GLU A C 1
ATOM 1242 O O . GLU A 1 167 ? 29.432 15.813 2.008 1.00 76.75 167 GLU A O 1
ATOM 1247 N N . ALA A 1 168 ? 29.583 13.845 0.940 1.00 78.88 168 ALA A N 1
ATOM 1248 C CA . ALA A 1 168 ? 28.811 14.206 -0.244 1.00 78.88 168 ALA A CA 1
ATOM 1249 C C . ALA A 1 168 ? 27.290 14.030 -0.065 1.00 78.88 168 ALA A C 1
ATOM 1251 O O . ALA A 1 168 ? 26.548 14.215 -1.028 1.00 78.88 168 ALA A O 1
ATOM 1252 N N . PHE A 1 169 ? 26.821 13.643 1.129 1.00 84.50 169 PHE A N 1
ATOM 1253 C CA . PHE A 1 169 ? 25.397 13.463 1.390 1.00 84.50 169 PHE A CA 1
ATOM 1254 C C . PHE A 1 169 ? 24.622 14.771 1.203 1.00 84.50 169 PHE A C 1
ATOM 1256 O O . PHE A 1 169 ? 24.951 15.801 1.792 1.00 84.50 169 PHE A O 1
ATOM 1263 N N . VAL A 1 170 ? 23.539 14.691 0.436 1.00 85.25 170 VAL A N 1
ATOM 1264 C CA . VAL A 1 170 ? 22.547 15.757 0.292 1.00 85.25 170 VAL A CA 1
ATOM 1265 C C . VAL A 1 170 ? 21.227 15.242 0.841 1.00 85.25 170 VAL A C 1
ATOM 1267 O O . VAL A 1 170 ? 20.810 14.143 0.485 1.00 85.25 170 VAL A O 1
ATOM 1270 N N . ASP A 1 171 ? 20.547 16.023 1.683 1.00 90.88 171 ASP A N 1
ATOM 1271 C CA . ASP A 1 171 ? 19.211 15.646 2.148 1.00 90.88 171 ASP A CA 1
ATOM 1272 C C . ASP A 1 171 ? 18.170 15.887 1.044 1.00 90.88 171 ASP A C 1
ATOM 1274 O O . ASP A 1 171 ? 17.554 16.944 0.929 1.00 90.88 171 ASP A O 1
ATOM 1278 N N . GLU A 1 172 ? 17.979 14.879 0.205 1.00 91.88 172 GLU A N 1
ATOM 1279 C CA . GLU A 1 172 ? 17.071 14.878 -0.938 1.00 91.88 172 GLU A CA 1
ATOM 1280 C C . GLU A 1 172 ? 15.600 14.971 -0.525 1.00 91.88 172 GLU A C 1
ATOM 1282 O O . GLU A 1 172 ? 14.775 15.439 -1.310 1.00 91.88 172 GLU A O 1
ATOM 1287 N N . VAL A 1 173 ? 15.263 14.591 0.713 1.00 93.25 173 VAL A N 1
ATOM 1288 C CA . VAL A 1 173 ? 13.927 14.839 1.271 1.00 93.25 173 VAL A CA 1
ATOM 1289 C C . VAL A 1 173 ? 13.721 16.334 1.502 1.00 93.25 173 VAL A C 1
ATOM 1291 O O . VAL A 1 173 ? 12.657 16.845 1.158 1.00 93.25 173 VAL A O 1
ATOM 1294 N N . GLU A 1 174 ? 14.718 17.057 2.021 1.00 94.94 174 GLU A N 1
ATOM 1295 C CA . GLU A 1 174 ? 14.621 18.521 2.129 1.00 94.94 174 GLU A CA 1
ATOM 1296 C C . GLU A 1 174 ? 14.544 19.187 0.755 1.00 94.94 174 GLU A C 1
ATOM 1298 O O . GLU A 1 174 ? 13.706 20.066 0.552 1.00 94.94 174 GLU A O 1
ATOM 1303 N N . VAL A 1 175 ? 15.342 18.724 -0.215 1.00 96.19 175 VAL A N 1
ATOM 1304 C CA . VAL A 1 175 ? 15.262 19.214 -1.601 1.00 96.19 175 VAL A CA 1
ATOM 1305 C C . VAL A 1 175 ? 13.857 18.994 -2.171 1.00 96.19 175 VAL A C 1
ATOM 1307 O O . VAL A 1 175 ? 13.268 19.925 -2.715 1.00 96.19 175 VAL A O 1
ATOM 1310 N N . ALA A 1 176 ? 13.282 17.799 -2.000 1.00 97.12 176 ALA A N 1
ATOM 1311 C CA . ALA A 1 176 ? 11.943 17.473 -2.488 1.00 97.12 176 ALA A CA 1
ATOM 1312 C C . ALA A 1 176 ? 10.830 18.319 -1.843 1.00 97.12 176 ALA A C 1
ATOM 1314 O O . ALA A 1 176 ? 9.825 18.597 -2.506 1.00 97.12 176 ALA A O 1
ATOM 1315 N N . LEU A 1 177 ? 10.994 18.704 -0.573 1.00 97.56 177 LEU A N 1
ATOM 1316 C CA . LEU A 1 177 ? 10.048 19.517 0.202 1.00 97.56 177 LEU A CA 1
ATOM 1317 C C . LEU A 1 177 ? 10.194 21.028 -0.027 1.00 97.56 177 LEU A C 1
ATOM 1319 O O . LEU A 1 177 ? 9.273 21.779 0.295 1.00 97.56 177 LEU A O 1
ATOM 1323 N N . GLY A 1 178 ? 11.330 21.478 -0.563 1.00 96.62 178 GLY A N 1
ATOM 1324 C CA . GLY A 1 178 ? 11.610 22.891 -0.802 1.00 96.62 178 GLY A CA 1
ATOM 1325 C C . GLY A 1 178 ? 10.612 23.575 -1.746 1.00 96.62 178 GLY A C 1
ATOM 1326 O O . GLY A 1 178 ? 9.853 22.937 -2.478 1.00 96.62 178 GLY A O 1
ATOM 1327 N N . SER A 1 179 ? 10.648 24.910 -1.781 1.00 94.31 179 SER A N 1
ATOM 1328 C CA . SER A 1 179 ? 9.780 25.726 -2.650 1.00 94.31 179 SER A CA 1
ATOM 1329 C C . SER A 1 179 ? 9.981 25.461 -4.146 1.00 94.31 179 SER A C 1
ATOM 1331 O O . SER A 1 179 ? 9.064 25.671 -4.932 1.00 94.31 179 SER A O 1
ATOM 1333 N N . GLU A 1 180 ? 11.161 24.974 -4.534 1.00 96.12 180 GLU A N 1
ATOM 1334 C CA . GLU A 1 180 ? 11.488 24.514 -5.893 1.00 96.12 180 GLU A CA 1
ATOM 1335 C C . GLU A 1 180 ? 11.675 22.987 -5.949 1.00 96.12 180 GLU A C 1
ATOM 1337 O O . GLU A 1 180 ? 12.337 22.452 -6.838 1.00 96.12 180 GLU A O 1
ATOM 1342 N N . GLY A 1 181 ? 11.110 22.273 -4.975 1.00 97.62 181 GLY A N 1
ATOM 1343 C CA . GLY A 1 181 ? 11.240 20.833 -4.806 1.00 97.62 181 GLY A CA 1
ATOM 1344 C C . GLY A 1 181 ? 10.261 20.013 -5.641 1.00 97.62 181 GLY A C 1
ATOM 1345 O O . GLY A 1 181 ? 9.258 20.504 -6.168 1.00 97.62 181 GLY A O 1
ATOM 1346 N N . MET A 1 182 ? 10.533 18.714 -5.736 1.00 97.62 182 MET A N 1
ATOM 1347 C CA . MET A 1 182 ? 9.722 17.753 -6.487 1.00 97.62 182 MET A CA 1
ATOM 1348 C C . MET A 1 182 ? 8.245 17.741 -6.076 1.00 97.62 182 MET A C 1
ATOM 1350 O O . MET A 1 182 ? 7.390 17.557 -6.942 1.00 97.62 182 MET A O 1
ATOM 1354 N N . CYS A 1 183 ? 7.919 17.992 -4.802 1.00 97.62 183 CYS A N 1
ATOM 1355 C CA . CYS A 1 183 ? 6.525 18.087 -4.357 1.00 97.62 183 CYS A CA 1
ATOM 1356 C C . CYS A 1 183 ? 5.771 19.207 -5.093 1.00 97.62 183 CYS A C 1
ATOM 1358 O O . CYS A 1 183 ? 4.635 19.006 -5.527 1.00 97.62 183 CYS A O 1
ATOM 1360 N N . GLN A 1 184 ? 6.411 20.364 -5.297 1.00 97.06 184 GLN A N 1
ATOM 1361 C CA . GLN A 1 184 ?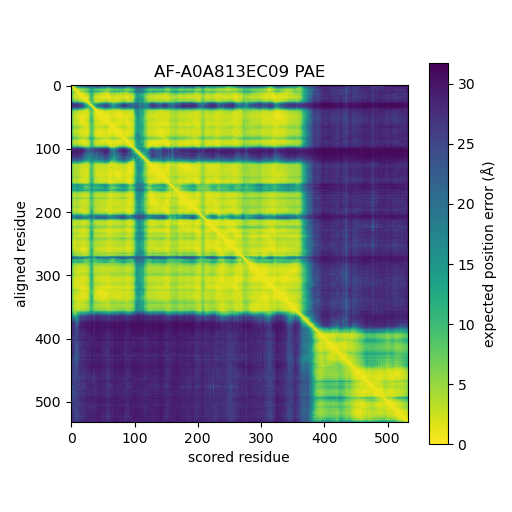 5.836 21.467 -6.073 1.00 97.06 184 GLN A CA 1
ATOM 1362 C C . GLN A 1 184 ? 5.748 21.116 -7.563 1.00 97.06 184 GLN A C 1
ATOM 1364 O O . GLN A 1 184 ? 4.709 21.339 -8.185 1.00 97.06 184 GLN A O 1
ATOM 1369 N N . GLY A 1 185 ? 6.784 20.480 -8.123 1.00 97.69 185 GLY A N 1
ATOM 1370 C CA . GLY A 1 185 ? 6.770 20.009 -9.513 1.00 97.69 185 GLY A CA 1
ATOM 1371 C C . GLY A 1 185 ? 5.622 19.036 -9.808 1.00 97.69 185 GLY A C 1
ATOM 1372 O O . GLY A 1 185 ? 4.923 19.179 -10.810 1.00 97.69 185 GLY A O 1
ATOM 1373 N N . PHE A 1 186 ? 5.363 18.084 -8.911 1.00 97.81 186 PHE A N 1
ATOM 1374 C CA . PHE A 1 186 ? 4.244 17.146 -9.032 1.00 97.81 186 PHE A CA 1
ATOM 1375 C C . PHE A 1 186 ? 2.880 17.828 -8.940 1.00 97.81 186 PHE A C 1
ATOM 1377 O O . PHE A 1 186 ? 1.993 17.524 -9.738 1.00 97.81 186 PHE A O 1
ATOM 1384 N N . ARG A 1 187 ? 2.711 18.785 -8.021 1.00 96.25 187 ARG A N 1
ATOM 1385 C CA . ARG A 1 187 ? 1.478 19.581 -7.930 1.00 96.25 187 ARG A CA 1
ATOM 1386 C C . ARG A 1 187 ? 1.215 20.370 -9.206 1.00 96.25 187 ARG A C 1
ATOM 1388 O O . ARG A 1 187 ? 0.072 20.420 -9.652 1.00 96.25 187 ARG A O 1
ATOM 1395 N N . GLN A 1 188 ? 2.259 20.938 -9.805 1.00 96.69 188 GLN A N 1
ATOM 1396 C CA . GLN A 1 188 ? 2.145 21.673 -11.061 1.00 96.69 188 GLN A CA 1
ATOM 1397 C C . GLN A 1 188 ? 1.778 20.748 -12.231 1.00 96.69 188 GLN A C 1
ATOM 1399 O O . GLN A 1 188 ? 0.860 21.042 -12.988 1.00 96.69 188 GLN A O 1
ATOM 1404 N N . LEU A 1 189 ? 2.425 19.584 -12.345 1.00 97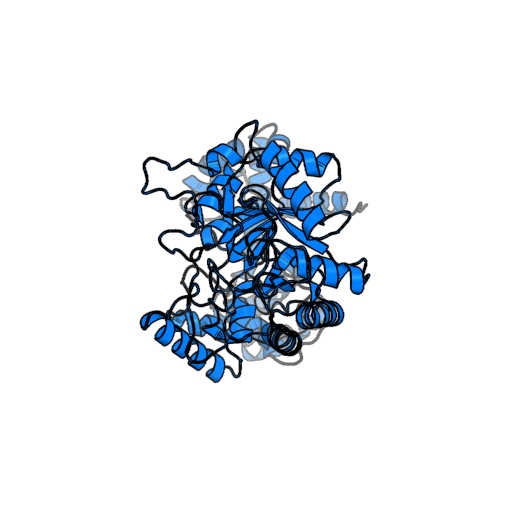.88 189 LEU A N 1
ATOM 1405 C CA . LEU A 1 189 ? 2.072 18.582 -13.359 1.00 97.88 189 LEU A CA 1
ATOM 1406 C C . LEU A 1 189 ? 0.623 18.092 -13.209 1.00 97.88 189 LEU A C 1
ATOM 1408 O O . LEU A 1 189 ? -0.064 17.870 -14.208 1.00 97.88 189 LEU A O 1
ATOM 1412 N N . ARG A 1 190 ? 0.140 17.940 -11.969 1.00 96.56 190 ARG A N 1
ATOM 1413 C CA . ARG A 1 190 ? -1.258 17.593 -11.691 1.00 96.56 190 ARG A CA 1
ATOM 1414 C C . ARG A 1 190 ? -2.211 18.726 -12.079 1.00 96.56 190 ARG A C 1
ATOM 1416 O O . ARG A 1 190 ? -3.226 18.454 -12.713 1.00 96.56 190 ARG A O 1
ATOM 1423 N N . SER A 1 191 ? -1.916 19.979 -11.723 1.00 96.38 191 SER A N 1
ATOM 1424 C CA . SER A 1 191 ? -2.792 21.116 -12.053 1.00 96.38 191 SER A CA 1
ATOM 1425 C C . SER A 1 191 ? -2.870 21.388 -13.558 1.00 96.38 191 SER A C 1
ATOM 1427 O O . SER A 1 191 ? -3.910 21.817 -14.049 1.00 96.38 191 SER A O 1
ATOM 1429 N N . GLU A 1 192 ? -1.810 21.065 -14.300 1.00 97.25 192 GLU A N 1
ATOM 1430 C CA . GLU A 1 192 ? -1.772 21.076 -15.768 1.00 97.25 192 GLU A CA 1
ATOM 1431 C C . GLU A 1 192 ? -2.530 19.892 -16.403 1.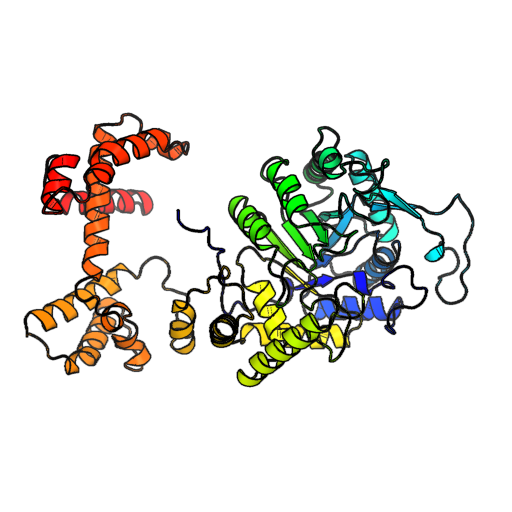00 97.25 192 GLU A C 1
ATOM 1433 O O . GLU A 1 192 ? -2.687 19.840 -17.622 1.00 97.25 192 GLU A O 1
ATOM 1438 N N . GLY A 1 193 ? -3.000 18.928 -15.602 1.00 96.44 193 GLY A N 1
ATOM 1439 C CA . GLY A 1 193 ? -3.695 17.727 -16.072 1.00 96.44 193 GLY A CA 1
ATOM 1440 C C . GLY A 1 193 ? -2.786 16.698 -16.753 1.00 96.44 193 GLY A C 1
ATOM 1441 O O . GLY A 1 193 ? -3.284 15.771 -17.393 1.00 96.44 193 GLY A O 1
ATOM 1442 N N . VAL A 1 194 ? -1.463 16.847 -16.626 1.00 97.31 194 VAL A N 1
ATOM 1443 C CA . VAL A 1 194 ? -0.468 15.961 -17.250 1.00 97.31 194 VAL A CA 1
ATOM 1444 C C . VAL A 1 194 ? -0.427 14.598 -16.558 1.00 97.31 194 VAL A C 1
ATOM 1446 O O . VAL A 1 194 ? -0.269 13.570 -17.217 1.00 97.31 194 VAL A O 1
ATOM 1449 N N . ILE A 1 195 ? -0.605 14.585 -15.236 1.00 97.88 195 ILE A N 1
ATOM 1450 C CA . ILE A 1 195 ? -0.711 13.375 -14.412 1.00 97.88 195 ILE A CA 1
ATOM 1451 C C . ILE A 1 195 ? -1.958 13.450 -13.532 1.00 97.88 195 ILE A C 1
ATOM 1453 O O . ILE A 1 195 ? -2.403 14.535 -13.163 1.00 97.88 195 ILE A O 1
ATOM 1457 N N . GLN A 1 196 ? -2.512 12.294 -13.174 1.00 97.25 196 GLN A N 1
ATOM 1458 C CA . GLN A 1 196 ? -3.692 12.195 -12.308 1.00 97.25 196 GLN A CA 1
ATOM 1459 C C . GLN A 1 196 ? -3.329 11.744 -10.895 1.00 97.25 196 GLN A C 1
ATOM 1461 O O . GLN A 1 196 ? -4.017 12.116 -9.951 1.00 97.25 196 GLN A O 1
ATOM 1466 N N . HIS A 1 197 ? -2.240 10.983 -10.752 1.00 98.19 197 HIS A N 1
ATOM 1467 C CA . HIS A 1 197 ? -1.829 10.385 -9.487 1.00 98.19 197 HIS A CA 1
ATOM 1468 C C . HIS A 1 197 ? -0.432 10.839 -9.060 1.00 98.19 197 HIS A C 1
ATOM 1470 O O . HIS A 1 197 ? 0.509 10.827 -9.858 1.00 98.19 197 HIS A O 1
ATOM 1476 N N . VAL A 1 198 ? -0.287 11.209 -7.792 1.00 98.31 198 VAL A N 1
ATOM 1477 C CA . VAL A 1 198 ? 0.979 11.596 -7.162 1.00 98.31 198 VAL A CA 1
ATOM 1478 C C . VAL A 1 198 ? 1.211 10.705 -5.956 1.00 98.31 198 VAL A C 1
ATOM 1480 O O . VAL A 1 198 ? 0.341 10.552 -5.102 1.00 98.31 198 VAL A O 1
ATOM 1483 N N . GLY A 1 199 ? 2.396 10.114 -5.849 1.00 97.62 199 GLY A N 1
ATOM 1484 C CA . GLY A 1 199 ? 2.699 9.268 -4.705 1.00 97.62 199 GLY A CA 1
ATOM 1485 C C . GLY A 1 199 ? 4.146 9.262 -4.258 1.00 97.62 199 GLY A C 1
ATOM 1486 O O . GLY A 1 199 ? 5.017 9.948 -4.788 1.00 97.62 199 GLY A O 1
ATOM 1487 N N . LEU A 1 200 ? 4.385 8.424 -3.262 1.00 97.12 200 LEU A N 1
ATOM 1488 C CA . LEU A 1 200 ? 5.709 8.045 -2.790 1.00 97.12 200 LEU A CA 1
ATOM 1489 C C . LEU A 1 200 ? 5.979 6.605 -3.230 1.00 97.12 200 LEU A C 1
ATOM 1491 O O . LEU A 1 200 ? 5.060 5.785 -3.244 1.00 97.12 200 LEU A O 1
ATOM 1495 N N . GLY A 1 201 ? 7.202 6.303 -3.650 1.00 94.38 201 GLY A N 1
ATOM 1496 C CA . GLY A 1 201 ? 7.668 4.965 -4.002 1.00 94.38 201 GLY A CA 1
ATOM 1497 C C . GLY A 1 201 ? 8.955 4.666 -3.258 1.00 94.38 201 GLY A C 1
ATOM 1498 O O . GLY A 1 201 ? 10.017 5.059 -3.731 1.00 94.38 201 GLY A O 1
ATOM 1499 N N . MET A 1 202 ? 8.828 4.015 -2.101 1.00 89.94 202 MET A N 1
ATOM 1500 C CA . MET A 1 202 ? 9.934 3.810 -1.172 1.00 89.94 202 MET A CA 1
ATOM 1501 C C . MET A 1 202 ? 10.250 2.337 -0.969 1.00 89.94 202 MET A C 1
ATOM 1503 O O . MET A 1 202 ? 9.357 1.512 -0.759 1.00 89.94 202 MET A O 1
ATOM 1507 N N . ASN A 1 203 ? 11.535 2.023 -0.960 1.00 86.50 203 ASN A N 1
ATOM 1508 C CA . ASN A 1 203 ? 12.077 0.764 -0.504 1.00 86.50 203 ASN A CA 1
ATOM 1509 C C . ASN A 1 203 ? 12.427 0.858 0.985 1.00 86.50 203 ASN A C 1
ATOM 1511 O O . ASN A 1 203 ? 13.316 1.604 1.370 1.00 86.50 203 ASN A O 1
ATOM 1515 N N . CYS A 1 204 ? 11.727 0.082 1.811 1.00 82.94 204 CYS A N 1
ATOM 1516 C CA . CYS A 1 204 ? 11.817 0.080 3.271 1.00 82.94 204 CYS A CA 1
ATOM 1517 C C . CYS A 1 204 ? 12.439 -1.217 3.822 1.00 82.94 204 CYS A C 1
ATOM 1519 O O . CYS A 1 204 ? 12.114 -1.639 4.931 1.00 82.94 204 CYS A O 1
ATOM 1521 N N . ASN A 1 205 ? 13.313 -1.877 3.054 1.00 69.69 205 ASN A N 1
ATOM 1522 C CA . ASN A 1 205 ? 13.964 -3.140 3.435 1.00 69.69 205 ASN A CA 1
ATOM 1523 C C . ASN A 1 205 ? 15.089 -2.999 4.485 1.00 69.69 205 ASN A C 1
ATOM 1525 O O . ASN A 1 205 ? 15.672 -4.010 4.876 1.00 69.69 205 ASN A O 1
ATOM 1529 N N . ARG A 1 206 ? 15.392 -1.782 4.968 1.00 61.03 206 ARG A N 1
ATOM 1530 C CA . ARG A 1 206 ? 16.370 -1.515 6.045 1.00 61.03 206 ARG A CA 1
ATOM 1531 C C . ARG A 1 206 ? 17.803 -2.008 5.781 1.00 61.03 206 ARG A C 1
ATOM 1533 O O . ARG A 1 206 ? 18.569 -2.245 6.717 1.00 61.03 206 ARG A O 1
ATOM 1540 N N . GLU A 1 207 ? 18.213 -2.128 4.521 1.00 59.78 207 GLU A N 1
ATOM 1541 C CA . GLU A 1 207 ? 19.637 -2.285 4.215 1.00 59.78 207 GLU A CA 1
ATOM 1542 C C . GLU A 1 207 ? 20.404 -0.983 4.527 1.00 59.78 207 GLU A C 1
ATOM 1544 O O . GLU A 1 207 ? 19.808 0.091 4.479 1.00 59.78 207 GLU A O 1
ATOM 1549 N N . PRO A 1 208 ? 21.731 -1.019 4.778 1.00 48.62 208 PRO A N 1
ATOM 1550 C CA . PRO A 1 208 ? 22.549 0.177 5.046 1.00 48.62 208 PRO A CA 1
ATOM 1551 C C . PRO A 1 208 ? 22.530 1.278 3.959 1.00 48.62 208 PRO A C 1
ATOM 1553 O O . PRO A 1 208 ? 23.187 2.301 4.139 1.00 48.62 208 PRO A O 1
ATOM 1556 N N . HIS A 1 209 ? 21.809 1.055 2.854 1.00 50.44 209 HIS A N 1
ATOM 1557 C CA . HIS A 1 209 ? 21.678 1.900 1.663 1.00 50.44 209 HIS A CA 1
ATOM 1558 C C . HIS A 1 209 ? 20.266 1.805 1.047 1.00 50.44 209 HIS A C 1
ATOM 1560 O O . HIS A 1 209 ? 20.129 1.794 -0.178 1.00 50.44 209 HIS A O 1
ATOM 1566 N N . GLN A 1 210 ? 19.230 1.585 1.864 1.00 57.66 210 GLN A N 1
ATOM 1567 C CA . GLN A 1 210 ? 17.838 1.555 1.407 1.00 57.66 210 GLN A CA 1
ATOM 1568 C C . GLN A 1 210 ? 16.954 2.277 2.424 1.00 57.66 210 GLN A C 1
ATOM 1570 O O . GLN A 1 210 ? 17.163 2.132 3.631 1.00 57.66 210 GLN A O 1
ATOM 1575 N N . GLY A 1 211 ? 16.006 3.059 1.904 1.00 57.59 211 GLY A N 1
ATOM 1576 C CA . GLY A 1 211 ? 15.182 4.005 2.644 1.00 57.59 211 GLY A CA 1
ATOM 1577 C C . GLY A 1 211 ? 14.528 3.440 3.901 1.00 57.59 211 GLY A C 1
ATOM 1578 O O . GLY A 1 211 ? 14.341 2.234 4.098 1.00 57.59 211 GLY A O 1
ATOM 1579 N N . VAL A 1 212 ? 14.174 4.356 4.790 1.00 71.88 212 VAL A N 1
ATOM 1580 C CA . VAL A 1 212 ? 13.550 4.030 6.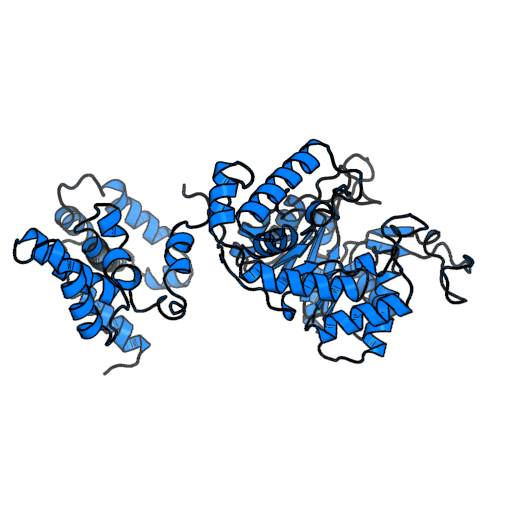071 1.00 71.88 212 VAL A CA 1
ATOM 1581 C C . VAL A 1 212 ? 12.127 4.594 6.101 1.00 71.88 212 VAL A C 1
ATOM 1583 O O . VAL A 1 212 ? 11.891 5.659 5.523 1.00 71.88 212 VAL A O 1
ATOM 1586 N N . PRO A 1 213 ? 11.149 3.926 6.748 1.00 81.38 213 PRO A N 1
ATOM 1587 C CA . PRO A 1 213 ? 9.777 4.438 6.854 1.00 81.38 213 PRO A CA 1
ATOM 1588 C C . PRO A 1 213 ? 9.699 5.909 7.319 1.00 81.38 213 PRO A C 1
ATOM 1590 O O . PRO A 1 213 ? 8.787 6.649 6.959 1.00 81.38 213 PRO A O 1
ATOM 1593 N N . GLU A 1 214 ? 10.688 6.385 8.071 1.00 84.19 214 GLU A N 1
ATOM 1594 C CA . GLU A 1 214 ? 10.799 7.769 8.522 1.00 84.19 214 GLU A CA 1
ATOM 1595 C C . GLU A 1 214 ? 10.866 8.797 7.377 1.00 84.19 214 GLU A C 1
ATOM 1597 O O . GLU A 1 214 ? 10.384 9.915 7.552 1.00 84.19 214 GLU A O 1
ATOM 1602 N N . GLU A 1 215 ? 11.397 8.460 6.200 1.00 88.38 215 GLU A N 1
ATOM 1603 C CA . GLU A 1 215 ? 11.442 9.377 5.045 1.00 88.38 215 GLU A CA 1
ATOM 1604 C C . GLU A 1 215 ? 10.051 9.635 4.469 1.00 88.38 215 GLU A C 1
ATOM 1606 O O . GLU A 1 215 ? 9.717 10.773 4.134 1.00 88.38 215 GLU A O 1
ATOM 1611 N N . ILE A 1 216 ? 9.199 8.608 4.455 1.00 92.25 216 ILE A N 1
ATOM 1612 C CA . ILE A 1 216 ? 7.783 8.750 4.103 1.00 92.25 216 ILE A CA 1
ATOM 1613 C C . ILE A 1 216 ? 7.111 9.699 5.083 1.00 92.25 216 ILE A C 1
ATOM 1615 O O . ILE A 1 216 ? 6.425 10.626 4.664 1.00 92.25 216 ILE A O 1
ATOM 1619 N N . LEU A 1 217 ? 7.336 9.513 6.386 1.00 93.56 217 LEU A N 1
ATOM 1620 C CA . LEU A 1 217 ? 6.767 10.394 7.405 1.00 93.56 217 LEU A CA 1
ATOM 1621 C C . LEU A 1 217 ? 7.230 11.842 7.234 1.00 93.56 217 LEU A C 1
ATOM 1623 O O . LEU A 1 217 ? 6.417 12.753 7.392 1.00 93.56 217 LEU A O 1
ATOM 1627 N N . ARG A 1 218 ? 8.508 12.069 6.906 1.00 94.38 218 ARG A N 1
ATOM 1628 C CA . ARG A 1 218 ? 9.034 13.413 6.626 1.00 94.38 218 ARG A CA 1
ATOM 1629 C C . ARG A 1 218 ? 8.341 14.041 5.420 1.00 94.38 218 ARG A C 1
ATOM 1631 O O . ARG A 1 218 ? 7.893 15.177 5.527 1.00 94.38 218 ARG A O 1
ATOM 1638 N N . LEU A 1 219 ? 8.200 13.309 4.314 1.00 96.12 219 LEU A N 1
ATOM 1639 C CA . LEU A 1 219 ? 7.536 13.810 3.106 1.00 96.12 219 LEU A CA 1
ATOM 1640 C C . LEU A 1 219 ? 6.045 14.079 3.344 1.00 96.12 219 LEU A C 1
ATOM 1642 O O . LEU A 1 219 ? 5.560 15.161 3.023 1.00 96.12 219 LEU A O 1
ATOM 1646 N N . LEU A 1 220 ? 5.331 13.144 3.976 1.00 95.56 220 LEU A N 1
ATOM 1647 C CA . LEU A 1 220 ? 3.912 13.298 4.305 1.00 95.56 220 LEU A CA 1
ATOM 1648 C C . LEU A 1 220 ? 3.659 14.514 5.204 1.00 95.56 220 LEU A C 1
ATOM 1650 O O . LEU A 1 220 ? 2.739 15.282 4.942 1.00 95.56 220 LEU A O 1
ATOM 1654 N N . ARG A 1 221 ? 4.481 14.711 6.244 1.00 95.38 221 ARG A N 1
ATOM 1655 C CA . ARG A 1 221 ? 4.324 15.813 7.212 1.00 95.38 221 ARG A CA 1
ATOM 1656 C C . ARG A 1 221 ? 4.844 17.153 6.709 1.00 95.38 221 ARG A C 1
ATOM 1658 O O . ARG A 1 221 ? 4.341 18.184 7.141 1.00 95.38 221 ARG A O 1
ATOM 1665 N N . GLY A 1 222 ? 5.876 17.130 5.870 1.00 95.56 222 GLY A N 1
ATOM 1666 C CA . GLY A 1 222 ? 6.505 18.327 5.320 1.00 95.56 222 GLY A CA 1
ATOM 1667 C C . GLY A 1 222 ? 5.785 18.887 4.095 1.00 95.56 222 GLY A C 1
ATOM 1668 O O . GLY A 1 222 ? 5.958 20.058 3.777 1.00 95.56 222 GLY A O 1
ATOM 1669 N N . SER A 1 223 ? 4.990 18.069 3.402 1.00 94.94 223 SER A N 1
ATOM 1670 C CA . SER A 1 223 ? 4.199 18.509 2.250 1.00 94.94 223 SER A CA 1
ATOM 1671 C C . SER A 1 223 ? 2.865 19.134 2.662 1.00 94.94 223 SER A C 1
ATOM 1673 O O . SER A 1 223 ? 2.320 18.853 3.730 1.00 94.94 223 SER A O 1
ATOM 1675 N N . GLU A 1 224 ? 2.298 19.966 1.788 1.00 91.69 224 GLU A N 1
ATOM 1676 C CA . GLU A 1 224 ? 0.937 20.466 1.978 1.00 91.69 224 GLU A CA 1
ATOM 1677 C C . GLU A 1 224 ? -0.091 19.311 1.945 1.00 91.69 224 GLU A C 1
ATOM 1679 O O . GLU A 1 224 ? 0.039 18.401 1.114 1.00 91.69 224 GLU A O 1
ATOM 1684 N N . PRO A 1 225 ? -1.152 19.350 2.776 1.00 89.94 225 PRO A N 1
ATOM 1685 C CA . PRO A 1 225 ? -2.224 18.356 2.739 1.00 89.94 225 PRO A CA 1
ATOM 1686 C C . PRO A 1 225 ? -2.807 18.167 1.330 1.00 89.94 225 PRO A C 1
ATOM 1688 O O . PRO A 1 225 ? -3.036 19.135 0.608 1.00 89.94 225 PRO A O 1
ATOM 1691 N N . GLY A 1 226 ? -3.046 16.914 0.933 1.00 89.06 226 GLY A N 1
ATOM 1692 C CA . GLY A 1 226 ? -3.552 16.569 -0.404 1.00 89.06 226 GLY A CA 1
ATOM 1693 C C . GLY A 1 226 ? -2.491 16.519 -1.515 1.00 89.06 226 GLY A C 1
ATOM 1694 O O . GLY A 1 226 ? -2.833 16.284 -2.676 1.00 89.06 226 GLY A O 1
ATOM 1695 N N . THR A 1 227 ? -1.204 16.710 -1.191 1.00 94.69 227 THR A N 1
ATOM 1696 C CA . THR A 1 227 ? -0.112 16.569 -2.173 1.00 94.69 227 THR A CA 1
ATOM 1697 C C . THR A 1 227 ? 0.006 15.137 -2.699 1.00 94.69 227 THR A C 1
ATOM 1699 O O . THR A 1 227 ? 0.147 14.945 -3.905 1.00 94.69 227 THR A O 1
ATOM 1702 N N . PHE A 1 228 ? -0.072 14.136 -1.818 1.00 98.00 228 PHE A N 1
ATOM 1703 C CA . PHE A 1 228 ? 0.081 12.724 -2.170 1.00 98.00 228 PHE A CA 1
ATOM 1704 C C . PHE A 1 228 ? -1.259 11.994 -2.125 1.00 98.00 228 PHE A C 1
ATOM 1706 O O . PHE A 1 228 ? -1.984 12.105 -1.142 1.00 98.00 228 PHE A O 1
ATOM 1713 N N . ASP A 1 229 ? -1.543 11.198 -3.154 1.00 98.19 229 ASP A N 1
ATOM 1714 C CA . ASP A 1 229 ? -2.679 10.268 -3.174 1.00 98.19 229 ASP A CA 1
ATOM 1715 C C . ASP A 1 229 ? -2.312 8.940 -2.519 1.00 98.19 229 ASP A C 1
ATOM 1717 O O . ASP A 1 229 ? -3.157 8.289 -1.918 1.00 98.19 229 ASP A O 1
ATOM 1721 N N . SER A 1 230 ? -1.044 8.521 -2.637 1.00 98.25 230 SER A N 1
ATOM 1722 C CA . SER A 1 230 ? -0.599 7.236 -2.095 1.00 98.25 230 SER A CA 1
ATOM 1723 C C . SER A 1 230 ? 0.852 7.220 -1.618 1.00 98.25 230 SER A C 1
ATOM 1725 O O . SER A 1 230 ? 1.714 7.875 -2.209 1.00 98.25 230 SER A O 1
ATOM 1727 N N . ALA A 1 231 ? 1.155 6.354 -0.656 1.00 97.44 231 ALA A N 1
ATOM 1728 C CA . ALA A 1 231 ? 2.508 5.956 -0.291 1.00 97.44 231 ALA A CA 1
ATOM 1729 C C . ALA A 1 231 ? 2.723 4.464 -0.581 1.00 97.44 231 ALA A C 1
ATOM 1731 O O . ALA A 1 231 ? 2.030 3.608 -0.034 1.00 97.44 231 ALA A O 1
ATOM 1732 N N . LEU A 1 232 ? 3.688 4.147 -1.449 1.00 96.62 232 LEU A N 1
ATOM 1733 C CA . LEU A 1 232 ? 4.132 2.778 -1.698 1.00 96.62 232 LEU A CA 1
ATOM 1734 C C . LEU A 1 232 ? 5.301 2.436 -0.782 1.00 96.62 232 LEU A C 1
ATOM 1736 O O . LEU A 1 232 ? 6.324 3.120 -0.812 1.00 96.62 232 LEU A O 1
ATOM 1740 N N . LEU A 1 233 ? 5.135 1.364 -0.008 1.00 93.88 233 LEU A N 1
ATOM 1741 C CA . LEU A 1 233 ? 6.136 0.814 0.900 1.00 93.88 233 LEU A CA 1
ATOM 1742 C C . LEU A 1 233 ? 6.542 -0.574 0.411 1.00 93.88 233 LEU A C 1
ATOM 1744 O O . LEU A 1 233 ? 5.759 -1.519 0.511 1.00 93.88 233 LEU A O 1
ATOM 1748 N N . ALA A 1 234 ? 7.764 -0.714 -0.098 1.00 90.25 234 ALA A N 1
ATOM 1749 C CA . ALA A 1 234 ? 8.325 -2.009 -0.453 1.00 90.25 234 ALA A CA 1
ATOM 1750 C C . ALA A 1 234 ? 9.067 -2.615 0.741 1.00 90.25 234 ALA A C 1
ATOM 1752 O O . ALA A 1 234 ? 10.017 -2.030 1.247 1.00 90.25 234 ALA A O 1
ATOM 1753 N N . GLY A 1 235 ? 8.612 -3.774 1.219 1.00 88.00 235 GLY A N 1
ATOM 1754 C CA . GLY A 1 235 ? 9.296 -4.549 2.259 1.00 88.00 235 GLY A CA 1
ATOM 1755 C C . GLY A 1 235 ? 9.105 -4.073 3.701 1.00 88.00 235 GLY A C 1
ATOM 1756 O O . GLY A 1 235 ? 9.340 -4.845 4.626 1.00 88.00 235 GLY A O 1
ATOM 1757 N N . GLY A 1 236 ? 8.587 -2.859 3.906 1.00 88.94 236 GLY A N 1
ATOM 1758 C CA . GLY A 1 236 ? 8.253 -2.326 5.235 1.00 88.94 236 GLY A CA 1
ATOM 1759 C C . GLY A 1 236 ? 6.995 -2.935 5.873 1.00 88.94 236 GLY A C 1
ATOM 1760 O O . GLY A 1 236 ? 6.688 -2.626 7.026 1.00 88.94 236 GLY A O 1
ATOM 1761 N N . TRP A 1 237 ? 6.249 -3.765 5.132 1.00 92.12 237 TRP A N 1
ATOM 1762 C CA . TRP A 1 237 ? 5.037 -4.436 5.608 1.00 92.12 237 TRP A CA 1
ATOM 1763 C C . TRP A 1 237 ? 4.824 -5.804 4.939 1.00 92.12 237 TRP A C 1
ATOM 1765 O O . TRP A 1 237 ? 4.342 -5.900 3.812 1.00 92.12 237 TRP A O 1
ATOM 1775 N N . ASN A 1 238 ? 5.185 -6.878 5.638 1.00 93.25 238 ASN A N 1
ATOM 1776 C CA . ASN A 1 238 ? 4.942 -8.277 5.277 1.00 93.25 238 ASN A CA 1
ATOM 1777 C C . ASN A 1 238 ? 4.981 -9.167 6.544 1.00 93.25 238 ASN A C 1
ATOM 1779 O O . ASN A 1 238 ? 5.148 -8.678 7.662 1.00 93.25 238 ASN A O 1
ATOM 1783 N N . LEU A 1 239 ? 4.836 -10.490 6.399 1.00 93.75 239 LEU A N 1
ATOM 1784 C CA . LEU A 1 239 ? 4.821 -11.429 7.539 1.00 93.75 239 LEU A CA 1
ATOM 1785 C C . LEU A 1 239 ? 6.114 -11.422 8.386 1.00 93.75 239 LEU A C 1
ATOM 1787 O O . LEU A 1 239 ? 6.110 -11.890 9.530 1.00 93.75 239 LEU A O 1
ATOM 1791 N N . LEU A 1 240 ? 7.217 -10.908 7.836 1.00 90.88 240 LEU A N 1
ATOM 1792 C CA . LEU A 1 240 ? 8.535 -10.871 8.469 1.00 90.88 240 LEU A CA 1
ATOM 1793 C C . LEU A 1 240 ? 8.928 -9.464 8.955 1.00 90.88 240 LEU A C 1
ATOM 1795 O O . LEU A 1 240 ? 9.742 -9.363 9.868 1.00 90.88 240 LEU A O 1
ATOM 1799 N N . CYS A 1 241 ? 8.328 -8.400 8.411 1.00 88.06 241 CYS A N 1
ATOM 1800 C CA . CYS A 1 241 ? 8.638 -7.002 8.726 1.00 88.06 241 CYS A CA 1
ATOM 1801 C C . CYS A 1 241 ? 7.357 -6.162 8.875 1.00 88.06 241 CYS A C 1
ATOM 1803 O O . CYS A 1 241 ? 6.537 -6.113 7.964 1.00 88.06 241 CYS A O 1
ATOM 1805 N N . GLN A 1 242 ? 7.175 -5.489 10.018 1.00 87.38 242 GLN A N 1
ATOM 1806 C CA . GLN A 1 242 ? 5.951 -4.726 10.356 1.00 87.38 242 GLN A CA 1
ATOM 1807 C C . GLN A 1 242 ? 6.258 -3.274 10.756 1.00 87.38 242 GLN A C 1
ATOM 1809 O O . GLN A 1 242 ? 5.480 -2.613 11.442 1.00 87.38 242 GLN A O 1
ATOM 1814 N N . GLU A 1 243 ? 7.424 -2.774 10.357 1.00 83.94 243 GLU A N 1
ATOM 1815 C CA . GLU A 1 243 ? 7.954 -1.483 10.803 1.00 83.94 243 GLU A CA 1
ATOM 1816 C C . GLU A 1 243 ? 7.278 -0.287 10.132 1.00 83.94 243 GLU A C 1
ATOM 1818 O O . GLU A 1 243 ? 7.275 0.813 10.680 1.00 83.94 243 GLU A O 1
ATOM 1823 N N . GLY A 1 244 ? 6.627 -0.508 8.988 1.00 88.38 244 GLY A N 1
ATOM 1824 C CA . GLY A 1 244 ? 5.843 0.505 8.292 1.00 88.38 244 GLY A CA 1
ATOM 1825 C C . GLY A 1 244 ? 4.625 1.008 9.073 1.00 88.38 244 GLY A C 1
ATOM 1826 O O . GLY A 1 244 ? 4.013 1.977 8.639 1.00 88.38 244 GLY A O 1
ATOM 1827 N N . LEU A 1 245 ? 4.268 0.416 10.221 1.00 88.44 245 LEU A N 1
ATOM 1828 C CA . LEU A 1 245 ? 3.055 0.755 10.977 1.00 88.44 245 LEU A CA 1
ATOM 1829 C C . LEU A 1 245 ? 2.866 2.265 11.202 1.00 88.44 245 LEU A C 1
ATOM 1831 O O . LEU A 1 245 ? 1.762 2.782 11.044 1.00 88.44 245 LEU A O 1
ATOM 1835 N N . SER A 1 246 ? 3.936 2.982 11.550 1.00 88.62 246 SER A N 1
ATOM 1836 C CA . SER A 1 246 ? 3.889 4.432 11.774 1.00 88.62 246 SER A CA 1
ATOM 1837 C C . SER A 1 246 ? 3.464 5.204 10.520 1.00 88.62 246 SER A C 1
ATOM 1839 O O . SER A 1 246 ? 2.692 6.157 10.622 1.00 88.62 246 SER A O 1
ATOM 1841 N N . CYS A 1 247 ? 3.904 4.765 9.337 1.00 91.81 247 CYS A N 1
ATOM 1842 C CA . CYS A 1 247 ? 3.493 5.333 8.054 1.00 91.81 247 CYS A CA 1
ATOM 1843 C C . CYS A 1 247 ? 2.021 5.066 7.770 1.00 91.81 247 CYS A C 1
ATOM 1845 O O . CYS A 1 247 ? 1.329 5.962 7.307 1.00 91.81 247 CYS A O 1
ATOM 1847 N N . PHE A 1 248 ? 1.531 3.863 8.071 1.00 92.44 248 PHE A N 1
ATOM 1848 C CA . PHE A 1 248 ? 0.140 3.495 7.810 1.00 92.44 248 PHE A CA 1
ATOM 1849 C C . PHE A 1 248 ? -0.821 4.321 8.673 1.00 92.44 248 PHE A C 1
ATOM 1851 O O . PHE A 1 248 ? -1.827 4.808 8.162 1.00 92.44 248 PHE A O 1
ATOM 1858 N N . LEU A 1 249 ? -0.479 4.536 9.950 1.00 90.56 249 LEU A N 1
ATOM 1859 C CA . LEU A 1 249 ? -1.239 5.409 10.852 1.00 90.56 249 LEU A CA 1
ATOM 1860 C C . LEU A 1 249 ? -1.262 6.860 10.354 1.00 90.56 249 LEU A C 1
ATOM 1862 O O . LEU A 1 249 ? -2.301 7.517 10.393 1.00 90.56 249 LEU A O 1
ATOM 1866 N N . GLU A 1 250 ? -0.127 7.362 9.867 1.00 92.31 250 GLU A N 1
ATOM 1867 C CA . GLU A 1 250 ? -0.052 8.715 9.315 1.00 92.31 250 GLU A CA 1
ATOM 1868 C C . GLU A 1 250 ? -0.835 8.844 8.001 1.00 92.31 250 GLU A C 1
ATOM 1870 O O . GLU A 1 250 ? -1.505 9.851 7.780 1.00 92.31 250 GLU A O 1
ATOM 1875 N N . CYS A 1 251 ? -0.807 7.811 7.157 1.00 94.38 251 CYS A N 1
ATOM 1876 C CA . CYS A 1 251 ? -1.593 7.749 5.930 1.00 94.38 251 CYS A CA 1
ATOM 1877 C C . CYS A 1 251 ? -3.100 7.750 6.228 1.00 94.38 251 CYS A C 1
ATOM 1879 O O . CYS A 1 251 ? -3.818 8.559 5.646 1.00 94.38 251 CYS A O 1
ATOM 1881 N N . GLU A 1 252 ? -3.581 6.948 7.192 1.00 91.38 252 GLU A N 1
ATOM 1882 C CA . GLU A 1 252 ? -4.986 6.991 7.642 1.00 91.38 252 GLU A CA 1
ATOM 1883 C C . GLU A 1 252 ? -5.377 8.382 8.151 1.00 91.38 252 GLU A C 1
ATOM 1885 O O . GLU A 1 252 ? -6.439 8.895 7.797 1.00 91.38 252 GLU A O 1
ATOM 1890 N N . ARG A 1 253 ? -4.502 9.025 8.936 1.00 91.31 253 ARG A N 1
ATOM 1891 C CA . ARG A 1 253 ? -4.733 10.377 9.462 1.00 91.31 253 ARG A CA 1
ATOM 1892 C C . ARG A 1 253 ? -4.870 11.424 8.354 1.00 91.31 253 ARG A C 1
ATOM 1894 O O . ARG A 1 253 ? -5.627 12.378 8.515 1.00 91.31 253 ARG A O 1
ATOM 1901 N N . LEU A 1 254 ? -4.105 11.282 7.275 1.00 93.00 254 LEU A N 1
ATOM 1902 C CA . LEU A 1 254 ? -4.058 12.234 6.163 1.00 93.00 254 LEU A CA 1
ATOM 1903 C C . LEU A 1 254 ? -5.010 11.883 5.010 1.00 93.00 254 LEU A C 1
ATOM 1905 O O . LEU A 1 254 ? -5.134 12.679 4.083 1.00 93.00 254 LEU A O 1
ATOM 1909 N N . GLY A 1 255 ? -5.668 10.721 5.051 1.00 93.75 255 GLY A N 1
ATOM 1910 C CA . GLY A 1 255 ? -6.470 10.217 3.934 1.00 93.75 255 GLY A CA 1
ATOM 1911 C C . GLY A 1 255 ? -5.632 9.808 2.717 1.00 93.75 255 GLY A C 1
ATOM 1912 O O . GLY A 1 255 ? -6.130 9.851 1.597 1.00 93.75 255 GLY A O 1
ATOM 1913 N N . VAL A 1 256 ? -4.366 9.439 2.927 1.00 97.19 256 VAL A N 1
ATOM 1914 C CA . VAL A 1 256 ? -3.450 8.961 1.882 1.00 97.19 256 VAL A CA 1
ATOM 1915 C C . VAL A 1 256 ? -3.572 7.444 1.771 1.00 97.19 256 VAL A C 1
ATOM 1917 O O . VAL A 1 256 ? -3.577 6.734 2.777 1.00 97.19 256 VAL A O 1
ATOM 1920 N N . GLU A 1 257 ? -3.656 6.926 0.550 1.00 97.62 257 GLU A N 1
ATOM 1921 C CA . GLU A 1 257 ? -3.707 5.488 0.303 1.00 97.62 257 GLU A CA 1
ATOM 1922 C C . GLU A 1 257 ? -2.345 4.816 0.541 1.00 97.62 257 GLU A C 1
ATOM 1924 O O . GLU A 1 257 ? -1.284 5.407 0.344 1.00 97.62 257 GLU A O 1
ATOM 1929 N N . VAL A 1 258 ? -2.343 3.538 0.908 1.00 97.56 258 VAL A N 1
ATOM 1930 C CA . VAL A 1 258 ? -1.121 2.741 1.063 1.00 97.56 258 VAL A CA 1
ATOM 1931 C C . VAL A 1 258 ? -1.052 1.676 -0.024 1.00 97.56 258 VAL A C 1
ATOM 1933 O O . VAL A 1 258 ? -2.008 0.947 -0.284 1.00 97.56 258 VAL A O 1
ATOM 1936 N N . HIS A 1 259 ? 0.101 1.583 -0.678 1.00 98.00 259 HIS A N 1
ATOM 1937 C CA . HIS A 1 259 ? 0.407 0.530 -1.639 1.00 98.00 259 HIS A CA 1
ATOM 1938 C C . HIS A 1 259 ? 1.508 -0.348 -1.037 1.00 98.00 259 HIS A C 1
ATOM 1940 O O . HIS A 1 259 ? 2.602 0.130 -0.746 1.00 98.00 259 HIS A O 1
ATOM 1946 N N . VAL A 1 260 ? 1.243 -1.633 -0.828 1.00 96.75 260 VAL A N 1
ATOM 1947 C CA . VAL A 1 260 ? 2.223 -2.532 -0.198 1.00 96.75 260 VAL A CA 1
ATOM 1948 C C . VAL A 1 260 ? 2.958 -3.319 -1.269 1.00 96.75 260 VAL A C 1
ATOM 1950 O O . VAL A 1 260 ? 2.333 -4.055 -2.024 1.00 96.75 260 VAL A O 1
ATOM 1953 N N . ALA A 1 261 ? 4.280 -3.190 -1.318 1.00 94.50 261 ALA A N 1
ATOM 1954 C CA . ALA A 1 261 ? 5.164 -3.956 -2.192 1.00 94.50 261 ALA A CA 1
ATOM 1955 C C . ALA A 1 261 ? 6.110 -4.841 -1.361 1.00 94.50 261 ALA A C 1
ATOM 1957 O O . ALA A 1 261 ? 6.250 -4.674 -0.150 1.00 94.50 261 ALA A O 1
ATOM 1958 N N . GLY A 1 262 ? 6.786 -5.803 -1.995 1.00 91.31 262 GLY A N 1
ATOM 1959 C CA . GLY A 1 262 ? 7.671 -6.728 -1.267 1.00 91.31 262 GLY A CA 1
ATOM 1960 C C . GLY A 1 262 ? 6.910 -7.698 -0.353 1.00 91.31 262 GLY A C 1
ATOM 1961 O O . GLY A 1 262 ? 7.437 -8.141 0.667 1.00 91.31 262 GLY A O 1
ATOM 1962 N N . VAL A 1 263 ? 5.673 -8.033 -0.736 1.00 93.69 263 VAL A N 1
ATOM 1963 C CA . VAL A 1 263 ? 4.735 -8.899 0.004 1.00 93.69 263 VAL A CA 1
ATOM 1964 C C . VAL A 1 263 ? 5.344 -10.260 0.327 1.00 93.69 263 VAL A C 1
ATOM 1966 O O . VAL A 1 263 ? 5.117 -10.798 1.406 1.00 93.69 263 VAL A O 1
ATOM 1969 N N . PHE A 1 264 ? 6.157 -10.792 -0.589 1.00 92.38 264 PHE A N 1
ATOM 1970 C CA . PHE A 1 264 ? 6.800 -12.098 -0.451 1.00 92.38 264 PHE A CA 1
ATOM 1971 C C . PHE A 1 264 ? 8.233 -12.047 0.086 1.00 92.38 264 PHE A C 1
ATOM 1973 O O . PHE A 1 264 ? 8.930 -13.056 0.014 1.00 92.38 264 PHE A O 1
ATOM 1980 N N . ALA A 1 265 ? 8.680 -10.895 0.602 1.00 87.62 265 ALA A N 1
ATOM 1981 C CA . ALA A 1 265 ? 10.006 -10.716 1.196 1.00 87.62 265 ALA A CA 1
ATOM 1982 C C . ALA A 1 265 ? 11.151 -11.220 0.286 1.00 87.62 265 ALA A C 1
ATOM 1984 O O . ALA A 1 265 ? 11.921 -12.092 0.672 1.00 87.62 265 ALA A O 1
ATOM 1985 N N . SER A 1 266 ? 11.211 -10.705 -0.950 1.00 79.62 266 SER A N 1
ATOM 1986 C CA . SER A 1 266 ? 12.162 -11.127 -2.003 1.00 79.62 266 SER A CA 1
ATOM 1987 C C . SER A 1 266 ? 12.107 -12.621 -2.370 1.00 79.62 266 SER A C 1
ATOM 1989 O O . SER A 1 266 ? 13.095 -13.213 -2.793 1.00 79.62 266 SER A O 1
ATOM 1991 N N . GLY A 1 267 ? 10.927 -13.230 -2.240 1.00 83.12 267 GLY A N 1
ATOM 1992 C CA . GLY A 1 267 ? 10.669 -14.612 -2.645 1.00 83.12 267 GLY A CA 1
ATOM 1993 C C . GLY A 1 267 ? 10.693 -15.609 -1.485 1.00 83.12 267 GLY A C 1
ATOM 1994 O O . GLY A 1 267 ? 10.169 -16.713 -1.620 1.00 83.12 267 GLY A O 1
ATOM 1995 N N . LEU A 1 268 ? 11.201 -15.215 -0.313 1.00 86.12 268 LEU A N 1
ATOM 1996 C CA . LEU A 1 268 ? 11.323 -16.100 0.846 1.00 86.12 268 LEU A CA 1
ATOM 1997 C C . LEU A 1 268 ? 9.980 -16.709 1.298 1.00 86.12 268 LEU A C 1
ATOM 1999 O O . LEU A 1 268 ? 9.944 -17.841 1.770 1.00 86.12 268 LEU A O 1
ATOM 2003 N N . LEU A 1 269 ? 8.863 -15.998 1.111 1.00 90.00 269 LEU A N 1
ATOM 2004 C CA . LEU A 1 269 ? 7.523 -16.482 1.483 1.00 90.00 269 LEU A CA 1
ATOM 2005 C C . LEU A 1 269 ? 6.845 -17.360 0.409 1.00 90.00 269 LEU A C 1
ATOM 2007 O O . LEU A 1 269 ? 5.762 -17.890 0.662 1.00 90.00 269 LEU A O 1
ATOM 2011 N N . VAL A 1 270 ? 7.456 -17.536 -0.769 1.00 86.38 270 VAL A N 1
ATOM 2012 C CA . VAL A 1 270 ? 6.927 -18.373 -1.868 1.00 86.38 270 VAL A CA 1
ATOM 2013 C C . VAL A 1 270 ? 7.803 -19.598 -2.153 1.00 86.38 270 VAL A C 1
ATOM 2015 O O . VAL A 1 270 ? 7.261 -20.679 -2.384 1.00 86.38 270 VAL A O 1
ATOM 2018 N N . SER A 1 271 ? 9.132 -19.491 -2.062 1.00 75.75 271 SER A N 1
ATOM 2019 C CA . SER A 1 271 ? 10.070 -20.600 -2.302 1.00 75.75 271 SER A CA 1
ATOM 2020 C C . SER A 1 271 ? 10.614 -21.215 -1.000 1.00 75.75 271 SER A C 1
ATOM 2022 O O . SER A 1 271 ? 10.463 -20.659 0.088 1.00 75.75 271 SER A O 1
ATOM 2024 N N . LYS A 1 272 ? 11.203 -22.420 -1.077 1.00 58.06 272 LYS A N 1
ATOM 2025 C CA . LYS A 1 272 ? 11.997 -23.021 0.014 1.00 58.06 272 LYS A CA 1
ATOM 2026 C C . LYS A 1 272 ? 13.472 -22.744 -0.261 1.00 58.06 272 LYS A C 1
ATOM 2028 O O . LYS A 1 272 ? 13.979 -23.202 -1.279 1.00 58.06 272 LYS A O 1
ATOM 2033 N N . GLY A 1 273 ? 14.137 -22.014 0.635 1.00 58.03 273 GLY A N 1
ATOM 2034 C CA . GLY A 1 273 ? 15.392 -21.342 0.292 1.00 58.03 273 GLY A CA 1
ATOM 2035 C C . GLY A 1 273 ? 15.098 -20.153 -0.627 1.00 58.03 273 GLY A C 1
ATOM 2036 O O . GLY A 1 273 ? 14.276 -20.237 -1.542 1.00 58.03 273 GLY A O 1
ATOM 2037 N N . GLY A 1 274 ? 15.680 -19.000 -0.334 1.00 60.88 274 GLY A N 1
ATOM 2038 C CA . GLY A 1 274 ? 15.328 -17.783 -1.049 1.00 60.88 274 GLY A CA 1
ATOM 2039 C C . GLY A 1 274 ? 16.149 -16.597 -0.596 1.00 60.88 274 GLY A C 1
ATOM 2040 O O . GLY A 1 274 ? 16.895 -16.670 0.384 1.00 60.88 274 GLY A O 1
ATOM 2041 N N . THR A 1 275 ? 15.986 -15.503 -1.327 1.00 61.25 275 THR A N 1
ATOM 2042 C CA . THR A 1 275 ? 16.613 -14.237 -0.973 1.00 61.25 275 THR A CA 1
ATOM 2043 C C . THR A 1 275 ? 15.715 -13.436 -0.034 1.00 61.25 275 THR A C 1
ATOM 2045 O O . THR A 1 275 ? 14.493 -13.542 -0.094 1.00 61.25 275 THR A O 1
ATOM 2048 N N . TYR A 1 276 ? 16.311 -12.622 0.830 1.00 63.91 276 TYR A N 1
ATOM 2049 C CA . TYR A 1 276 ? 15.648 -11.556 1.573 1.00 63.91 276 TYR A CA 1
ATOM 2050 C C . TYR A 1 276 ? 16.362 -10.249 1.241 1.00 63.91 276 TYR A C 1
ATOM 2052 O O . TYR A 1 276 ? 17.590 -10.200 1.282 1.00 63.91 276 TYR A O 1
ATOM 2060 N N . ALA A 1 277 ? 15.611 -9.213 0.857 1.00 63.19 277 ALA A N 1
ATOM 2061 C CA . ALA A 1 277 ? 16.176 -7.964 0.337 1.00 63.19 277 ALA A CA 1
ATOM 2062 C C . ALA A 1 277 ? 17.196 -8.186 -0.807 1.00 63.19 277 ALA A C 1
ATOM 2064 O O . ALA A 1 277 ? 18.165 -7.448 -0.948 1.00 63.19 277 ALA A O 1
ATOM 2065 N N . TYR A 1 278 ? 16.956 -9.204 -1.646 1.00 62.88 278 TYR A N 1
ATOM 2066 C CA . TYR A 1 278 ? 17.801 -9.586 -2.790 1.00 62.88 278 TYR A CA 1
ATOM 2067 C C . TYR A 1 278 ? 19.204 -10.117 -2.426 1.00 62.88 278 TYR A C 1
ATOM 2069 O O . TYR A 1 278 ? 20.109 -10.106 -3.259 1.00 62.88 278 TYR A O 1
ATOM 2077 N N . ARG A 1 279 ? 19.386 -10.616 -1.196 1.00 69.06 279 ARG A N 1
ATOM 2078 C CA . ARG A 1 279 ? 20.585 -11.341 -0.729 1.00 69.06 279 ARG A CA 1
ATOM 2079 C C . ARG A 1 279 ? 20.190 -12.656 -0.066 1.00 69.06 279 ARG A C 1
ATOM 2081 O O . ARG A 1 279 ? 19.013 -12.850 0.219 1.00 69.06 279 ARG A O 1
ATOM 2088 N N . ASP A 1 280 ? 21.143 -13.537 0.225 1.00 74.69 280 ASP A N 1
ATOM 2089 C CA . ASP A 1 280 ? 20.862 -14.760 0.988 1.00 74.69 280 ASP A CA 1
ATOM 2090 C C . ASP A 1 280 ? 20.140 -14.439 2.303 1.00 74.69 280 ASP A C 1
ATOM 2092 O O . ASP A 1 280 ? 20.573 -13.584 3.082 1.00 74.69 280 ASP A O 1
ATOM 2096 N N . ALA A 1 281 ? 19.011 -15.111 2.539 1.00 78.44 281 ALA A N 1
ATOM 2097 C CA . ALA A 1 281 ? 18.197 -14.853 3.715 1.00 78.44 281 ALA A CA 1
ATOM 2098 C C . ALA A 1 281 ? 18.943 -15.257 5.007 1.00 78.44 281 ALA A C 1
ATOM 2100 O O . ALA A 1 281 ? 19.404 -16.398 5.118 1.00 78.44 281 ALA A O 1
ATOM 2101 N N . PRO A 1 282 ? 19.019 -14.372 6.021 1.00 84.75 282 PRO A N 1
ATOM 2102 C CA . PRO A 1 282 ? 19.530 -14.720 7.343 1.00 84.75 282 PRO A CA 1
ATOM 2103 C C . PRO A 1 282 ? 18.810 -15.939 7.930 1.00 84.75 282 PRO A C 1
ATOM 2105 O O . PRO A 1 282 ? 17.589 -16.058 7.808 1.00 84.75 282 PRO A O 1
ATOM 2108 N N . ALA A 1 283 ? 19.548 -16.807 8.628 1.00 86.75 283 ALA A N 1
ATOM 2109 C CA . ALA A 1 283 ? 19.008 -18.049 9.194 1.00 86.75 283 ALA A CA 1
ATOM 2110 C C . ALA A 1 283 ? 17.773 -17.818 10.086 1.00 86.75 283 ALA A C 1
ATOM 2112 O O . ALA A 1 283 ? 16.814 -18.581 10.018 1.00 86.75 283 ALA A O 1
ATOM 2113 N N . GLU A 1 284 ? 17.759 -16.724 10.853 1.00 87.88 284 GLU A N 1
ATOM 2114 C CA . GLU A 1 284 ? 16.618 -16.323 11.684 1.00 87.88 284 GLU A CA 1
ATOM 2115 C C . GLU A 1 284 ? 15.348 -16.059 10.855 1.00 87.88 284 GLU A C 1
ATOM 2117 O O . GLU A 1 284 ? 14.253 -16.484 11.228 1.00 87.88 284 GLU A O 1
ATOM 2122 N N . LEU A 1 285 ? 15.474 -15.391 9.702 1.00 88.00 285 LEU A N 1
ATOM 2123 C CA . LEU A 1 285 ? 14.335 -15.116 8.822 1.00 88.00 285 LEU A CA 1
ATOM 2124 C C . LEU A 1 285 ? 13.855 -16.379 8.107 1.00 88.00 285 LEU A C 1
ATOM 2126 O O . LEU A 1 285 ? 12.649 -16.540 7.901 1.00 88.00 285 LEU A O 1
ATOM 2130 N N . VAL A 1 286 ? 14.767 -17.297 7.780 1.00 89.06 286 VAL A N 1
ATOM 2131 C CA . VAL A 1 286 ? 14.417 -18.626 7.258 1.00 89.06 286 VAL A CA 1
ATOM 2132 C C . VAL A 1 286 ? 13.628 -19.417 8.305 1.00 89.06 286 VAL A C 1
ATOM 2134 O O . VAL A 1 286 ? 12.550 -19.924 8.004 1.00 89.06 286 VAL A O 1
ATOM 2137 N N . GLU A 1 287 ? 14.098 -19.463 9.553 1.00 91.00 287 GLU A N 1
ATOM 2138 C CA . GLU A 1 287 ? 13.394 -20.138 10.648 1.00 91.00 287 GLU A CA 1
ATOM 2139 C C . GLU A 1 287 ? 12.008 -19.522 10.891 1.00 91.00 287 GLU A C 1
ATOM 2141 O O . GLU A 1 287 ? 11.000 -20.232 10.957 1.00 91.00 287 GLU A O 1
ATOM 2146 N N . ARG A 1 288 ? 11.924 -18.186 10.952 1.00 92.31 288 ARG A N 1
ATOM 2147 C CA . ARG A 1 288 ? 10.651 -17.465 11.098 1.00 92.31 288 ARG A CA 1
ATOM 2148 C C . ARG A 1 288 ? 9.686 -17.772 9.949 1.00 92.31 288 ARG A C 1
ATOM 2150 O O . ARG A 1 288 ? 8.486 -17.920 10.184 1.00 92.31 288 ARG A O 1
ATOM 2157 N N . THR A 1 289 ? 10.198 -17.905 8.729 1.00 93.69 289 THR A N 1
ATOM 2158 C CA . THR A 1 289 ? 9.415 -18.285 7.545 1.00 93.69 289 THR A CA 1
ATOM 2159 C C . THR A 1 289 ? 8.856 -19.697 7.668 1.00 93.69 289 THR A C 1
ATOM 2161 O O . THR A 1 289 ? 7.671 -19.905 7.415 1.00 93.69 289 THR A O 1
ATOM 2164 N N . GLU A 1 290 ? 9.656 -20.667 8.111 1.00 94.00 290 GLU A N 1
ATOM 2165 C CA . GLU A 1 290 ? 9.181 -22.043 8.290 1.00 94.00 290 GLU A CA 1
ATOM 2166 C C . GLU A 1 290 ? 8.143 -22.155 9.415 1.00 94.00 290 GLU A C 1
ATOM 2168 O O . GLU A 1 290 ? 7.175 -22.909 9.290 1.00 94.00 290 GLU A O 1
ATOM 2173 N N . ARG A 1 291 ? 8.244 -21.330 10.463 1.00 95.56 291 ARG A N 1
ATOM 2174 C CA . ARG A 1 291 ? 7.192 -21.217 11.488 1.00 95.56 291 ARG A CA 1
ATOM 2175 C C . ARG A 1 291 ? 5.880 -20.675 10.910 1.00 95.56 291 ARG A C 1
ATOM 2177 O O . ARG A 1 291 ? 4.817 -21.221 11.206 1.00 95.56 291 ARG A O 1
ATOM 2184 N N . TRP A 1 292 ? 5.940 -19.658 10.047 1.00 96.06 292 TRP A N 1
ATOM 2185 C CA . TRP A 1 292 ? 4.768 -19.178 9.304 1.00 96.06 292 TRP A CA 1
ATOM 2186 C C . TRP A 1 292 ? 4.207 -20.240 8.351 1.00 96.06 292 TRP A C 1
ATOM 2188 O O . TRP A 1 292 ? 2.992 -20.416 8.286 1.00 96.06 292 TRP A O 1
ATOM 2198 N N . ARG A 1 293 ? 5.069 -20.991 7.655 1.00 95.56 293 ARG A N 1
ATOM 2199 C CA . ARG A 1 293 ? 4.666 -22.086 6.760 1.00 95.56 293 ARG A CA 1
ATOM 2200 C C . ARG A 1 293 ? 3.937 -23.195 7.519 1.00 95.56 293 ARG A C 1
ATOM 2202 O O . ARG A 1 293 ? 2.904 -23.679 7.053 1.00 95.56 293 ARG A O 1
ATOM 2209 N N . ALA A 1 294 ? 4.442 -23.569 8.695 1.00 96.06 294 ALA A N 1
ATOM 2210 C CA . ALA A 1 294 ? 3.816 -24.560 9.565 1.00 96.06 294 ALA A CA 1
ATOM 2211 C C . ALA A 1 294 ? 2.456 -24.070 10.084 1.00 96.06 294 ALA A C 1
ATOM 2213 O O . ALA A 1 294 ? 1.486 -24.827 10.083 1.00 96.06 294 ALA A O 1
ATOM 2214 N N . LEU A 1 295 ? 2.355 -22.794 10.470 1.00 96.44 295 LEU A N 1
ATOM 2215 C CA . LEU A 1 295 ? 1.089 -22.184 10.870 1.00 96.44 295 LEU A CA 1
ATOM 2216 C C . LEU A 1 295 ? 0.069 -22.180 9.721 1.00 96.44 295 LEU A C 1
ATOM 2218 O O . LEU A 1 295 ? -1.037 -22.673 9.914 1.00 96.44 295 LEU A O 1
ATOM 2222 N N . ALA A 1 296 ? 0.442 -21.697 8.533 1.00 95.81 296 ALA A N 1
ATOM 2223 C CA . ALA A 1 296 ? -0.438 -21.685 7.362 1.00 95.81 296 ALA A CA 1
ATOM 2224 C C . ALA A 1 296 ? -0.940 -23.099 7.017 1.00 95.81 296 ALA A C 1
ATOM 2226 O O . ALA A 1 296 ? -2.141 -23.304 6.851 1.00 95.81 296 ALA A O 1
ATOM 2227 N N . SER A 1 297 ? -0.041 -24.092 7.035 1.00 95.69 297 SER A N 1
ATOM 2228 C CA . SER A 1 297 ? -0.386 -25.498 6.778 1.00 95.69 297 SER A CA 1
ATOM 2229 C C . SER A 1 297 ? -1.398 -26.058 7.784 1.00 95.69 297 SER A C 1
ATOM 2231 O O . SER A 1 297 ? -2.319 -26.759 7.380 1.00 95.69 297 SER A O 1
ATOM 2233 N N . ARG A 1 298 ? -1.283 -25.731 9.083 1.00 96.31 298 ARG A N 1
ATOM 2234 C CA . ARG A 1 298 ? -2.259 -26.173 10.104 1.00 96.31 298 ARG A CA 1
ATOM 2235 C C . ARG A 1 298 ? -3.665 -25.621 9.867 1.00 96.31 298 ARG A C 1
ATOM 2237 O O . ARG A 1 298 ? -4.635 -26.274 10.232 1.00 96.31 298 ARG A O 1
ATOM 2244 N N . HIS A 1 299 ? -3.762 -24.454 9.235 1.00 93.75 299 HIS A N 1
ATOM 2245 C CA . HIS A 1 299 ? -5.024 -23.812 8.854 1.00 93.75 299 HIS A CA 1
ATOM 2246 C C . HIS A 1 299 ? -5.428 -24.090 7.400 1.00 93.75 299 HIS A C 1
ATOM 2248 O O . HIS A 1 299 ? -6.313 -23.418 6.879 1.00 93.75 299 HIS A O 1
ATOM 2254 N N . ASN A 1 300 ? -4.805 -25.074 6.740 1.00 95.25 300 ASN A N 1
ATOM 2255 C CA . ASN A 1 300 ? -5.073 -25.447 5.345 1.00 95.25 300 ASN A CA 1
ATOM 2256 C C . ASN A 1 300 ? -4.953 -24.274 4.353 1.00 95.25 300 ASN A C 1
ATOM 2258 O O . ASN A 1 300 ? -5.692 -24.207 3.375 1.00 95.25 300 ASN A O 1
ATOM 2262 N N . CYS A 1 301 ? -4.028 -23.350 4.612 1.00 95.25 301 CYS A N 1
ATOM 2263 C CA . CYS A 1 301 ? -3.746 -22.201 3.756 1.00 95.25 301 CYS A CA 1
ATOM 2264 C C . CYS A 1 301 ? -2.339 -22.303 3.162 1.00 95.25 301 CYS A C 1
ATOM 2266 O O . CYS A 1 301 ? -1.396 -22.766 3.813 1.00 95.25 301 CYS A O 1
ATOM 2268 N N . SER A 1 302 ? -2.164 -21.786 1.953 1.00 96.06 302 SER A N 1
ATOM 2269 C CA . SER A 1 302 ? -0.855 -21.549 1.369 1.00 96.06 302 SER A CA 1
ATOM 2270 C C . SER A 1 302 ? -0.198 -20.325 2.019 1.00 96.06 302 SER A C 1
ATOM 2272 O O . SER A 1 302 ? -0.831 -19.299 2.280 1.00 96.06 302 SER A O 1
ATOM 2274 N N . LEU A 1 303 ? 1.108 -20.416 2.292 1.00 96.81 303 LEU A N 1
ATOM 2275 C CA . LEU A 1 303 ? 1.875 -19.289 2.835 1.00 96.81 303 LEU A CA 1
ATOM 2276 C C . LEU A 1 303 ? 1.778 -18.015 1.961 1.00 96.81 303 LEU A C 1
ATOM 2278 O O . LEU A 1 303 ? 1.610 -16.936 2.533 1.00 96.81 303 LEU A O 1
ATOM 2282 N N . PRO A 1 304 ? 1.808 -18.094 0.614 1.00 96.81 304 PRO A N 1
ATOM 2283 C CA . PRO A 1 304 ? 1.639 -16.918 -0.238 1.00 96.81 304 PRO A CA 1
ATOM 2284 C C . PRO A 1 304 ? 0.270 -16.245 -0.076 1.00 96.81 304 PRO A C 1
ATOM 2286 O O . PRO A 1 304 ? 0.203 -15.018 0.009 1.00 96.81 304 PRO A O 1
ATOM 2289 N N . ALA A 1 305 ? -0.814 -17.020 0.043 1.00 96.44 305 ALA A N 1
ATOM 2290 C CA . ALA A 1 305 ? -2.146 -16.474 0.293 1.00 96.44 305 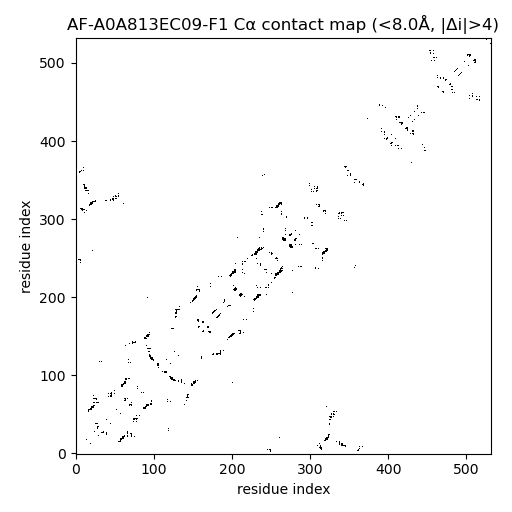ALA A CA 1
ATOM 2291 C C . ALA A 1 305 ? -2.230 -15.771 1.657 1.00 96.44 305 ALA A C 1
ATOM 2293 O O . ALA A 1 305 ? -2.787 -14.677 1.750 1.00 96.44 305 ALA A O 1
ATOM 2294 N N . VAL A 1 306 ? -1.614 -16.342 2.702 1.00 96.50 306 VAL A N 1
ATOM 2295 C CA . VAL A 1 306 ? -1.500 -15.693 4.022 1.00 96.50 306 VAL A CA 1
ATOM 2296 C C . VAL A 1 306 ? -0.693 -14.393 3.925 1.00 96.50 306 VAL A C 1
ATOM 2298 O O . VAL A 1 306 ? -1.087 -13.386 4.506 1.00 96.50 306 VAL A O 1
ATOM 2301 N N . ALA A 1 307 ? 0.398 -14.363 3.157 1.00 96.75 307 ALA A N 1
ATOM 2302 C CA . ALA A 1 307 ? 1.196 -13.150 2.969 1.00 96.75 307 ALA A CA 1
ATOM 2303 C C . ALA A 1 307 ? 0.410 -12.031 2.262 1.00 96.75 307 ALA A C 1
ATOM 2305 O O . ALA A 1 307 ? 0.442 -10.883 2.710 1.00 96.75 307 ALA A O 1
ATOM 2306 N N . ILE A 1 308 ? -0.343 -12.364 1.207 1.00 97.19 308 ILE A N 1
ATOM 2307 C CA . ILE A 1 308 ? -1.225 -11.416 0.508 1.00 97.19 308 ILE A CA 1
ATOM 2308 C C . ILE A 1 308 ? -2.332 -10.916 1.441 1.00 97.19 308 ILE A C 1
ATOM 2310 O O . ILE A 1 308 ? -2.560 -9.708 1.527 1.00 97.19 308 ILE A O 1
ATOM 2314 N N . ALA A 1 309 ? -2.989 -11.823 2.173 1.00 95.12 309 ALA A N 1
ATOM 2315 C CA . ALA A 1 309 ? -4.034 -11.461 3.126 1.00 95.12 309 ALA A CA 1
ATOM 2316 C C . ALA A 1 309 ? -3.491 -10.493 4.183 1.00 95.12 309 ALA A C 1
ATOM 2318 O O . ALA A 1 309 ? -4.120 -9.475 4.457 1.00 95.12 309 ALA A O 1
ATOM 2319 N N . PHE A 1 310 ? -2.290 -10.761 4.711 1.00 94.69 310 PHE A N 1
ATOM 2320 C CA . PHE A 1 310 ? -1.623 -9.888 5.673 1.00 94.69 310 PHE A CA 1
ATOM 2321 C C . PHE A 1 310 ? -1.318 -8.499 5.103 1.00 94.69 310 PHE A C 1
ATOM 2323 O O . PHE A 1 310 ? -1.568 -7.488 5.763 1.00 94.69 310 PHE A O 1
ATOM 2330 N N . ALA A 1 311 ? -0.805 -8.431 3.872 1.00 95.25 311 ALA A N 1
ATOM 2331 C CA . ALA A 1 311 ? -0.529 -7.160 3.210 1.00 95.25 311 ALA A CA 1
ATOM 2332 C C . ALA A 1 311 ? -1.801 -6.314 3.034 1.00 95.25 311 ALA A C 1
ATOM 2334 O O . ALA A 1 311 ? -1.748 -5.100 3.204 1.00 95.25 311 ALA A O 1
ATOM 2335 N N . ALA A 1 312 ? -2.941 -6.952 2.761 1.00 94.50 312 ALA A N 1
ATOM 2336 C CA . ALA A 1 312 ? -4.235 -6.297 2.566 1.00 94.50 312 ALA A CA 1
ATOM 2337 C C . ALA A 1 312 ? -5.026 -6.021 3.859 1.00 94.50 312 ALA A C 1
ATOM 2339 O O . ALA A 1 312 ? -6.093 -5.403 3.785 1.00 94.50 312 ALA A O 1
ATOM 2340 N N . LEU A 1 313 ? -4.545 -6.491 5.021 1.00 90.25 313 LEU A N 1
ATOM 2341 C CA . LEU A 1 313 ? -5.253 -6.368 6.302 1.00 90.25 313 LEU A CA 1
ATOM 2342 C C . LEU A 1 313 ? -5.606 -4.915 6.652 1.00 90.25 313 LEU A C 1
ATOM 2344 O O . LEU A 1 313 ? -6.741 -4.695 7.082 1.00 90.25 313 LEU A O 1
ATOM 2348 N N . PRO A 1 314 ? -4.703 -3.923 6.527 1.00 90.69 314 PRO A N 1
ATOM 2349 C CA . PRO A 1 314 ? -5.041 -2.545 6.865 1.00 90.69 314 PRO A CA 1
ATOM 2350 C C . PRO A 1 314 ? -5.983 -1.911 5.843 1.00 90.69 314 PRO A C 1
ATOM 2352 O O . PRO A 1 314 ? -5.799 -2.054 4.636 1.00 90.69 314 PRO A O 1
ATOM 2355 N N . ARG A 1 315 ? -6.977 -1.153 6.311 1.00 89.19 315 ARG A N 1
ATOM 2356 C CA . ARG A 1 315 ? -7.977 -0.522 5.435 1.00 89.19 315 ARG A CA 1
ATOM 2357 C C . ARG A 1 315 ? -7.393 0.537 4.518 1.00 89.19 315 ARG A C 1
ATOM 2359 O O . ARG A 1 315 ? -7.875 0.677 3.400 1.00 89.19 315 ARG A O 1
ATOM 2366 N N . CYS A 1 316 ? -6.364 1.249 4.970 1.00 92.25 316 CYS A N 1
ATOM 2367 C CA . CYS A 1 316 ? -5.652 2.210 4.136 1.00 92.25 316 CYS A CA 1
ATOM 2368 C C . CYS A 1 316 ? -4.900 1.562 2.968 1.00 92.25 316 CYS A C 1
ATOM 2370 O O . CYS A 1 316 ? -4.541 2.273 2.036 1.00 92.25 316 CYS A O 1
ATOM 2372 N N . VAL A 1 317 ? -4.680 0.240 2.970 1.00 96.12 317 VAL A N 1
ATOM 2373 C CA . VAL A 1 317 ? -4.040 -0.439 1.840 1.00 96.12 317 VAL A CA 1
ATOM 2374 C C . VAL A 1 317 ? -5.029 -0.561 0.690 1.00 96.12 317 VAL A C 1
ATOM 2376 O O . VAL A 1 317 ? -5.974 -1.341 0.754 1.00 96.12 317 VAL A O 1
ATOM 2379 N N . THR A 1 318 ? -4.824 0.177 -0.393 1.00 96.88 318 THR A N 1
ATOM 2380 C CA . THR A 1 318 ? -5.691 0.110 -1.582 1.00 96.88 318 THR A CA 1
ATOM 2381 C C . THR A 1 318 ? -5.100 -0.762 -2.677 1.00 96.88 318 THR A C 1
ATOM 2383 O O . THR A 1 318 ? -5.853 -1.289 -3.501 1.00 96.88 318 THR A O 1
ATOM 2386 N N . ARG A 1 319 ? -3.774 -0.965 -2.672 1.00 97.75 319 ARG A N 1
ATOM 2387 C CA . ARG A 1 319 ? -3.072 -1.817 -3.636 1.00 97.75 319 ARG A CA 1
ATOM 2388 C C . ARG A 1 319 ? -2.068 -2.750 -2.986 1.00 97.75 319 ARG A C 1
ATOM 2390 O O . ARG A 1 319 ? -1.284 -2.346 -2.127 1.00 97.75 319 ARG A O 1
ATOM 2397 N N . VAL A 1 320 ? -2.040 -3.979 -3.486 1.00 97.88 320 VAL A N 1
ATOM 2398 C CA . VAL A 1 320 ? -0.980 -4.948 -3.204 1.00 97.88 320 VAL A CA 1
ATOM 2399 C C . VAL A 1 320 ? -0.152 -5.117 -4.473 1.00 97.88 320 VAL A C 1
ATOM 2401 O O . VAL A 1 320 ? -0.644 -5.587 -5.497 1.00 97.88 320 VAL A O 1
ATOM 2404 N N . VAL A 1 321 ? 1.098 -4.664 -4.421 1.00 97.56 321 VAL A N 1
ATOM 2405 C CA . VAL A 1 321 ? 2.028 -4.648 -5.551 1.00 97.56 321 VAL A CA 1
ATOM 2406 C C . VAL A 1 321 ? 2.784 -5.969 -5.589 1.00 97.56 321 VAL A C 1
ATOM 2408 O O . VAL A 1 321 ? 3.560 -6.278 -4.679 1.00 97.56 321 VAL A O 1
ATOM 2411 N N . ILE A 1 322 ? 2.564 -6.747 -6.647 1.00 95.50 322 ILE A N 1
ATOM 2412 C CA . ILE A 1 322 ? 3.153 -8.077 -6.806 1.00 95.50 322 ILE A CA 1
ATOM 2413 C C . ILE A 1 322 ? 3.950 -8.124 -8.102 1.00 95.50 322 ILE A C 1
ATOM 2415 O O . ILE A 1 322 ? 3.479 -7.732 -9.169 1.00 95.50 322 ILE A O 1
ATOM 2419 N N . GLY A 1 323 ? 5.186 -8.594 -7.985 1.00 91.31 323 GLY A N 1
ATOM 2420 C CA . GLY A 1 323 ? 6.053 -8.851 -9.117 1.00 91.31 323 GLY A CA 1
ATOM 2421 C C . GLY A 1 323 ? 5.755 -10.206 -9.747 1.00 91.31 323 GLY A C 1
ATOM 2422 O O . GLY A 1 323 ? 5.670 -11.196 -9.026 1.00 91.31 323 GLY A O 1
ATOM 2423 N N . MET A 1 324 ? 5.583 -10.233 -11.066 1.00 91.50 324 MET A N 1
ATOM 2424 C CA . MET A 1 324 ? 5.290 -11.438 -11.842 1.00 91.50 324 MET A CA 1
ATOM 2425 C C . MET A 1 324 ? 6.196 -11.435 -13.072 1.00 91.50 324 MET A C 1
ATOM 2427 O O . MET A 1 324 ? 6.136 -10.507 -13.876 1.00 91.50 324 MET A O 1
ATOM 2431 N N . ALA A 1 325 ? 7.054 -12.442 -13.190 1.00 89.00 325 ALA A N 1
ATOM 2432 C CA . ALA A 1 325 ? 8.072 -12.522 -14.228 1.00 89.00 325 ALA A CA 1
ATOM 2433 C C . ALA A 1 325 ? 7.555 -13.157 -15.522 1.00 89.00 325 ALA A C 1
ATOM 2435 O O . ALA A 1 325 ? 8.104 -12.880 -16.575 1.00 89.00 325 ALA A O 1
ATOM 2436 N N . ASN A 1 326 ? 6.513 -13.990 -15.469 1.00 91.50 326 ASN A N 1
ATOM 2437 C CA . ASN A 1 326 ? 5.981 -14.714 -16.628 1.00 91.50 326 ASN A CA 1
ATOM 2438 C C . ASN A 1 326 ? 4.458 -14.963 -16.496 1.00 91.50 326 ASN A C 1
ATOM 2440 O O . ASN A 1 326 ? 3.900 -14.799 -15.402 1.00 91.50 326 ASN A O 1
ATOM 2444 N N . PRO A 1 327 ? 3.748 -15.372 -17.570 1.00 95.88 327 PRO A N 1
ATOM 2445 C CA . PRO A 1 327 ? 2.301 -15.609 -17.530 1.00 95.88 327 PRO A CA 1
ATOM 2446 C C . PRO A 1 327 ? 1.859 -16.661 -16.502 1.00 95.88 327 PRO A C 1
ATOM 2448 O O . PRO A 1 327 ? 0.790 -16.532 -15.910 1.00 95.88 327 PRO A O 1
ATOM 2451 N N . GLN A 1 328 ? 2.678 -17.683 -16.250 1.00 94.75 328 GLN A N 1
ATOM 2452 C CA . GLN A 1 328 ? 2.374 -18.728 -15.271 1.00 94.75 328 GLN A CA 1
ATOM 2453 C C . GLN A 1 328 ? 2.384 -18.157 -13.850 1.00 94.75 328 GLN A C 1
ATOM 2455 O O . GLN A 1 328 ? 1.516 -18.481 -13.041 1.00 94.75 328 GLN A O 1
ATOM 2460 N N . GLN A 1 329 ? 3.320 -17.252 -13.552 1.00 94.00 329 GLN A N 1
ATOM 2461 C CA . GLN A 1 329 ? 3.331 -16.526 -12.284 1.00 94.00 329 GLN A CA 1
ATOM 2462 C C . GLN A 1 329 ? 2.123 -15.593 -12.142 1.00 94.00 329 GLN A C 1
ATOM 2464 O O . GLN A 1 329 ? 1.638 -15.427 -11.023 1.00 94.00 329 GLN A O 1
ATOM 2469 N N . VAL A 1 330 ? 1.593 -15.028 -13.235 1.00 96.88 330 VAL A N 1
ATOM 2470 C CA . VAL A 1 330 ? 0.329 -14.269 -13.195 1.00 96.88 330 VAL A CA 1
ATOM 2471 C C . VAL A 1 330 ? -0.821 -15.174 -12.761 1.00 96.88 330 VAL A C 1
ATOM 2473 O O . VAL A 1 330 ? -1.511 -14.862 -11.791 1.00 96.88 330 VAL A O 1
ATOM 2476 N N . GLU A 1 331 ? -1.004 -16.316 -13.426 1.00 97.50 331 GLU A N 1
ATOM 2477 C CA . GLU A 1 331 ? -2.062 -17.277 -13.094 1.00 97.50 331 GLU A CA 1
ATOM 2478 C C . GLU A 1 331 ? -1.948 -17.761 -11.641 1.00 97.50 331 GLU A C 1
ATOM 2480 O O . GLU A 1 331 ? -2.914 -17.699 -10.873 1.00 97.50 331 GLU A O 1
ATOM 2485 N N . GLN A 1 332 ? -0.741 -18.156 -11.229 1.00 96.38 332 GLN A N 1
ATOM 2486 C CA . GLN A 1 332 ? -0.466 -18.612 -9.871 1.00 96.38 332 GLN A CA 1
ATOM 2487 C C . GLN A 1 332 ? -0.719 -17.517 -8.824 1.00 96.38 332 GLN A C 1
ATOM 2489 O O . GLN A 1 332 ? -1.289 -17.793 -7.764 1.00 96.38 332 GLN A O 1
ATOM 2494 N N . THR A 1 333 ? -0.342 -16.270 -9.118 1.00 96.38 333 THR A N 1
ATOM 2495 C CA . THR A 1 333 ? -0.590 -15.127 -8.229 1.00 96.38 333 THR A CA 1
ATOM 2496 C C . THR A 1 333 ? -2.083 -14.875 -8.074 1.00 96.38 333 THR A C 1
ATOM 2498 O O . THR A 1 333 ? -2.554 -14.685 -6.956 1.00 96.38 333 THR A O 1
ATOM 2501 N N . MET A 1 334 ? -2.857 -14.926 -9.160 1.00 97.69 334 MET A N 1
ATOM 2502 C CA . MET A 1 334 ? -4.312 -14.751 -9.094 1.00 97.69 334 MET A CA 1
ATOM 2503 C C . MET A 1 334 ? -4.996 -15.871 -8.306 1.00 97.69 334 MET A C 1
ATOM 2505 O O . MET A 1 334 ? -5.959 -15.610 -7.581 1.00 97.69 334 MET A O 1
ATOM 2509 N N . ALA A 1 335 ? -4.475 -17.099 -8.375 1.00 97.25 335 ALA A N 1
ATOM 2510 C CA . ALA A 1 335 ? -4.936 -18.187 -7.521 1.00 97.25 335 ALA A CA 1
ATOM 2511 C C . ALA A 1 335 ? -4.698 -17.878 -6.030 1.00 97.25 335 ALA A C 1
ATOM 2513 O O . ALA A 1 335 ? -5.622 -18.022 -5.228 1.00 97.25 335 ALA A O 1
ATOM 2514 N N . TRP A 1 336 ? -3.516 -17.368 -5.661 1.00 97.25 336 TRP A N 1
ATOM 2515 C CA . TRP A 1 336 ? -3.233 -16.958 -4.279 1.00 97.25 336 TRP A CA 1
ATOM 2516 C C . TRP A 1 336 ? -4.045 -15.742 -3.826 1.00 97.25 336 TRP A C 1
ATOM 2518 O O . TRP A 1 336 ? -4.455 -15.693 -2.673 1.00 97.25 336 TRP A O 1
ATOM 2528 N N . VAL A 1 337 ? -4.324 -14.781 -4.711 1.00 96.75 337 VAL A N 1
ATOM 2529 C CA . VAL A 1 337 ? -5.204 -13.629 -4.429 1.00 96.75 337 VAL A CA 1
ATOM 2530 C C . VAL A 1 337 ? -6.639 -14.089 -4.165 1.00 96.75 337 VAL A C 1
ATOM 2532 O O . VAL A 1 337 ? -7.314 -13.585 -3.268 1.00 96.75 337 VAL A O 1
ATOM 2535 N N . LYS A 1 338 ? -7.119 -15.088 -4.911 1.00 95.44 338 LYS A N 1
ATOM 2536 C CA . LYS A 1 338 ? -8.421 -15.703 -4.643 1.00 95.44 338 LYS A CA 1
ATOM 2537 C C . LYS A 1 338 ? -8.424 -16.415 -3.290 1.00 95.44 338 LYS A C 1
ATOM 2539 O O . LYS A 1 338 ? -9.353 -16.229 -2.507 1.00 95.44 338 LYS A O 1
ATOM 2544 N N . GLU A 1 339 ? -7.388 -17.202 -3.011 1.00 95.44 339 GLU A N 1
ATOM 2545 C CA . GLU A 1 339 ? -7.231 -17.931 -1.750 1.00 95.44 339 GLU A CA 1
ATOM 2546 C C . GLU A 1 339 ? -7.080 -16.985 -0.547 1.00 95.44 339 GLU A C 1
ATOM 2548 O O . GLU A 1 339 ? -7.640 -17.254 0.515 1.00 95.44 339 GLU A O 1
ATOM 2553 N N . SER A 1 340 ? -6.414 -15.834 -0.699 1.00 94.75 340 SER A N 1
ATOM 2554 C CA . SER A 1 340 ? -6.181 -14.885 0.397 1.00 94.75 340 SER A CA 1
ATOM 2555 C C . SER A 1 340 ? -7.480 -14.365 1.023 1.00 94.75 340 SER A C 1
ATOM 2557 O O . SER A 1 340 ? -7.512 -14.070 2.214 1.00 94.75 340 SER A O 1
ATOM 2559 N N . GLY A 1 341 ? -8.571 -14.301 0.248 1.00 89.31 341 GLY A N 1
ATOM 2560 C CA . GLY A 1 341 ? -9.908 -13.949 0.746 1.00 89.31 341 GLY A CA 1
ATOM 2561 C C . GLY A 1 341 ? -10.550 -15.005 1.655 1.00 89.31 341 GLY A C 1
ATOM 2562 O O . GLY A 1 341 ? -11.564 -14.725 2.286 1.00 89.31 341 GLY A O 1
ATOM 2563 N N . THR A 1 342 ? -9.968 -16.204 1.735 1.00 89.75 342 THR A N 1
ATOM 2564 C CA . THR A 1 342 ? -10.444 -17.327 2.560 1.00 89.75 342 THR A CA 1
ATOM 2565 C C . THR A 1 342 ? -9.534 -17.643 3.747 1.00 89.75 342 THR A C 1
ATOM 2567 O O . THR A 1 342 ? -9.844 -18.550 4.515 1.00 89.75 342 THR A O 1
ATOM 2570 N N . VAL A 1 343 ? -8.443 -16.888 3.937 1.00 91.19 343 VAL A N 1
ATOM 2571 C CA . VAL A 1 343 ? -7.524 -17.073 5.070 1.00 91.19 343 VAL A CA 1
ATOM 2572 C C . VAL A 1 343 ? -8.286 -16.866 6.388 1.00 91.19 343 VAL A C 1
ATOM 2574 O O . VAL A 1 343 ? -8.764 -15.754 6.645 1.00 91.19 343 VAL A O 1
ATOM 2577 N N . PRO A 1 344 ? -8.407 -17.898 7.248 1.00 89.69 344 PRO A N 1
ATOM 2578 C CA . PRO A 1 344 ? -9.188 -17.804 8.472 1.00 89.69 344 PRO A CA 1
ATOM 2579 C C . PRO A 1 344 ? -8.594 -16.789 9.443 1.00 89.69 344 PRO A C 1
ATOM 2581 O O . PRO A 1 344 ? -7.383 -16.755 9.666 1.00 89.69 344 PRO A O 1
ATOM 2584 N N . CYS A 1 345 ? -9.452 -16.039 10.136 1.00 84.19 345 CYS A N 1
ATOM 2585 C CA . CYS A 1 345 ? -8.998 -15.126 11.188 1.00 84.19 345 CYS A CA 1
ATOM 2586 C C . CYS A 1 345 ? -8.245 -15.840 12.337 1.00 84.19 345 CYS A C 1
ATOM 2588 O O . CYS A 1 345 ? -7.466 -15.198 13.043 1.00 84.19 345 CYS A O 1
ATOM 2590 N N . ALA A 1 346 ? -8.417 -17.163 12.469 1.00 87.12 346 ALA A N 1
ATOM 2591 C CA . ALA A 1 346 ? -7.684 -18.052 13.374 1.00 87.12 346 ALA A CA 1
ATOM 2592 C C . ALA A 1 346 ? -6.166 -17.940 13.219 1.00 87.12 346 ALA A C 1
ATOM 2594 O O . ALA A 1 346 ? -5.441 -17.915 14.213 1.00 87.12 346 ALA A O 1
ATOM 2595 N N . VAL A 1 347 ? -5.703 -17.835 11.965 1.00 91.19 347 VAL A N 1
ATOM 2596 C CA . VAL A 1 347 ? -4.282 -17.746 11.612 1.00 91.19 347 VAL A CA 1
ATOM 2597 C C . VAL A 1 347 ? -3.641 -16.582 12.355 1.00 91.19 347 VAL A C 1
ATOM 2599 O O . VAL A 1 347 ? -2.549 -16.710 12.896 1.00 91.19 347 VAL A O 1
ATOM 2602 N N . TRP A 1 348 ? -4.335 -15.449 12.435 1.00 90.19 348 TRP A N 1
ATOM 2603 C CA . TRP A 1 348 ? -3.804 -14.246 13.060 1.00 90.19 348 TRP A CA 1
ATOM 2604 C C . TRP A 1 348 ? -3.803 -14.306 14.583 1.00 90.19 348 TRP A C 1
ATOM 2606 O O . TRP A 1 348 ? -2.870 -13.801 15.205 1.00 90.19 348 TRP A O 1
ATOM 2616 N N . ALA A 1 349 ? -4.834 -14.907 15.182 1.00 85.75 349 ALA A N 1
ATOM 2617 C CA . ALA A 1 349 ? -4.896 -15.107 16.627 1.00 85.75 349 ALA A CA 1
ATOM 2618 C C . ALA A 1 349 ? -3.740 -16.004 17.086 1.00 85.75 349 ALA A C 1
ATOM 2620 O O . ALA A 1 349 ? -2.959 -15.623 17.955 1.00 85.75 349 ALA A O 1
ATOM 2621 N N . GLU A 1 350 ? -3.552 -17.133 16.409 1.00 90.88 350 GLU A N 1
ATOM 2622 C CA . GLU A 1 350 ? -2.482 -18.065 16.737 1.00 90.88 350 GLU A CA 1
ATOM 2623 C C . GLU A 1 350 ? -1.089 -17.509 16.389 1.00 90.88 350 GLU A C 1
ATOM 2625 O O . GLU A 1 350 ? -0.132 -17.701 17.138 1.00 90.88 350 GLU A O 1
ATOM 2630 N N . ALA A 1 351 ? -0.950 -16.741 15.301 1.00 92.12 351 ALA A N 1
ATOM 2631 C CA . ALA A 1 351 ? 0.302 -16.047 14.993 1.00 92.12 351 ALA A CA 1
ATOM 2632 C C . ALA A 1 351 ? 0.746 -15.114 16.132 1.00 92.12 351 ALA A C 1
ATOM 2634 O O . ALA A 1 351 ? 1.948 -14.981 16.375 1.00 92.12 351 ALA A O 1
ATOM 2635 N N . LYS A 1 352 ? -0.194 -14.474 16.841 1.00 88.62 352 LYS A N 1
ATOM 2636 C CA . LYS A 1 352 ? 0.120 -13.649 18.017 1.00 88.62 352 LYS A CA 1
ATOM 2637 C C . LYS A 1 352 ? 0.589 -14.489 19.195 1.00 88.62 352 LYS A C 1
ATOM 2639 O O . LYS A 1 352 ? 1.596 -14.141 19.802 1.00 88.62 352 LYS A O 1
ATOM 2644 N N . GLU A 1 353 ? -0.100 -15.588 19.491 1.00 89.50 353 GLU A N 1
ATOM 2645 C CA . GLU A 1 353 ? 0.279 -16.513 20.571 1.00 89.50 353 GLU A CA 1
ATOM 2646 C C . GLU A 1 353 ? 1.685 -17.084 20.355 1.00 89.50 353 GLU A C 1
ATOM 2648 O O . GLU A 1 353 ? 2.470 -17.207 21.292 1.00 89.50 353 GLU A O 1
ATOM 2653 N N . LEU A 1 354 ? 2.043 -17.348 19.097 1.00 90.38 354 LEU A N 1
ATOM 2654 C CA . LEU A 1 354 ? 3.371 -17.817 18.706 1.00 90.38 354 LEU A CA 1
ATOM 2655 C C . LEU A 1 354 ? 4.424 -16.698 18.612 1.00 90.38 354 LEU A C 1
ATOM 2657 O O . LEU A 1 354 ? 5.586 -16.984 18.320 1.00 90.38 354 LEU A O 1
ATOM 2661 N N . GLY A 1 355 ? 4.063 -15.428 18.802 1.00 89.75 355 GLY A N 1
ATOM 2662 C CA . GLY A 1 355 ? 4.982 -14.294 18.635 1.00 89.75 355 GLY A CA 1
ATOM 2663 C C . GLY A 1 355 ? 5.443 -14.059 17.187 1.00 89.75 355 GLY A C 1
ATOM 2664 O O . GLY A 1 355 ? 6.457 -13.401 16.950 1.00 89.75 355 GLY A O 1
ATOM 2665 N N . LEU A 1 356 ? 4.722 -14.601 16.201 1.00 89.69 356 LEU A N 1
ATOM 2666 C CA . LEU A 1 356 ? 4.960 -14.364 14.772 1.00 89.69 356 LEU A CA 1
ATOM 2667 C C . LEU A 1 356 ? 4.371 -13.029 14.298 1.00 89.69 356 LEU A C 1
ATOM 2669 O O . LEU A 1 356 ? 4.860 -12.455 13.322 1.00 89.69 356 LEU A O 1
ATOM 2673 N N . LEU A 1 357 ? 3.359 -12.514 14.999 1.00 86.50 357 LEU A N 1
ATOM 2674 C CA . LEU A 1 357 ? 2.719 -11.231 14.722 1.00 86.50 357 LEU A CA 1
ATOM 2675 C C . LEU A 1 357 ? 2.982 -10.228 15.853 1.00 86.50 357 LEU A C 1
ATOM 2677 O O . LEU A 1 357 ? 2.913 -10.594 17.025 1.00 86.50 357 LEU A O 1
ATOM 2681 N N . SER A 1 358 ? 3.265 -8.964 15.513 1.00 75.88 358 SER A N 1
ATOM 2682 C CA . SER A 1 358 ? 3.464 -7.919 16.519 1.00 75.88 358 SER A CA 1
ATOM 2683 C C . SER A 1 358 ? 2.196 -7.725 17.364 1.00 75.88 358 SER A C 1
ATOM 2685 O O . SER A 1 358 ? 1.095 -7.680 16.801 1.00 75.88 358 SER A O 1
ATOM 2687 N N . PRO A 1 359 ? 2.319 -7.521 18.691 1.00 66.69 359 PRO A N 1
ATOM 2688 C CA . PRO A 1 359 ? 1.182 -7.210 19.560 1.00 66.69 359 PRO A CA 1
ATOM 2689 C C . PRO A 1 359 ? 0.406 -5.961 19.124 1.00 66.69 359 PRO A C 1
ATOM 2691 O O . PRO A 1 359 ? -0.787 -5.856 19.396 1.00 66.69 359 PRO A O 1
ATOM 2694 N N . VAL A 1 360 ? 1.075 -5.033 18.427 1.00 62.62 360 VAL A N 1
ATOM 2695 C CA . VAL A 1 360 ? 0.495 -3.762 17.965 1.00 62.62 360 VAL A CA 1
ATOM 2696 C C . VAL A 1 360 ? -0.457 -3.956 16.775 1.00 62.62 360 VAL A C 1
ATOM 2698 O O . VAL A 1 360 ? -1.303 -3.104 16.511 1.00 62.62 360 VAL A O 1
ATOM 2701 N N . VAL A 1 361 ? -0.390 -5.096 16.074 1.00 65.88 361 VAL A N 1
ATOM 2702 C CA . VAL A 1 361 ? -1.387 -5.464 15.056 1.00 65.88 361 VAL A CA 1
ATOM 2703 C C . VAL A 1 361 ? -2.630 -5.996 15.771 1.00 65.88 361 VAL A C 1
ATOM 2705 O O . VAL A 1 361 ? -2.856 -7.202 15.901 1.00 65.88 361 VAL A O 1
ATOM 2708 N N . THR A 1 362 ? -3.450 -5.095 16.309 1.00 57.34 362 THR A N 1
ATOM 2709 C CA . THR A 1 362 ? -4.628 -5.447 17.109 1.00 57.34 362 THR A CA 1
ATOM 2710 C C . THR A 1 362 ? -5.783 -5.903 16.224 1.00 57.34 362 THR A C 1
ATOM 2712 O O . THR A 1 362 ? -6.684 -5.147 15.885 1.00 57.34 362 THR A O 1
ATOM 2715 N N . MET A 1 363 ? -5.785 -7.178 15.844 1.00 60.22 363 MET A N 1
ATOM 2716 C CA . MET A 1 363 ? -6.987 -7.809 15.308 1.00 60.22 363 MET A CA 1
ATOM 2717 C C . MET A 1 363 ? -8.080 -7.823 16.370 1.00 60.22 363 MET A C 1
ATOM 2719 O O . MET A 1 363 ? -7.884 -8.387 17.447 1.00 60.22 363 MET A O 1
ATOM 2723 N N . CYS A 1 364 ? -9.210 -7.187 16.071 1.00 45.56 364 CYS A N 1
ATOM 2724 C CA . CYS A 1 364 ? -10.389 -7.275 16.913 1.00 45.56 364 CYS A CA 1
ATOM 2725 C C . CYS A 1 364 ? -10.868 -8.733 16.875 1.00 45.56 364 CYS A C 1
ATOM 2727 O O . CYS A 1 364 ? -11.429 -9.186 15.877 1.00 45.56 364 CYS A O 1
ATOM 2729 N N . CYS A 1 365 ? -10.598 -9.495 17.939 1.00 40.31 365 CYS A N 1
ATOM 2730 C CA . CYS A 1 365 ? -11.002 -10.900 18.047 1.00 40.31 365 CYS A CA 1
ATOM 2731 C C . CYS A 1 365 ? -12.527 -11.094 17.971 1.00 40.31 365 CYS A C 1
ATOM 2733 O O . CYS A 1 365 ? -12.982 -12.217 17.762 1.00 40.31 365 CYS A O 1
ATOM 2735 N N . SER A 1 366 ? -13.318 -10.018 18.066 1.00 41.59 366 SER A N 1
ATOM 2736 C CA . SER A 1 366 ? -14.754 -10.057 17.788 1.00 41.59 366 SER A CA 1
ATOM 2737 C C . SER A 1 366 ? -15.059 -10.518 16.358 1.00 41.59 366 SER A C 1
ATOM 2739 O O . SER A 1 366 ? -16.053 -11.206 16.163 1.00 41.59 366 SER A O 1
ATOM 2741 N N . CYS A 1 367 ? -14.184 -10.261 15.375 1.00 36.31 367 CYS A N 1
ATOM 2742 C CA . CYS A 1 367 ? -14.386 -10.710 13.994 1.00 36.31 367 CYS A CA 1
ATOM 2743 C C . CYS A 1 367 ? -14.221 -12.231 13.812 1.00 36.31 367 CYS A C 1
ATOM 2745 O O . CYS A 1 367 ? -14.867 -12.798 12.938 1.00 36.31 367 CYS A O 1
ATOM 2747 N N . TYR A 1 368 ? -13.401 -12.910 14.628 1.00 35.88 368 TYR A N 1
ATOM 2748 C CA . TYR A 1 368 ? -13.129 -14.345 14.456 1.00 35.88 368 TYR A CA 1
ATOM 2749 C C . TYR A 1 368 ? -14.292 -15.237 14.916 1.00 35.88 368 TYR A C 1
ATOM 2751 O O . TYR A 1 368 ? -14.592 -16.219 14.244 1.00 35.88 368 TYR A O 1
ATOM 2759 N N . ARG A 1 369 ? -15.000 -14.873 15.997 1.00 35.78 369 ARG A N 1
ATOM 2760 C CA . ARG A 1 369 ? -16.239 -15.580 16.380 1.00 35.78 369 ARG A CA 1
ATOM 2761 C C . ARG A 1 369 ? -17.445 -15.178 15.528 1.00 35.78 369 ARG A C 1
ATOM 2763 O O . ARG A 1 369 ? -18.291 -16.024 15.289 1.00 35.78 369 ARG A O 1
ATOM 2770 N N . PHE A 1 370 ? -17.502 -13.945 15.018 1.00 33.19 370 PHE A N 1
ATOM 2771 C CA . PHE A 1 370 ? -18.624 -13.481 14.185 1.00 33.19 370 PHE A CA 1
ATOM 2772 C C . PHE A 1 370 ? -18.589 -13.990 12.731 1.00 33.19 370 PHE A C 1
ATOM 2774 O O . PHE A 1 370 ? -19.643 -14.200 12.139 1.00 33.19 370 PHE A O 1
ATOM 2781 N N . GLN A 1 371 ? -17.407 -14.189 12.127 1.00 33.25 371 GLN A N 1
ATOM 2782 C CA . GLN A 1 371 ? -17.300 -14.549 10.700 1.00 33.25 371 GLN A CA 1
ATOM 2783 C C . GLN A 1 371 ? -17.516 -16.036 10.389 1.00 33.25 371 GLN A C 1
ATOM 2785 O O . GLN A 1 371 ? -17.847 -16.351 9.250 1.00 33.25 371 GLN A O 1
ATOM 2790 N N . GLN A 1 372 ? -17.349 -16.948 11.355 1.00 37.47 372 GLN A N 1
ATOM 2791 C CA . GLN A 1 372 ? -17.721 -18.356 11.140 1.00 37.47 372 GLN A CA 1
ATOM 2792 C C . GLN A 1 372 ? -19.219 -18.617 11.302 1.00 37.47 372 GLN A C 1
ATOM 2794 O O . GLN A 1 372 ? -19.684 -19.670 10.882 1.00 37.47 372 GLN A O 1
ATOM 2799 N N . LEU A 1 373 ? -19.953 -17.666 11.881 1.00 35.09 373 LEU A N 1
ATOM 2800 C CA . LEU A 1 373 ? -21.359 -17.845 12.210 1.00 35.09 373 LEU A CA 1
ATOM 2801 C C . LEU A 1 373 ? -22.275 -17.302 11.090 1.00 35.09 373 LEU A C 1
ATOM 2803 O O . LEU A 1 373 ? -23.112 -18.044 10.595 1.00 35.09 373 LEU A O 1
ATOM 2807 N N . CYS A 1 374 ? -22.012 -16.137 10.475 1.00 30.92 374 CYS A N 1
ATOM 2808 C CA . CYS A 1 374 ? -23.011 -15.577 9.545 1.00 30.92 374 CYS A CA 1
ATOM 2809 C C . CYS A 1 374 ? -22.456 -14.961 8.234 1.00 30.92 374 CYS A C 1
ATOM 2811 O O . CYS A 1 374 ? -21.833 -13.894 8.274 1.00 30.92 374 CYS A O 1
ATOM 2813 N N . PRO A 1 375 ? -22.765 -15.513 7.035 1.00 30.47 375 PRO A N 1
ATOM 2814 C CA . PRO A 1 375 ? -22.503 -14.863 5.740 1.00 30.47 375 PRO A CA 1
ATOM 2815 C C . PRO A 1 375 ? -23.370 -13.616 5.470 1.00 30.47 375 PRO A C 1
ATOM 2817 O O . PRO A 1 375 ? -23.172 -12.927 4.469 1.00 30.47 375 PRO A O 1
ATOM 2820 N N . THR A 1 376 ? -24.339 -13.309 6.336 1.00 33.41 376 THR A N 1
ATOM 2821 C CA . THR A 1 376 ? -25.413 -12.338 6.051 1.00 33.41 376 THR A CA 1
ATOM 2822 C C . THR A 1 376 ? -25.178 -10.952 6.668 1.00 33.41 376 THR A C 1
ATOM 2824 O O . THR A 1 376 ? -25.942 -10.016 6.427 1.00 33.41 376 THR A O 1
ATOM 2827 N N . VAL A 1 377 ? -24.091 -10.743 7.417 1.00 34.69 377 VAL A N 1
ATOM 2828 C CA . VAL A 1 377 ? -23.827 -9.463 8.102 1.00 34.69 377 VAL A CA 1
ATOM 2829 C C . VAL A 1 377 ? -23.058 -8.490 7.198 1.00 34.69 377 VAL A C 1
ATOM 2831 O O . VAL A 1 377 ? -21.938 -8.073 7.476 1.00 34.69 377 VAL A O 1
ATOM 2834 N N . ARG A 1 378 ? -23.680 -8.092 6.084 1.00 29.73 378 ARG A N 1
ATOM 2835 C CA . ARG A 1 378 ? -23.291 -6.884 5.324 1.00 29.73 378 ARG A CA 1
ATOM 2836 C C . ARG A 1 378 ? -24.181 -5.672 5.633 1.00 29.73 378 ARG A C 1
ATOM 2838 O O . ARG A 1 378 ? -23.939 -4.602 5.089 1.00 29.73 378 ARG A O 1
ATOM 2845 N N . PHE A 1 379 ? -25.167 -5.816 6.525 1.00 29.66 379 PHE A N 1
ATOM 2846 C CA . PHE A 1 379 ? -26.260 -4.845 6.700 1.0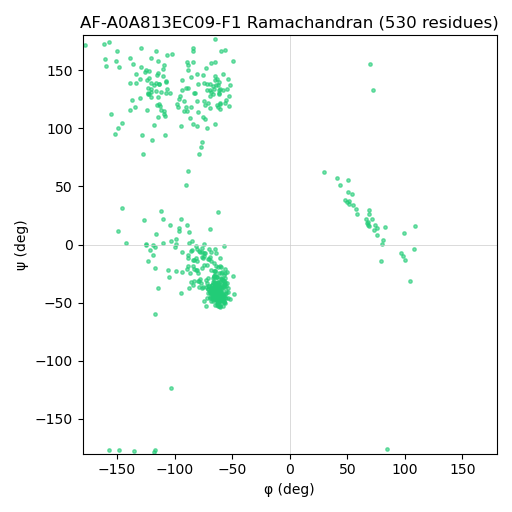0 29.66 379 PHE A CA 1
ATOM 2847 C C . PHE A 1 379 ? -26.373 -4.172 8.086 1.00 29.66 379 PHE A C 1
ATOM 2849 O O . PHE A 1 379 ? -27.243 -3.330 8.275 1.00 29.66 379 PHE A O 1
ATOM 2856 N N . LEU A 1 380 ? -25.507 -4.482 9.060 1.00 33.34 380 LEU A N 1
ATOM 2857 C CA . LEU A 1 380 ? -25.751 -4.144 10.478 1.00 33.34 380 LEU A CA 1
ATOM 2858 C C . LEU A 1 380 ? -24.959 -2.946 11.042 1.00 33.34 380 LEU A C 1
ATOM 2860 O O . LEU A 1 380 ? -24.847 -2.817 12.258 1.00 33.34 380 LEU A O 1
ATOM 2864 N N . ALA A 1 381 ? -24.379 -2.071 10.216 1.00 31.03 381 ALA A N 1
ATOM 2865 C CA . ALA A 1 381 ? -23.417 -1.082 10.726 1.00 31.03 381 ALA A CA 1
ATOM 2866 C C . ALA A 1 381 ? -24.005 0.253 11.218 1.00 31.03 381 ALA A C 1
ATOM 2868 O O . ALA A 1 381 ? -23.270 1.009 11.844 1.00 31.03 381 ALA A O 1
ATOM 2869 N N . THR A 1 382 ? -25.277 0.587 10.972 1.00 30.34 382 THR A N 1
ATOM 2870 C CA . THR A 1 382 ? -25.747 1.959 11.277 1.00 30.34 382 THR A CA 1
ATOM 2871 C C . THR A 1 382 ? -27.168 2.093 11.832 1.00 30.34 382 THR A C 1
ATOM 2873 O O . THR A 1 382 ? -27.567 3.211 12.135 1.00 30.34 382 THR A O 1
ATOM 2876 N N . GLY A 1 383 ? -27.918 1.000 12.045 1.00 32.94 383 GLY A N 1
ATOM 2877 C CA . GLY A 1 383 ? -29.305 1.099 12.542 1.00 32.94 383 GLY A CA 1
ATOM 2878 C C . GLY A 1 383 ? -29.828 -0.048 13.415 1.00 32.94 383 GLY A C 1
ATOM 2879 O O . GLY A 1 383 ? -31.028 -0.129 13.612 1.00 32.94 383 GLY A O 1
ATOM 2880 N N . HIS A 1 384 ? -28.978 -0.970 13.891 1.00 42.56 384 HIS A N 1
ATOM 2881 C CA . HIS A 1 384 ? -29.419 -2.195 14.597 1.00 42.56 384 HIS A CA 1
ATOM 2882 C C . HIS A 1 384 ? -28.965 -2.308 16.063 1.00 42.56 384 HIS A C 1
ATOM 2884 O O . HIS A 1 384 ? -29.324 -3.273 16.739 1.00 42.56 384 HIS A O 1
ATOM 2890 N N . SER A 1 385 ? -28.194 -1.348 16.582 1.00 44.94 385 SER A N 1
ATOM 2891 C CA . SER A 1 385 ? -27.795 -1.344 17.997 1.00 44.94 385 SER A CA 1
ATOM 2892 C C . SER A 1 385 ? -28.989 -1.164 18.937 1.00 44.94 385 SER A C 1
ATOM 2894 O O . SER A 1 385 ? -28.998 -1.756 20.009 1.00 44.94 385 SER A O 1
ATOM 2896 N N . GLU A 1 386 ? -30.008 -0.409 18.521 1.00 45.72 386 GLU A N 1
ATOM 2897 C CA . GLU A 1 386 ? -31.190 -0.095 19.338 1.00 45.72 386 GLU A CA 1
ATOM 2898 C C . GLU A 1 386 ? -32.144 -1.294 19.453 1.00 45.72 386 GLU A C 1
ATOM 2900 O O . GLU A 1 386 ? -32.452 -1.718 20.562 1.00 45.72 386 GLU A O 1
ATOM 2905 N N . CYS A 1 387 ? -32.496 -1.958 18.344 1.00 48.16 387 CYS A N 1
ATOM 2906 C CA . CYS A 1 387 ? -33.327 -3.171 18.401 1.00 48.16 387 CYS A CA 1
ATOM 2907 C C . CYS A 1 387 ? -32.637 -4.335 19.129 1.00 48.16 387 CYS A C 1
ATOM 2909 O O . CYS A 1 387 ? -33.303 -5.200 19.685 1.00 48.16 387 CYS A O 1
ATOM 2911 N N . ARG A 1 388 ? -31.297 -4.398 19.114 1.00 52.53 388 ARG A N 1
ATOM 2912 C CA . ARG A 1 388 ? -30.552 -5.378 19.918 1.00 52.53 388 ARG A CA 1
ATOM 2913 C C . ARG A 1 388 ? -30.626 -5.044 21.410 1.00 52.53 388 ARG A C 1
ATOM 2915 O O . ARG A 1 388 ? -30.786 -5.959 22.208 1.00 52.53 388 ARG A O 1
ATOM 2922 N N . ALA A 1 389 ? -30.566 -3.757 21.758 1.00 56.44 389 ALA A N 1
ATOM 2923 C CA . ALA A 1 389 ? -30.685 -3.272 23.130 1.00 56.44 389 ALA A CA 1
ATOM 2924 C C . ALA A 1 389 ? -32.014 -3.664 23.773 1.00 56.44 389 ALA A C 1
ATOM 2926 O O . ALA A 1 389 ? -32.028 -4.170 24.891 1.00 56.44 389 ALA A O 1
ATOM 2927 N N . GLU A 1 390 ? -33.116 -3.438 23.058 1.00 58.47 390 GLU A N 1
ATOM 2928 C CA . GLU A 1 390 ? -34.468 -3.687 23.565 1.00 58.47 390 GLU A CA 1
ATOM 2929 C C . GLU A 1 390 ? -34.706 -5.180 23.818 1.00 58.47 390 GLU A C 1
ATOM 2931 O O . GLU A 1 390 ? -35.179 -5.555 24.888 1.00 58.47 390 GLU A O 1
ATOM 2936 N N . ARG A 1 391 ? -34.264 -6.048 22.896 1.00 71.62 391 ARG A N 1
ATOM 2937 C CA . ARG A 1 391 ? -34.364 -7.509 23.053 1.00 71.62 391 ARG A CA 1
ATOM 2938 C C . ARG A 1 391 ? -33.592 -8.036 24.256 1.00 71.62 391 ARG A C 1
ATOM 2940 O O . ARG A 1 391 ? -34.162 -8.760 25.070 1.00 71.62 391 ARG A O 1
ATOM 2947 N N . SER A 1 392 ? -32.307 -7.691 24.358 1.00 70.19 392 SER A N 1
ATOM 2948 C CA . SER A 1 392 ? -31.466 -8.181 25.453 1.00 70.19 392 SER A CA 1
ATOM 2949 C C . SER A 1 392 ? -31.959 -7.634 26.794 1.00 70.19 392 SER A C 1
ATOM 2951 O O . SER A 1 392 ? -32.005 -8.381 27.763 1.00 70.19 392 SER A O 1
ATOM 2953 N N . PHE A 1 393 ? -32.430 -6.382 26.848 1.00 81.00 393 PHE A N 1
ATOM 2954 C CA . PHE A 1 393 ? -32.986 -5.796 28.068 1.00 81.00 393 PHE A CA 1
ATOM 2955 C C . PHE A 1 393 ? -34.265 -6.491 28.552 1.00 81.00 393 PHE A C 1
ATOM 2957 O O . PHE A 1 393 ? -34.370 -6.786 29.739 1.00 81.00 393 PHE A O 1
ATOM 2964 N N . GLU A 1 394 ? -35.236 -6.760 27.674 1.00 83.44 394 GLU A N 1
ATOM 2965 C CA . GLU A 1 394 ? -36.494 -7.409 28.075 1.00 83.44 394 GLU A CA 1
ATOM 2966 C C . GLU A 1 394 ? -36.267 -8.827 28.610 1.00 83.44 394 GLU A C 1
ATOM 2968 O O . GLU A 1 394 ? -36.854 -9.209 29.626 1.00 83.44 394 GLU A O 1
ATOM 2973 N N . ILE A 1 395 ? -35.376 -9.583 27.963 1.00 88.12 395 ILE A N 1
ATOM 2974 C CA . ILE A 1 395 ? -35.010 -10.936 28.392 1.00 88.12 395 ILE A CA 1
ATOM 2975 C C . ILE A 1 395 ? -34.236 -10.880 29.714 1.00 88.12 395 ILE A C 1
ATOM 2977 O O . ILE A 1 395 ? -34.601 -11.573 30.660 1.00 88.12 395 ILE A O 1
ATOM 2981 N N . GLU A 1 396 ? -33.217 -10.020 29.829 1.00 87.50 396 GLU A N 1
ATOM 2982 C CA . GLU A 1 396 ? -32.448 -9.843 31.070 1.00 87.50 396 GLU A CA 1
ATOM 2983 C C . GLU A 1 396 ? -33.332 -9.423 32.242 1.00 87.50 396 GLU A C 1
ATOM 2985 O O . GLU A 1 396 ? -33.213 -9.974 33.335 1.00 87.50 396 GLU A O 1
ATOM 2990 N N . LYS A 1 397 ? -34.241 -8.470 32.018 1.00 85.56 397 LYS A N 1
ATOM 2991 C CA . LYS A 1 397 ? -35.192 -8.017 33.030 1.00 85.56 397 LYS A CA 1
ATOM 2992 C C . LYS A 1 397 ? -36.081 -9.169 33.492 1.00 85.56 397 LYS A C 1
ATOM 2994 O O . LYS A 1 397 ? -36.211 -9.372 34.695 1.00 85.56 397 LYS A O 1
ATOM 2999 N N . GLY A 1 398 ? -36.647 -9.937 32.562 1.00 87.06 398 GLY A N 1
ATOM 3000 C CA . GLY A 1 398 ? -37.496 -11.076 32.903 1.00 87.06 398 GLY A CA 1
ATOM 3001 C C . GLY A 1 398 ? -36.748 -12.184 33.651 1.00 87.06 398 GLY A C 1
ATOM 3002 O O . GLY A 1 398 ? -37.289 -12.733 34.606 1.00 87.06 398 GLY A O 1
ATOM 3003 N N . LEU A 1 399 ? -35.485 -12.450 33.304 1.00 85.94 399 LEU A N 1
ATOM 3004 C CA . LEU A 1 399 ? -34.627 -13.376 34.056 1.00 85.94 399 LEU A CA 1
ATOM 3005 C C . LEU A 1 399 ? -34.355 -12.872 35.485 1.00 85.94 399 LEU A C 1
ATOM 3007 O O . LEU A 1 399 ? -34.419 -13.645 36.437 1.00 85.94 399 LEU A O 1
ATOM 3011 N N . ILE A 1 400 ? -34.075 -11.574 35.658 1.00 85.38 400 ILE A N 1
ATOM 3012 C CA . ILE A 1 400 ? -33.806 -10.962 36.974 1.00 85.38 400 ILE A CA 1
ATOM 3013 C C . ILE A 1 400 ? -35.063 -10.937 37.853 1.00 85.38 400 ILE A C 1
ATOM 3015 O O . ILE A 1 400 ? -34.982 -11.170 39.059 1.00 85.38 400 ILE A O 1
ATOM 3019 N N . GLU A 1 401 ? -36.224 -10.654 37.264 1.00 88.94 401 GLU A N 1
ATOM 3020 C CA . GLU A 1 401 ? -37.517 -10.626 37.958 1.00 88.94 401 GLU A CA 1
ATOM 3021 C C . GLU A 1 401 ? -38.074 -12.036 38.238 1.00 88.94 401 GLU A C 1
ATOM 3023 O O . GLU A 1 401 ? -39.075 -12.165 38.944 1.00 88.94 401 GLU A O 1
ATOM 3028 N N . GLY A 1 402 ? -37.429 -13.090 37.720 1.00 86.50 402 GLY A N 1
ATOM 3029 C CA . GLY A 1 402 ? -37.879 -14.479 37.845 1.00 86.50 402 GLY A CA 1
ATOM 3030 C C . GLY A 1 402 ? -39.119 -14.798 37.005 1.00 86.50 402 GLY A C 1
ATOM 3031 O O . GLY A 1 402 ? -39.862 -15.721 37.327 1.00 86.50 402 GLY A O 1
ATOM 3032 N N . ALA A 1 403 ? -39.376 -14.007 35.962 1.00 88.00 403 ALA A N 1
ATOM 3033 C CA . ALA A 1 403 ? -40.467 -14.216 35.016 1.00 88.00 403 ALA A CA 1
ATOM 3034 C C . ALA A 1 403 ? -40.133 -15.268 33.945 1.00 88.00 403 ALA A C 1
ATOM 3036 O O . ALA A 1 403 ? -41.058 -15.821 33.353 1.00 88.00 403 ALA A O 1
ATOM 3037 N N . PHE A 1 404 ? -38.842 -15.525 33.707 1.00 88.62 404 PHE A N 1
ATOM 3038 C CA . PHE A 1 404 ? -38.337 -16.517 32.756 1.00 88.62 404 PHE A CA 1
ATOM 3039 C C . PHE A 1 404 ? -37.233 -17.357 33.391 1.00 88.62 404 PHE A C 1
ATOM 3041 O O . PHE A 1 404 ? -36.428 -16.831 34.166 1.00 88.62 404 PHE A O 1
ATOM 3048 N N . ASP A 1 405 ? -37.154 -18.623 32.995 1.00 88.62 405 ASP A N 1
ATOM 3049 C CA . ASP A 1 405 ? -36.008 -19.476 33.292 1.00 88.62 405 ASP A CA 1
ATOM 3050 C C . ASP A 1 405 ? -34.925 -19.368 32.198 1.00 88.62 405 ASP A C 1
ATOM 3052 O O . ASP A 1 405 ? -35.163 -18.962 31.057 1.00 88.62 405 ASP A O 1
ATOM 3056 N N . VAL A 1 406 ? -33.679 -19.705 32.550 1.00 87.00 406 VAL A N 1
ATOM 3057 C CA . VAL A 1 406 ? -32.505 -19.558 31.660 1.00 87.00 406 VAL A CA 1
ATOM 3058 C C . VAL A 1 406 ? -32.622 -20.415 30.394 1.00 87.00 406 VAL A C 1
ATOM 3060 O O . VAL A 1 406 ? -32.138 -20.028 29.331 1.00 87.00 406 VAL A O 1
ATOM 3063 N N . ASP A 1 407 ? -33.265 -21.575 30.483 1.00 92.06 407 ASP A N 1
ATOM 3064 C CA . ASP A 1 407 ? -33.510 -22.477 29.357 1.00 92.06 407 ASP A CA 1
ATOM 3065 C C . ASP A 1 407 ? -34.555 -21.940 28.366 1.00 92.06 407 ASP A C 1
ATOM 3067 O O . ASP A 1 407 ? -34.631 -22.420 27.235 1.00 92.06 407 ASP A O 1
ATOM 3071 N N . GLU A 1 408 ? -35.300 -20.893 28.729 1.00 91.06 408 GLU A N 1
ATOM 3072 C CA . GLU A 1 408 ? -36.242 -20.222 27.833 1.00 91.06 408 GLU A CA 1
ATOM 3073 C C . GLU A 1 408 ? -35.588 -19.171 26.928 1.00 91.06 408 GLU A C 1
ATOM 3075 O O . GLU A 1 408 ? -36.208 -18.733 25.953 1.00 91.06 408 GLU A O 1
ATOM 3080 N N . ILE A 1 409 ? -34.340 -18.776 27.209 1.00 91.06 409 ILE A N 1
ATOM 3081 C CA . ILE A 1 409 ? -33.621 -17.724 26.474 1.00 91.06 409 ILE A CA 1
ATOM 3082 C C . ILE A 1 409 ? -33.627 -17.954 24.953 1.00 91.06 409 ILE A C 1
ATOM 3084 O O . ILE A 1 409 ? -33.946 -17.001 24.238 1.00 91.06 409 ILE A O 1
ATOM 3088 N N . PRO A 1 410 ? -33.335 -19.159 24.417 1.00 92.69 410 PRO A N 1
ATOM 3089 C CA . PRO A 1 410 ? -33.345 -19.374 22.970 1.00 92.69 410 PRO A CA 1
ATOM 3090 C C . PRO A 1 410 ? -34.707 -19.096 22.326 1.00 92.69 410 PRO A C 1
ATOM 3092 O O . PRO A 1 410 ? -34.799 -18.401 21.312 1.00 92.69 410 PRO A O 1
ATOM 3095 N N . ARG A 1 411 ? -35.788 -19.576 22.956 1.00 94.38 411 ARG A N 1
ATOM 3096 C CA . ARG A 1 411 ? -37.161 -19.357 22.485 1.00 94.38 411 ARG A CA 1
ATOM 3097 C C . ARG A 1 411 ? -37.515 -17.872 22.516 1.00 94.38 411 ARG A C 1
ATOM 3099 O O . ARG A 1 411 ? -37.953 -17.331 21.503 1.00 94.38 411 ARG A O 1
ATOM 3106 N N . LEU A 1 412 ? -37.299 -17.217 23.659 1.00 92.00 412 LEU A N 1
ATOM 3107 C CA . LEU A 1 412 ? -37.611 -15.799 23.859 1.00 92.00 412 LEU A CA 1
ATOM 3108 C C . LEU A 1 412 ? -36.824 -14.910 22.894 1.00 92.00 412 LEU A C 1
ATOM 3110 O O . LEU A 1 412 ? -37.373 -13.975 22.313 1.00 92.00 412 LEU A O 1
ATOM 3114 N N . TRP A 1 413 ? -35.550 -15.231 22.667 1.00 90.69 413 TRP A N 1
ATOM 3115 C CA . TRP A 1 413 ? -34.717 -14.532 21.699 1.00 90.69 413 TRP A CA 1
ATOM 3116 C C . TRP A 1 413 ? -35.283 -14.633 20.284 1.00 90.69 413 TRP A C 1
ATOM 3118 O O . TRP A 1 413 ? -35.402 -13.617 19.598 1.00 90.69 413 TRP A O 1
ATOM 3128 N N . ASN A 1 414 ? -35.667 -15.835 19.851 1.00 90.12 414 ASN A N 1
ATOM 3129 C CA . ASN A 1 414 ? -36.206 -16.063 18.512 1.00 90.12 414 ASN A CA 1
ATOM 3130 C C . ASN A 1 414 ? -37.560 -15.368 18.316 1.00 90.12 414 ASN A C 1
ATOM 3132 O O . ASN A 1 414 ? -37.775 -14.729 17.284 1.00 90.12 414 ASN A O 1
ATOM 3136 N N . GLU A 1 415 ? -38.440 -15.417 19.319 1.00 91.62 415 GLU A N 1
ATOM 3137 C CA . GLU A 1 415 ? -39.715 -14.688 19.316 1.00 91.62 415 GLU A CA 1
ATOM 3138 C C . GLU A 1 415 ? -39.492 -13.182 19.151 1.00 91.62 415 GLU A C 1
ATOM 3140 O O . GLU A 1 415 ? -40.089 -12.555 18.274 1.00 91.62 415 GLU A O 1
ATOM 3145 N N . LYS A 1 416 ? -38.562 -12.614 19.922 1.00 86.25 416 LYS A N 1
ATOM 3146 C CA . LYS A 1 416 ? -38.224 -11.190 19.874 1.00 86.25 416 LYS A CA 1
ATOM 3147 C C . LYS A 1 416 ? -37.527 -10.787 18.571 1.00 86.25 416 LYS A C 1
ATOM 3149 O O . LYS A 1 416 ? -37.777 -9.709 18.033 1.00 86.25 416 LYS A O 1
ATOM 3154 N N . MET A 1 417 ? -36.660 -11.637 18.023 1.00 82.12 417 MET A N 1
ATOM 3155 C CA . MET A 1 417 ? -36.038 -11.429 16.708 1.00 82.12 417 MET A CA 1
ATOM 3156 C C . MET A 1 417 ? -37.089 -11.367 15.597 1.00 82.12 417 MET A C 1
ATOM 3158 O O . MET A 1 417 ? -37.040 -10.481 14.739 1.00 82.12 417 MET A O 1
ATOM 3162 N N . LYS A 1 418 ? -38.082 -12.252 15.658 1.00 85.06 418 LYS A N 1
ATOM 3163 C CA . LYS A 1 418 ? -39.197 -12.276 14.715 1.00 85.06 418 LYS A CA 1
ATOM 3164 C C . LYS A 1 418 ? -40.116 -11.069 14.883 1.00 85.06 418 LYS A C 1
ATOM 3166 O O . LYS A 1 418 ? -40.517 -10.488 13.881 1.00 85.06 418 LYS A O 1
ATOM 3171 N N . GLU A 1 419 ? -40.403 -10.669 16.119 1.00 85.06 419 GLU A N 1
ATOM 3172 C CA . GLU A 1 419 ? -41.230 -9.501 16.447 1.00 85.06 419 GLU A CA 1
ATOM 3173 C C . GLU A 1 419 ? -40.625 -8.199 15.904 1.00 85.06 419 GLU A C 1
ATOM 3175 O O . GLU A 1 419 ? -41.289 -7.472 15.167 1.00 85.06 419 GLU A O 1
ATOM 3180 N N . TYR A 1 420 ? -39.358 -7.916 16.222 1.00 78.81 420 TYR A N 1
ATOM 3181 C CA . TYR A 1 420 ? -38.741 -6.637 15.859 1.00 78.81 420 TYR A CA 1
ATOM 3182 C C . TYR A 1 420 ? -38.186 -6.595 14.436 1.00 78.81 420 TYR A C 1
ATOM 3184 O O . TYR A 1 420 ? -38.184 -5.534 13.816 1.00 78.81 420 TYR A O 1
ATOM 3192 N N . LEU A 1 421 ? -37.653 -7.713 13.930 1.00 78.19 421 LEU A N 1
ATOM 3193 C CA . LEU A 1 421 ? -36.908 -7.741 12.665 1.00 78.19 421 LEU A CA 1
ATOM 3194 C C . LEU A 1 421 ? -37.543 -8.635 11.596 1.00 78.19 421 LEU A C 1
ATOM 3196 O O . LEU A 1 421 ? -37.094 -8.607 10.453 1.00 78.19 421 LEU A O 1
ATOM 3200 N N . GLY A 1 422 ? -38.561 -9.432 11.932 1.00 82.75 422 GLY A N 1
ATOM 3201 C CA . GLY A 1 422 ? -39.178 -10.374 10.993 1.00 82.75 422 GLY A CA 1
ATOM 3202 C C . GLY A 1 422 ? -38.280 -11.554 10.609 1.00 82.75 422 GLY A C 1
ATOM 3203 O O . GLY A 1 422 ? -38.555 -12.221 9.613 1.00 82.75 422 GLY A O 1
ATOM 3204 N N . VAL A 1 423 ? -37.209 -11.813 11.367 1.00 84.00 423 VAL A N 1
ATOM 3205 C CA . VAL A 1 423 ? -36.221 -12.865 11.083 1.00 84.00 423 VAL A CA 1
ATOM 3206 C C . VAL A 1 423 ? -36.164 -13.850 12.243 1.00 84.00 423 VAL A C 1
ATOM 3208 O O . VAL A 1 423 ? -36.179 -13.448 13.402 1.00 84.00 423 VAL A O 1
ATOM 3211 N N . GLU A 1 424 ? -36.065 -15.138 11.926 1.00 87.06 424 GLU A N 1
ATOM 3212 C CA . GLU A 1 424 ? -35.902 -16.219 12.897 1.00 87.06 424 GLU A CA 1
ATOM 3213 C C . GLU A 1 424 ? -34.508 -16.847 12.702 1.00 87.06 424 GLU A C 1
ATOM 3215 O O . GLU A 1 424 ? -34.199 -17.263 11.580 1.00 87.06 424 GLU A O 1
ATOM 3220 N N . PRO A 1 425 ? -33.635 -16.853 13.729 1.00 84.25 425 PRO A N 1
ATOM 3221 C CA . PRO A 1 425 ? -32.324 -17.498 13.652 1.00 84.25 425 PRO A CA 1
ATOM 3222 C C . PRO A 1 425 ? -32.428 -18.992 13.320 1.00 84.25 425 PRO A C 1
ATOM 3224 O O . PRO A 1 425 ? -33.374 -19.659 13.734 1.00 84.25 425 PRO A O 1
ATOM 3227 N N . ALA A 1 426 ? -31.450 -19.524 12.581 1.00 85.69 426 ALA A N 1
ATOM 3228 C CA . ALA A 1 426 ? -31.441 -20.935 12.182 1.00 85.69 426 ALA A CA 1
ATOM 3229 C C . ALA A 1 426 ? -31.118 -21.886 13.349 1.00 85.69 426 ALA A C 1
ATOM 3231 O O . ALA A 1 426 ? -31.592 -23.022 13.366 1.00 85.69 426 ALA A O 1
ATOM 3232 N N . ASP A 1 427 ? -30.324 -21.416 14.311 1.00 88.44 427 ASP A N 1
ATOM 3233 C CA . ASP A 1 427 ? -29.948 -22.117 15.536 1.00 88.44 427 ASP A CA 1
ATOM 3234 C C . ASP A 1 427 ? -29.534 -21.111 16.630 1.00 88.44 427 ASP A C 1
ATOM 3236 O O . ASP A 1 427 ? -29.441 -19.905 16.385 1.00 88.44 427 ASP A O 1
ATOM 3240 N N . ASP A 1 428 ? -29.284 -21.603 17.846 1.00 88.50 428 ASP A N 1
ATOM 3241 C CA . ASP A 1 428 ? -28.900 -20.780 19.004 1.00 88.50 428 ASP A CA 1
ATOM 3242 C C . ASP A 1 428 ? -27.537 -20.098 18.820 1.00 88.50 428 ASP A C 1
ATOM 3244 O O . ASP A 1 428 ? -27.297 -19.031 19.393 1.00 88.50 428 ASP A O 1
ATOM 3248 N N . GLY A 1 429 ? -26.662 -20.699 18.004 1.00 83.00 429 GLY A N 1
ATOM 3249 C CA . GLY A 1 429 ? -25.380 -20.144 17.589 1.00 83.00 429 GLY A CA 1
ATOM 3250 C C . GLY A 1 429 ? -25.571 -18.863 16.790 1.00 83.00 429 GLY A C 1
ATOM 3251 O O . GLY A 1 429 ? -24.889 -17.891 17.078 1.00 83.00 429 GLY A O 1
ATOM 3252 N N . GLU A 1 430 ? -26.543 -18.823 15.881 1.00 78.69 430 GLU A N 1
ATOM 3253 C CA . GLU A 1 430 ? -26.988 -17.621 15.155 1.00 78.69 430 GLU A CA 1
ATOM 3254 C C . GLU A 1 430 ? -27.963 -16.736 15.958 1.00 78.69 430 GLU A C 1
ATOM 3256 O O . GLU A 1 430 ? -28.274 -15.608 15.562 1.00 78.69 430 GLU A O 1
ATOM 3261 N N . GLY A 1 431 ? -28.471 -17.252 17.077 1.00 84.12 431 GLY A N 1
ATOM 3262 C CA . GLY A 1 431 ? -29.465 -16.626 17.939 1.00 84.12 431 GLY A CA 1
ATOM 3263 C C . GLY A 1 431 ? -28.865 -16.025 19.208 1.00 84.12 431 GLY A C 1
ATOM 3264 O O . GLY A 1 431 ? -27.999 -15.146 19.171 1.00 84.12 431 GLY A O 1
ATOM 3265 N N . CYS A 1 432 ? -29.368 -16.472 20.357 1.00 85.44 432 CYS A N 1
ATOM 3266 C CA . CYS A 1 432 ? -29.039 -15.915 21.667 1.00 85.44 432 CYS A CA 1
ATOM 3267 C C . CYS A 1 432 ? -27.546 -15.986 22.028 1.00 85.44 432 CYS A C 1
ATOM 3269 O O . CYS A 1 432 ? -27.072 -15.164 22.811 1.00 85.44 432 CYS A O 1
ATOM 3271 N N . LEU A 1 433 ? -26.771 -16.911 21.448 1.00 85.12 433 LEU A N 1
ATOM 3272 C CA . LEU A 1 433 ? -25.339 -17.051 21.745 1.00 85.12 433 LEU A CA 1
ATOM 3273 C C . LEU A 1 433 ? -24.456 -16.000 21.051 1.00 85.12 433 LEU A C 1
ATOM 3275 O O . LEU A 1 433 ? -23.265 -15.903 21.355 1.00 85.12 433 LEU A O 1
ATOM 3279 N N . GLN A 1 434 ? -25.022 -15.176 20.164 1.00 82.12 434 GLN A N 1
ATOM 3280 C CA . GLN A 1 434 ? -24.325 -14.028 19.574 1.00 82.12 434 GLN A CA 1
ATOM 3281 C C . GLN A 1 434 ? -24.187 -12.840 20.539 1.00 82.12 434 GLN A C 1
ATOM 3283 O O . GLN A 1 434 ? -23.479 -11.872 20.218 1.00 82.12 434 GLN A O 1
ATOM 3288 N N . ASP A 1 435 ? -24.879 -12.844 21.685 1.00 79.69 435 ASP A N 1
ATOM 3289 C CA . ASP A 1 435 ? -24.742 -11.782 22.682 1.00 79.69 435 ASP A CA 1
ATOM 3290 C C . ASP A 1 435 ? -23.491 -11.989 23.551 1.00 79.69 435 ASP A C 1
ATOM 3292 O O . ASP A 1 435 ? -23.440 -12.797 24.480 1.00 79.69 435 ASP A O 1
ATOM 3296 N N . VAL A 1 436 ? -22.443 -11.223 23.235 1.00 76.38 436 VAL A N 1
ATOM 3297 C CA . VAL A 1 436 ? -21.161 -11.267 23.948 1.00 76.38 436 VAL A CA 1
ATOM 3298 C C . VAL A 1 436 ? -21.274 -10.809 25.406 1.00 76.38 436 VAL A C 1
ATOM 3300 O O . VAL A 1 436 ? -20.431 -11.186 26.218 1.00 76.38 436 VAL A O 1
ATOM 3303 N N . HIS A 1 437 ? -22.293 -10.020 25.764 1.00 81.06 437 HIS A N 1
ATOM 3304 C CA . HIS A 1 437 ? -22.433 -9.481 27.117 1.00 81.06 437 HIS A CA 1
ATOM 3305 C C . HIS A 1 437 ? -22.800 -10.581 28.105 1.00 81.06 437 HIS A C 1
ATOM 3307 O O . HIS A 1 437 ? -22.193 -10.658 29.170 1.00 81.06 437 HIS A O 1
ATOM 3313 N N . TRP A 1 438 ? -23.697 -11.492 27.725 1.00 81.19 438 TRP A N 1
ATOM 3314 C CA . TRP A 1 438 ? -24.049 -12.645 28.555 1.00 81.19 438 TRP A CA 1
ATOM 3315 C C . TRP A 1 438 ? -22.850 -13.562 28.785 1.00 81.19 438 TRP A C 1
ATOM 3317 O O . TRP A 1 438 ? -22.572 -13.940 29.921 1.00 81.19 438 TRP A O 1
ATOM 3327 N N . ALA A 1 439 ? -22.059 -13.828 27.742 1.00 76.31 439 ALA A N 1
ATOM 3328 C CA . ALA A 1 439 ? -20.824 -14.603 27.874 1.00 76.31 439 ALA A CA 1
ATOM 3329 C C . ALA A 1 439 ? -19.751 -13.897 28.731 1.00 76.31 439 ALA A C 1
ATOM 3331 O O . ALA A 1 439 ? -18.925 -14.561 29.355 1.00 76.31 439 ALA A O 1
ATOM 3332 N N . ALA A 1 440 ? -19.757 -12.563 28.765 1.00 78.19 440 ALA A N 1
ATOM 3333 C CA . ALA A 1 440 ? -18.862 -11.751 29.586 1.00 78.19 440 ALA A CA 1
ATOM 3334 C C . ALA A 1 440 ? -19.399 -11.486 31.010 1.00 78.19 440 ALA A C 1
ATOM 3336 O O . ALA A 1 440 ? -18.740 -10.788 31.779 1.00 78.19 440 ALA A O 1
ATOM 3337 N N . GLY A 1 441 ? -20.575 -12.018 31.368 1.00 80.06 441 GLY A N 1
ATOM 3338 C CA . GLY A 1 441 ? -21.223 -11.773 32.663 1.00 80.06 441 GLY A CA 1
ATOM 3339 C C . GLY A 1 441 ? -21.714 -10.332 32.853 1.00 80.06 441 GLY A C 1
ATOM 3340 O O . GLY A 1 441 ? -21.915 -9.890 33.980 1.00 80.06 441 GLY A O 1
ATOM 3341 N N . LEU A 1 442 ? -21.882 -9.586 31.762 1.00 81.81 442 LEU A N 1
ATOM 3342 C CA . LEU A 1 442 ? -22.280 -8.180 31.735 1.00 81.81 442 LEU A CA 1
ATOM 3343 C C . LEU A 1 442 ? -23.811 -8.029 31.670 1.00 81.81 442 LEU A C 1
ATOM 3345 O O . LEU A 1 442 ? -24.340 -7.323 30.813 1.00 81.81 442 LEU A O 1
ATOM 3349 N N . THR A 1 443 ? -24.535 -8.702 32.563 1.00 80.19 443 THR A N 1
ATOM 3350 C CA . THR A 1 443 ? -26.000 -8.590 32.661 1.00 80.19 443 THR A CA 1
ATOM 3351 C C . THR A 1 443 ? -26.399 -7.176 33.099 1.00 80.19 443 THR A C 1
ATOM 3353 O O . THR A 1 443 ? -25.808 -6.625 34.029 1.00 80.19 443 THR A O 1
ATOM 3356 N N . GLY A 1 444 ? -27.386 -6.563 32.441 1.00 76.06 444 GLY A N 1
ATOM 3357 C CA . GLY A 1 444 ? -27.815 -5.187 32.708 1.00 76.06 444 GLY A CA 1
ATOM 3358 C C . GLY A 1 444 ? -26.872 -4.120 32.146 1.00 76.06 444 GLY A C 1
ATOM 3359 O O . GLY A 1 444 ? -27.041 -2.932 32.427 1.00 76.06 444 GLY A O 1
ATOM 3360 N N . TYR A 1 445 ? -25.877 -4.512 31.343 1.00 81.38 445 TYR A N 1
ATOM 3361 C CA . TYR A 1 445 ? -24.901 -3.587 30.772 1.00 81.38 445 TYR A CA 1
ATOM 3362 C C . TYR A 1 445 ? -25.447 -2.827 29.565 1.00 81.38 445 TYR A C 1
ATOM 3364 O O . TYR A 1 445 ? -25.156 -1.645 29.402 1.00 81.38 445 TYR A O 1
ATOM 3372 N N . PHE A 1 446 ? -26.265 -3.462 28.725 1.00 74.31 446 PHE A N 1
ATOM 3373 C CA . PHE A 1 446 ? -26.748 -2.836 27.492 1.00 74.31 446 PHE A CA 1
ATOM 3374 C C . PHE A 1 446 ? -27.522 -1.519 27.720 1.00 74.31 446 PHE A C 1
ATOM 3376 O O . PHE A 1 446 ? -27.244 -0.541 27.018 1.00 74.31 446 PHE A O 1
ATOM 3383 N N . PRO A 1 447 ? -28.407 -1.413 28.736 1.00 76.44 447 PRO A N 1
ATOM 3384 C CA . PRO A 1 447 ? -29.069 -0.155 29.086 1.00 76.44 447 PRO A CA 1
ATOM 3385 C C . PRO A 1 447 ? -28.107 1.002 29.392 1.00 76.44 447 PRO A C 1
ATOM 3387 O O . PRO A 1 447 ? -28.474 2.163 29.212 1.00 76.44 447 PRO A O 1
ATOM 3390 N N . THR A 1 448 ? -26.865 0.718 29.806 1.00 82.19 448 THR A N 1
ATOM 3391 C CA . THR A 1 448 ? -25.875 1.759 30.128 1.00 82.19 448 THR A CA 1
ATOM 3392 C C . THR A 1 448 ? -25.461 2.581 28.907 1.00 82.19 448 THR A C 1
ATOM 3394 O O . THR A 1 448 ? -25.152 3.762 29.060 1.00 82.19 448 THR A O 1
ATOM 3397 N N . TYR A 1 449 ? -25.528 2.021 27.692 1.00 82.12 449 TYR A N 1
ATOM 3398 C CA . TYR A 1 449 ? -25.273 2.774 26.460 1.00 82.12 449 TYR A CA 1
ATOM 3399 C C . TYR A 1 449 ? -26.338 3.846 26.225 1.00 82.12 449 TYR A C 1
ATOM 3401 O O . TYR A 1 449 ? -26.002 5.000 25.952 1.00 82.12 449 TYR A O 1
ATOM 3409 N N . SER A 1 450 ? -27.614 3.484 26.382 1.00 82.75 450 SER A N 1
ATOM 3410 C CA . SER A 1 450 ? -28.738 4.415 26.251 1.00 82.75 450 SER A CA 1
ATOM 3411 C C . SER A 1 450 ? -28.707 5.475 27.350 1.00 82.75 450 SER A C 1
ATOM 3413 O O . SER A 1 450 ? -28.853 6.660 27.058 1.00 82.75 450 SER A O 1
ATOM 3415 N N . LEU A 1 451 ? -28.427 5.079 28.596 1.00 87.44 451 LEU A N 1
ATOM 3416 C CA . LEU A 1 451 ? -28.245 6.017 29.709 1.00 87.44 451 LEU A CA 1
ATOM 3417 C C . LEU A 1 451 ? -27.081 6.985 29.449 1.00 87.44 451 LEU A C 1
ATOM 3419 O O . LEU A 1 451 ? -27.214 8.186 29.677 1.00 87.44 451 LEU A O 1
ATOM 3423 N N . GLY A 1 452 ? -25.964 6.487 28.911 1.00 90.00 452 GLY A N 1
ATOM 3424 C CA . GLY A 1 452 ? -24.816 7.304 28.525 1.00 90.00 452 GLY A CA 1
ATOM 3425 C C . GLY A 1 452 ? -25.143 8.298 27.410 1.00 90.00 452 GLY A C 1
ATOM 3426 O O . GLY A 1 452 ? -24.744 9.458 27.493 1.00 90.00 452 GLY A O 1
ATOM 3427 N N . ALA A 1 453 ? -25.910 7.883 26.398 1.00 90.62 453 ALA A N 1
ATOM 3428 C CA . ALA A 1 453 ? -26.360 8.764 25.321 1.00 90.62 453 ALA A CA 1
ATOM 3429 C C . ALA A 1 453 ? -27.298 9.870 25.836 1.00 90.62 453 ALA A C 1
ATOM 3431 O O . ALA A 1 453 ? -27.111 11.039 25.498 1.00 90.62 453 ALA A O 1
ATOM 3432 N N . MET A 1 454 ? -28.257 9.522 26.701 1.00 93.25 454 MET A N 1
ATOM 3433 C CA . MET A 1 454 ? -29.154 10.492 27.338 1.00 93.25 454 MET A CA 1
ATOM 3434 C C . MET A 1 454 ? -28.370 11.506 28.180 1.00 93.25 454 MET A C 1
ATOM 3436 O O . MET A 1 454 ? -28.557 12.714 28.027 1.00 93.25 454 MET A O 1
ATOM 3440 N N . ALA A 1 455 ? -27.441 11.022 29.011 1.00 93.75 455 ALA A N 1
ATOM 3441 C CA . ALA A 1 455 ? -26.576 11.868 29.825 1.00 93.75 455 ALA A CA 1
ATOM 3442 C C . ALA A 1 455 ? -25.708 12.792 28.957 1.00 93.75 455 ALA A C 1
ATOM 3444 O O . ALA A 1 455 ? -25.589 13.977 29.255 1.00 93.75 455 ALA A O 1
ATOM 3445 N N . ALA A 1 456 ? -25.140 12.285 27.859 1.00 95.00 456 ALA A N 1
ATOM 3446 C CA . ALA A 1 456 ? -24.307 13.072 26.956 1.00 95.00 456 ALA A CA 1
ATOM 3447 C C . ALA A 1 456 ? -25.079 14.234 26.317 1.00 95.00 456 ALA A C 1
ATOM 3449 O O . ALA A 1 456 ? -24.565 15.350 26.286 1.00 95.00 456 ALA A O 1
ATOM 3450 N N . VAL A 1 457 ? -26.314 14.001 25.856 1.00 95.94 457 VAL A N 1
ATOM 3451 C CA . VAL A 1 457 ? -27.160 15.069 25.298 1.00 95.94 457 VAL A CA 1
ATOM 3452 C C . VAL A 1 457 ? -27.508 16.101 26.370 1.00 95.94 457 VAL A C 1
ATOM 3454 O O . VAL A 1 457 ? -27.383 17.296 26.126 1.00 95.94 457 VAL A O 1
ATOM 3457 N N . GLN A 1 458 ? -27.866 15.666 27.578 1.00 96.69 458 GLN A N 1
ATOM 3458 C CA . GLN A 1 458 ? -28.186 16.584 28.672 1.00 96.69 458 GLN A CA 1
ATOM 3459 C C . GLN A 1 458 ? -26.977 17.424 29.121 1.00 96.69 458 GLN A C 1
ATOM 3461 O O . GLN A 1 458 ? -27.111 18.621 29.379 1.00 96.69 458 GLN A O 1
ATOM 3466 N N . ILE A 1 459 ? -25.786 16.823 29.180 1.00 96.50 459 ILE A N 1
ATOM 3467 C CA . ILE A 1 459 ? -24.529 17.529 29.463 1.00 96.50 459 ILE A CA 1
ATOM 3468 C C . ILE A 1 459 ? -24.201 18.510 28.334 1.00 96.50 459 ILE A C 1
ATOM 3470 O O . ILE A 1 459 ? -23.738 19.618 28.600 1.00 96.50 459 ILE A O 1
ATOM 3474 N N . PHE A 1 460 ? -24.452 18.129 27.081 1.00 95.88 460 PHE A N 1
ATOM 3475 C CA . PHE A 1 460 ? -24.218 18.996 25.934 1.00 95.88 460 PHE A CA 1
ATOM 3476 C C . PHE A 1 460 ? -25.150 20.214 25.935 1.00 95.88 460 PHE A C 1
ATOM 3478 O O . PHE A 1 460 ? -24.665 21.325 25.749 1.00 95.88 460 PHE A O 1
ATOM 3485 N N . ASP A 1 461 ? -26.440 20.045 26.241 1.00 94.56 461 ASP A N 1
ATOM 3486 C CA . ASP A 1 461 ? -27.388 21.159 26.414 1.00 94.56 461 ASP A CA 1
ATOM 3487 C C . ASP A 1 461 ? -26.897 22.158 27.481 1.00 94.56 461 ASP A C 1
ATOM 3489 O O . ASP A 1 461 ? -26.939 23.372 27.268 1.00 94.56 461 ASP A O 1
ATOM 3493 N N . ALA A 1 462 ? -26.367 21.665 28.608 1.00 96.25 462 ALA A N 1
ATOM 3494 C CA . ALA A 1 462 ? -25.781 22.515 29.648 1.00 96.25 462 ALA A CA 1
ATOM 3495 C C . ALA A 1 462 ? -24.517 23.245 29.159 1.00 96.25 462 ALA A C 1
ATOM 3497 O O . ALA A 1 462 ? -24.362 24.446 29.389 1.00 96.25 462 ALA A O 1
ATOM 3498 N N . ALA A 1 463 ? -23.645 22.552 28.420 1.00 97.06 463 ALA A N 1
ATOM 3499 C CA . ALA A 1 463 ? -22.460 23.159 27.824 1.00 97.06 463 ALA A CA 1
ATOM 3500 C C . ALA A 1 463 ? -22.825 24.264 26.820 1.00 97.06 463 ALA A C 1
ATOM 3502 O O . ALA A 1 463 ? -22.207 25.324 26.847 1.00 97.06 463 ALA A O 1
ATOM 3503 N N . LYS A 1 464 ? -23.850 24.067 25.977 1.00 95.06 464 LYS A N 1
ATOM 3504 C CA . LYS A 1 464 ? -24.340 25.096 25.038 1.00 95.06 464 LYS A CA 1
ATOM 3505 C C . LYS A 1 464 ? -24.850 26.342 25.759 1.00 95.06 464 LYS A C 1
ATOM 3507 O O . LYS A 1 464 ? -24.658 27.449 25.264 1.00 95.06 464 LYS A O 1
ATOM 3512 N N . ALA A 1 465 ? -25.489 26.174 26.916 1.00 94.88 465 ALA A N 1
ATOM 3513 C CA . ALA A 1 465 ? -25.986 27.294 27.711 1.00 94.88 465 ALA A CA 1
ATOM 3514 C C . ALA A 1 465 ? -24.854 28.105 28.370 1.00 94.88 465 ALA A C 1
ATOM 3516 O O . ALA A 1 465 ? -24.957 29.327 28.471 1.00 94.88 465 ALA A O 1
ATOM 3517 N N . GLU A 1 466 ? -23.775 27.447 28.807 1.00 96.38 466 GLU A N 1
ATOM 3518 C CA . GLU A 1 466 ? -22.630 28.101 29.461 1.00 96.38 466 GLU A CA 1
ATOM 3519 C C . GLU A 1 466 ? -21.542 28.585 28.480 1.00 96.38 466 GLU A C 1
ATOM 3521 O O . GLU A 1 466 ? -20.735 29.445 28.838 1.00 96.38 466 GLU A O 1
ATOM 3526 N N . LEU A 1 467 ? -21.515 28.066 27.247 1.00 96.38 467 LEU A N 1
ATOM 3527 C CA . LEU A 1 467 ? -20.528 28.395 26.213 1.00 96.38 467 LEU A CA 1
ATOM 3528 C C . LEU A 1 467 ? -21.209 28.995 24.966 1.00 96.38 467 LEU A C 1
ATOM 3530 O O . LEU A 1 467 ? -21.545 28.263 24.031 1.00 96.38 467 LEU A O 1
ATOM 3534 N N . PRO A 1 468 ? -21.381 30.330 24.899 1.00 93.75 468 PRO A N 1
ATOM 3535 C CA . PRO A 1 468 ? -21.879 30.992 23.697 1.00 93.75 468 PRO A CA 1
ATOM 3536 C C . PRO A 1 468 ? -20.986 30.697 22.482 1.00 93.75 468 PRO A C 1
ATOM 3538 O O . PRO A 1 468 ? -19.765 30.829 22.565 1.00 93.75 468 PRO A O 1
ATOM 3541 N N . GLY A 1 469 ? -21.589 30.328 21.350 1.00 93.31 469 GLY A N 1
ATOM 3542 C CA . GLY A 1 469 ? -20.862 30.021 20.110 1.00 93.31 469 GLY A CA 1
ATOM 3543 C C . GLY A 1 469 ? -20.293 28.597 20.024 1.00 93.31 469 GLY A C 1
ATOM 3544 O O . GLY A 1 469 ? -19.398 28.335 19.218 1.00 93.31 469 GLY A O 1
ATOM 3545 N N . LEU A 1 470 ? -20.744 27.683 20.894 1.00 95.75 470 LEU A N 1
ATOM 3546 C CA . LEU A 1 470 ? -20.229 26.313 20.952 1.00 95.75 470 LEU A CA 1
ATOM 3547 C C . LEU A 1 470 ? -20.418 25.546 19.631 1.00 95.75 470 LEU A C 1
ATOM 3549 O O . LEU A 1 470 ? -19.504 24.835 19.216 1.00 95.75 470 LEU A O 1
ATOM 3553 N N . ASP A 1 471 ? -21.563 25.694 18.962 1.00 93.00 471 ASP A N 1
ATOM 3554 C CA . ASP A 1 471 ? -21.831 24.996 17.698 1.00 93.00 471 ASP A CA 1
ATOM 3555 C C . ASP A 1 471 ? -20.896 25.480 16.578 1.00 93.00 471 ASP A C 1
ATOM 3557 O O . ASP A 1 471 ? -20.336 24.668 15.842 1.00 93.00 471 ASP A O 1
ATOM 3561 N N . GLU A 1 472 ? -20.664 26.791 16.479 1.00 96.44 472 GLU A N 1
ATOM 3562 C CA . GLU A 1 472 ? -19.759 27.392 15.497 1.00 96.44 472 GLU A CA 1
ATOM 3563 C C . GLU A 1 472 ? -18.303 26.990 15.752 1.00 96.44 472 GLU A C 1
ATOM 3565 O O . GLU A 1 472 ? -17.567 26.693 14.809 1.00 96.44 472 GLU A O 1
ATOM 3570 N N . ALA A 1 473 ? -17.890 26.930 17.022 1.00 95.31 473 ALA A N 1
ATOM 3571 C CA . ALA A 1 473 ? -16.563 26.458 17.402 1.00 95.31 473 ALA A CA 1
ATOM 3572 C C . ALA A 1 473 ? -16.357 24.988 16.998 1.00 95.31 473 ALA A C 1
ATOM 3574 O O . ALA A 1 473 ? -15.338 24.654 16.390 1.00 95.31 473 ALA A O 1
ATOM 3575 N N . ILE A 1 474 ? -17.351 24.126 17.248 1.00 94.69 474 ILE A N 1
ATOM 3576 C CA . ILE A 1 474 ? -17.328 22.720 16.818 1.00 94.69 474 ILE A CA 1
ATOM 3577 C C . ILE A 1 474 ? -17.269 22.619 15.289 1.00 94.69 474 ILE A C 1
ATOM 3579 O O . ILE A 1 474 ? -16.462 21.850 14.766 1.00 94.69 474 ILE A O 1
ATOM 3583 N N . ALA A 1 475 ? -18.065 23.412 14.567 1.00 93.50 475 ALA A N 1
ATOM 3584 C CA . ALA A 1 475 ? -18.065 23.434 13.103 1.00 93.50 475 ALA A CA 1
ATOM 3585 C C . ALA A 1 475 ? -16.711 23.880 12.517 1.00 93.50 475 ALA A C 1
ATOM 3587 O O . ALA A 1 475 ? -16.295 23.381 11.473 1.00 93.50 475 ALA A O 1
ATOM 3588 N N . ALA A 1 476 ? -15.992 24.769 13.209 1.00 94.75 476 ALA A N 1
ATOM 3589 C CA . ALA A 1 476 ? -14.635 25.192 12.863 1.00 94.75 476 ALA A CA 1
ATOM 3590 C C . ALA A 1 476 ? -13.534 24.209 13.324 1.00 94.75 476 ALA A C 1
ATOM 3592 O O . ALA A 1 476 ? -12.351 24.450 13.077 1.00 94.75 476 ALA A O 1
ATOM 3593 N N . GLY A 1 477 ? -13.895 23.111 13.998 1.00 94.56 477 GLY A N 1
ATOM 3594 C CA . GLY A 1 477 ? -12.954 22.134 14.548 1.00 94.56 477 GLY A CA 1
ATOM 3595 C C . GLY A 1 477 ? -12.237 22.583 15.830 1.00 94.56 477 GLY A C 1
ATOM 3596 O O . GLY A 1 477 ? -11.251 21.954 16.226 1.00 94.56 477 GLY A O 1
ATOM 3597 N N . ASP A 1 478 ? -12.698 23.647 16.496 1.00 94.50 478 ASP A N 1
ATOM 3598 C CA . ASP A 1 478 ? -12.155 24.112 17.774 1.00 94.50 478 ASP A CA 1
ATOM 3599 C C . ASP A 1 478 ? -12.931 23.541 18.969 1.00 94.50 478 ASP A C 1
ATOM 3601 O O . ASP A 1 478 ? -13.988 24.021 19.372 1.00 94.50 478 ASP A O 1
ATOM 3605 N N . PHE A 1 479 ? -12.347 22.522 19.599 1.00 96.06 479 PHE A N 1
ATOM 3606 C CA . PHE A 1 479 ? -12.916 21.852 20.771 1.00 96.06 479 PHE A CA 1
ATOM 3607 C C . PHE A 1 479 ? -12.326 22.335 22.102 1.00 96.06 479 PHE A C 1
ATOM 3609 O O . PHE A 1 479 ? -12.613 21.744 23.148 1.00 96.06 479 PHE A O 1
ATOM 3616 N N . LYS A 1 480 ? -11.457 23.357 22.108 1.00 95.50 480 LYS A N 1
ATOM 3617 C CA . LYS A 1 480 ? -10.721 23.759 23.322 1.00 95.50 480 LYS A CA 1
ATOM 3618 C C . LYS A 1 480 ? -11.661 24.209 24.436 1.00 95.50 480 LYS A C 1
ATOM 3620 O O . LYS A 1 480 ? -11.485 23.768 25.571 1.00 95.50 480 LYS A O 1
ATOM 3625 N N . GLY A 1 481 ? -12.664 25.025 24.099 1.00 95.75 481 GLY A N 1
ATOM 3626 C CA . GLY A 1 481 ? -13.669 25.518 25.047 1.00 95.75 481 GLY A CA 1
ATOM 3627 C C . GLY A 1 481 ? -14.471 24.379 25.675 1.00 95.75 481 GLY A C 1
ATOM 3628 O O . GLY A 1 481 ? -14.471 24.222 26.895 1.00 95.75 481 GLY A O 1
ATOM 3629 N N . LEU A 1 482 ? -15.050 23.508 24.841 1.00 96.94 482 LEU A N 1
ATOM 3630 C CA . LEU A 1 482 ? -15.813 22.346 25.304 1.00 96.94 482 LEU A CA 1
ATOM 3631 C C . LEU A 1 482 ? -14.968 21.404 26.166 1.00 96.94 482 LEU A C 1
ATOM 3633 O O . LEU A 1 482 ? -15.402 20.959 27.225 1.00 96.94 482 LEU A O 1
ATOM 3637 N N . ARG A 1 483 ? -13.733 21.110 25.745 1.00 97.00 483 ARG A N 1
ATOM 3638 C CA . ARG A 1 483 ? -12.833 20.226 26.494 1.00 97.00 483 ARG A CA 1
ATOM 3639 C C . ARG A 1 483 ? -12.456 20.811 27.853 1.00 97.00 483 ARG A C 1
ATOM 3641 O O . ARG A 1 483 ? -12.358 20.052 28.817 1.00 97.00 483 ARG A O 1
ATOM 3648 N N . ALA A 1 484 ? -12.200 22.117 27.928 1.00 97.19 484 ALA A N 1
ATOM 3649 C CA . ALA A 1 484 ? -11.900 22.791 29.187 1.00 97.19 484 ALA A CA 1
ATOM 3650 C C . ALA A 1 484 ? -13.103 22.728 30.136 1.00 97.19 484 ALA A C 1
ATOM 3652 O O . ALA A 1 484 ? -12.946 22.303 31.280 1.00 97.19 484 ALA A O 1
ATOM 3653 N N . TRP A 1 485 ? -14.297 23.026 29.623 1.00 97.81 485 TRP A N 1
ATOM 3654 C CA . TRP A 1 485 ? -15.545 22.953 30.378 1.00 97.81 485 TRP A CA 1
ATOM 3655 C C . TRP A 1 485 ? -15.830 21.536 30.892 1.00 97.81 485 TRP A C 1
ATOM 3657 O O . TRP A 1 485 ? -16.030 21.342 32.088 1.00 97.81 485 TRP A O 1
ATOM 3667 N N . LEU A 1 486 ? -15.728 20.514 30.033 1.00 97.00 486 LEU A N 1
ATOM 3668 C CA . LEU A 1 486 ? -15.895 19.111 30.434 1.00 97.00 486 LEU A CA 1
ATOM 3669 C C . LEU A 1 486 ? -14.856 18.682 31.472 1.00 97.00 486 LEU A C 1
ATOM 3671 O O . LEU A 1 486 ? -15.173 17.924 32.386 1.00 97.00 486 LEU A O 1
ATOM 3675 N N . LYS A 1 487 ? -13.608 19.155 31.351 1.00 96.00 487 LYS A N 1
ATOM 3676 C CA . LYS A 1 487 ? -12.552 18.854 32.325 1.00 96.00 487 LYS A CA 1
ATOM 3677 C C . LYS A 1 487 ? -12.917 19.365 33.714 1.00 96.00 487 LYS A C 1
ATOM 3679 O O . LYS A 1 487 ? -12.712 18.636 34.678 1.00 96.00 487 LYS A O 1
ATOM 3684 N N . GLU A 1 488 ? -13.427 20.585 33.798 1.00 94.81 488 GLU A N 1
ATOM 3685 C CA . GLU A 1 488 ? -13.809 21.221 35.055 1.00 94.81 488 GLU A CA 1
ATOM 3686 C C . GLU A 1 488 ? -15.091 20.619 35.636 1.00 94.81 488 GLU A C 1
ATOM 3688 O O . GLU A 1 488 ? -15.101 20.187 36.785 1.00 94.81 488 GLU A O 1
ATOM 3693 N N . LYS A 1 489 ? -16.156 20.556 34.832 1.00 94.12 489 LYS A N 1
ATOM 3694 C CA . LYS A 1 489 ? -17.506 20.233 35.303 1.00 94.12 489 LYS A CA 1
ATOM 3695 C C . LYS A 1 489 ? -17.761 18.736 35.429 1.00 94.12 489 LYS A C 1
ATOM 3697 O O . LYS A 1 489 ? -18.529 18.336 36.290 1.00 94.12 489 LYS A O 1
ATOM 3702 N N . VAL A 1 490 ? -17.131 17.906 34.592 1.00 93.69 490 VAL A N 1
ATOM 3703 C CA . VAL A 1 490 ? -17.427 16.464 34.510 1.00 93.69 490 VAL A CA 1
ATOM 3704 C C . VAL A 1 490 ? -16.215 15.623 34.900 1.00 93.69 490 VAL A C 1
ATOM 3706 O O . VAL A 1 490 ? -16.271 14.863 35.861 1.00 93.69 490 VAL A O 1
ATOM 3709 N N . HIS A 1 491 ? -15.087 15.746 34.196 1.00 93.75 491 HIS A N 1
ATOM 3710 C CA . HIS A 1 491 ? -13.957 14.826 34.374 1.00 93.75 491 HIS A CA 1
ATOM 3711 C C . HIS A 1 491 ? -13.277 14.958 35.742 1.00 93.75 491 HIS A C 1
ATOM 3713 O O . HIS A 1 491 ? -12.823 13.954 36.285 1.00 93.75 491 HIS A O 1
ATOM 3719 N N . ALA A 1 492 ? -13.198 16.169 36.305 1.00 89.31 492 ALA A N 1
ATOM 3720 C CA . ALA A 1 492 ? -12.596 16.394 37.621 1.00 89.31 492 ALA A CA 1
ATOM 3721 C C . ALA A 1 492 ? -13.413 15.784 38.772 1.00 89.31 492 ALA A C 1
ATOM 3723 O O . ALA A 1 492 ? -12.860 15.522 39.838 1.00 89.31 492 ALA A O 1
ATOM 3724 N N . VAL A 1 493 ? -14.711 15.549 38.556 1.00 85.56 493 VAL A N 1
ATOM 3725 C CA . VAL A 1 493 ? -15.669 15.162 39.603 1.00 85.56 493 VAL A CA 1
ATOM 3726 C C . VAL A 1 493 ? -16.420 13.861 39.301 1.00 85.56 493 VAL A C 1
ATOM 3728 O O . VAL A 1 493 ? -17.212 13.405 40.118 1.00 85.56 493 VAL A O 1
ATOM 3731 N N . GLY A 1 494 ? -16.153 13.221 38.159 1.00 76.69 494 GLY A N 1
ATOM 3732 C CA . GLY A 1 494 ? -16.967 12.125 37.621 1.00 76.69 494 GLY A CA 1
ATOM 3733 C C . GLY A 1 494 ? -17.061 10.864 38.488 1.00 76.69 494 GLY A C 1
ATOM 3734 O O . GLY A 1 494 ? -17.994 10.095 38.311 1.00 76.69 494 GLY A O 1
ATOM 3735 N N . SER A 1 495 ? -16.138 10.659 39.436 1.00 80.56 495 SER A N 1
ATOM 3736 C CA . SER A 1 495 ? -16.188 9.563 40.424 1.00 80.56 495 SER A CA 1
ATOM 3737 C C . SER A 1 495 ? -16.332 10.061 41.870 1.00 80.56 495 SER A C 1
ATOM 3739 O O . SER A 1 495 ? -16.173 9.278 42.805 1.00 80.56 495 SER A O 1
ATOM 3741 N N . LEU A 1 496 ? -16.573 11.362 42.068 1.00 87.12 496 LEU A N 1
ATOM 3742 C CA . LEU A 1 496 ? -16.754 11.960 43.394 1.00 87.12 496 LEU A CA 1
ATOM 3743 C C . LEU A 1 496 ? -18.216 11.930 43.853 1.00 87.12 496 LEU A C 1
ATOM 3745 O O . LEU A 1 496 ? -18.466 12.007 45.054 1.00 87.12 496 LEU A O 1
ATOM 3749 N N . TYR A 1 497 ? -19.165 11.807 42.921 1.00 88.00 497 TYR A N 1
ATOM 3750 C CA . TYR A 1 497 ? -20.587 11.722 43.238 1.00 88.00 497 TYR A CA 1
ATOM 3751 C C . TYR A 1 497 ? -21.031 10.268 43.480 1.00 88.00 497 TYR A C 1
ATOM 3753 O O . TYR A 1 497 ? -20.680 9.389 42.690 1.00 88.00 497 TYR A O 1
ATOM 3761 N N . PRO A 1 498 ? -21.821 10.008 44.538 1.00 84.00 498 PRO A N 1
ATOM 3762 C CA . PRO A 1 498 ? -22.415 8.703 44.834 1.00 84.00 498 PRO A CA 1
ATOM 3763 C C . PRO A 1 498 ? -23.298 8.115 43.726 1.00 84.00 498 PRO A C 1
ATOM 3765 O O . PRO A 1 498 ? -23.379 6.894 43.600 1.00 84.00 498 PRO A O 1
ATOM 3768 N N . THR A 1 499 ? -23.973 8.959 42.938 1.00 87.12 499 THR A N 1
ATOM 3769 C CA . THR A 1 499 ? -24.887 8.529 41.871 1.00 87.12 499 THR A CA 1
ATOM 3770 C C . THR A 1 499 ? -24.693 9.339 40.588 1.00 87.12 499 THR A C 1
ATOM 3772 O O . THR A 1 499 ? -24.236 10.484 40.610 1.00 87.12 499 THR A O 1
ATOM 3775 N N . ALA A 1 500 ? -25.068 8.749 39.448 1.00 85.62 500 ALA A N 1
ATOM 3776 C CA . ALA A 1 500 ? -25.047 9.439 38.157 1.00 85.62 500 ALA A CA 1
ATOM 3777 C C . ALA A 1 500 ? -25.999 10.648 38.133 1.00 85.62 500 ALA A C 1
ATOM 3779 O O . ALA A 1 500 ? -25.664 11.675 37.547 1.00 85.62 500 ALA A O 1
ATOM 3780 N N . ASP A 1 501 ? -27.145 10.555 38.812 1.00 89.56 501 ASP A N 1
ATOM 3781 C CA . ASP A 1 501 ? -28.087 11.667 38.935 1.00 89.56 501 ASP A CA 1
ATOM 3782 C C . ASP A 1 501 ? -27.500 12.834 39.726 1.00 89.56 501 ASP A C 1
ATOM 3784 O O . ASP A 1 501 ? -27.698 13.978 39.338 1.00 89.56 501 ASP A O 1
ATOM 3788 N N . GLU A 1 502 ? -26.727 12.585 40.785 1.00 91.75 502 GLU A N 1
ATOM 3789 C CA . GLU A 1 502 ? -26.052 13.658 41.524 1.00 91.75 502 GLU A CA 1
ATOM 3790 C C . GLU A 1 502 ? -24.991 14.370 40.680 1.00 91.75 502 GLU A C 1
ATOM 3792 O O . GLU A 1 502 ? -24.910 15.600 40.709 1.00 91.75 502 GLU A O 1
ATOM 3797 N N . LEU A 1 503 ? -24.231 13.623 39.869 1.00 93.38 503 LEU A N 1
ATOM 3798 C CA . LEU A 1 503 ? -23.326 14.218 38.883 1.00 93.38 503 LEU A CA 1
ATOM 3799 C C . LEU A 1 503 ? -24.107 15.068 37.871 1.00 93.38 503 LEU A C 1
ATOM 3801 O O . LEU A 1 503 ? -23.724 16.202 37.589 1.00 93.38 503 LEU A O 1
ATOM 3805 N N . LEU A 1 504 ? -25.215 14.554 37.337 1.00 94.56 504 LEU A N 1
ATOM 3806 C CA . LEU A 1 504 ? -26.036 15.289 36.374 1.00 94.56 504 LEU A CA 1
ATOM 3807 C C . LEU A 1 504 ? -26.692 16.521 36.996 1.00 94.56 504 LEU A C 1
ATOM 3809 O O . LEU A 1 504 ? -26.720 17.565 36.348 1.00 94.56 504 LEU A O 1
ATOM 3813 N N . VAL A 1 505 ? -27.132 16.465 38.252 1.00 95.06 505 VAL A N 1
ATOM 3814 C CA . VAL A 1 505 ? -27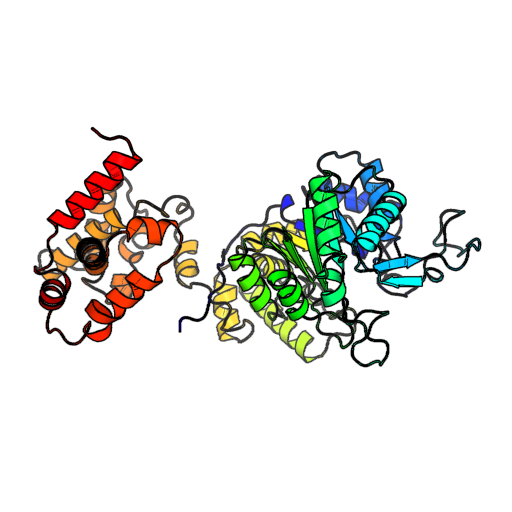.626 17.638 38.986 1.00 95.06 505 VAL A CA 1
ATOM 3815 C C . VAL A 1 505 ? -26.518 18.677 39.131 1.00 95.06 505 VAL A C 1
ATOM 3817 O O . VAL A 1 505 ? -26.759 19.853 38.870 1.00 95.06 505 VAL A O 1
ATOM 3820 N N . ALA A 1 506 ? -25.301 18.263 39.485 1.00 92.44 506 ALA A N 1
ATOM 3821 C CA . ALA A 1 506 ? -24.174 19.178 39.635 1.00 92.44 506 ALA A CA 1
ATOM 3822 C C . ALA A 1 506 ? -23.756 19.847 38.314 1.00 92.44 506 ALA A C 1
ATOM 3824 O O . ALA A 1 506 ? -23.378 21.017 38.310 1.00 92.44 506 ALA A O 1
ATOM 3825 N N . VAL A 1 507 ? -23.831 19.117 37.198 1.00 93.94 507 VAL A N 1
ATOM 3826 C CA . VAL A 1 507 ? -23.392 19.594 35.875 1.00 93.94 507 VAL A CA 1
ATOM 3827 C C . VAL A 1 507 ? -24.494 20.347 35.130 1.00 93.94 507 VAL A C 1
ATOM 3829 O O . VAL A 1 507 ? -24.217 21.311 34.427 1.00 93.94 507 VAL A O 1
ATOM 3832 N N . THR A 1 508 ? -25.741 19.895 35.251 1.00 94.75 508 THR A N 1
ATOM 3833 C CA . THR A 1 508 ? -26.861 20.304 34.382 1.00 94.75 508 THR A CA 1
ATOM 3834 C C . THR A 1 508 ? -28.027 20.929 35.154 1.00 94.75 508 THR A C 1
ATOM 3836 O O . THR A 1 508 ? -28.993 21.399 34.553 1.00 94.75 508 THR A O 1
ATOM 3839 N N . GLY A 1 509 ? -27.957 20.942 36.489 1.00 94.12 509 GLY A N 1
ATOM 3840 C CA . GLY A 1 509 ? -28.977 21.503 37.378 1.00 94.12 509 GLY A CA 1
ATOM 3841 C C . GLY A 1 509 ? -30.184 20.596 37.631 1.00 94.12 509 GLY A C 1
ATOM 3842 O O . GLY A 1 509 ? -31.099 20.997 38.349 1.00 94.12 509 GLY A O 1
ATOM 3843 N N . LYS A 1 510 ? -30.223 19.391 37.052 1.00 95.00 510 LYS A N 1
ATOM 3844 C CA . LYS A 1 510 ? -31.327 18.431 37.197 1.00 95.00 510 LYS A CA 1
ATOM 3845 C C . LYS A 1 510 ? -30.830 16.977 37.060 1.00 95.00 510 LYS A C 1
ATOM 3847 O O . LYS A 1 510 ? -29.774 16.776 36.460 1.00 95.00 510 LYS A O 1
ATOM 3852 N N . PRO A 1 511 ? -31.558 15.976 37.595 1.00 95.88 511 PRO A N 1
ATOM 3853 C CA . PRO A 1 511 ? -31.233 14.559 37.383 1.00 95.88 511 PRO A CA 1
ATOM 3854 C C . PRO A 1 511 ? -31.397 14.164 35.907 1.00 95.88 511 PRO A C 1
ATOM 3856 O O . PRO A 1 511 ? -31.814 14.992 35.092 1.00 95.88 511 PRO A O 1
ATOM 3859 N N . LEU A 1 512 ? -31.072 12.920 35.543 1.00 94.19 512 LEU A N 1
ATOM 3860 C CA . LEU A 1 512 ? -31.256 12.445 34.171 1.00 94.19 512 LEU A CA 1
ATOM 3861 C C . LEU A 1 512 ? -32.719 12.611 33.723 1.00 94.19 512 LEU A C 1
ATOM 3863 O O . LEU A 1 512 ? -33.636 12.067 34.335 1.00 94.19 512 LEU A O 1
ATOM 3867 N N . ASP A 1 513 ? -32.935 13.349 32.637 1.00 93.69 513 ASP A N 1
ATOM 3868 C CA . ASP A 1 513 ? -34.251 13.626 32.065 1.00 93.69 513 ASP A CA 1
ATOM 3869 C C . ASP A 1 513 ? -34.343 13.053 30.637 1.00 93.69 513 ASP A C 1
ATOM 3871 O O . ASP A 1 513 ? -33.840 13.658 29.680 1.00 93.69 513 ASP A O 1
ATOM 3875 N N . PRO A 1 514 ? -35.027 11.908 30.448 1.00 91.69 514 PRO A N 1
ATOM 3876 C CA . PRO A 1 514 ? -35.189 11.284 29.137 1.00 91.69 514 PRO A CA 1
ATOM 3877 C C . PRO A 1 514 ? -35.875 12.182 28.097 1.00 91.69 514 PRO A C 1
ATOM 3879 O O . PRO A 1 514 ? -35.679 11.990 26.896 1.00 91.69 514 PRO A O 1
ATOM 3882 N N . GLN A 1 515 ? -36.668 13.177 28.519 1.00 94.94 515 GLN A N 1
ATOM 3883 C CA . GLN A 1 515 ? -37.359 14.074 27.587 1.00 94.94 515 GLN A CA 1
ATOM 3884 C C . GLN A 1 515 ? -36.383 14.948 26.795 1.00 94.94 515 GLN A C 1
ATOM 3886 O O . GLN A 1 515 ? -36.684 15.326 25.661 1.00 94.94 515 GLN A O 1
ATOM 3891 N N . ILE A 1 516 ? -35.203 15.235 27.353 1.00 93.44 516 ILE A N 1
ATOM 3892 C CA . ILE A 1 516 ? -34.145 15.992 26.675 1.00 93.44 516 ILE A CA 1
ATOM 3893 C C . ILE A 1 516 ? -33.596 15.190 25.493 1.00 93.44 516 ILE A C 1
ATOM 3895 O O . ILE A 1 516 ? -33.508 15.702 24.378 1.00 93.44 516 ILE A O 1
ATOM 3899 N N . PHE A 1 517 ? -33.312 13.907 25.712 1.00 93.06 517 PHE A N 1
ATOM 3900 C CA . PHE A 1 517 ? -32.846 13.013 24.657 1.00 93.06 517 PHE A CA 1
ATOM 3901 C C . PHE A 1 517 ? -33.905 12.806 23.568 1.00 93.06 517 PHE A C 1
ATOM 3903 O O . PHE A 1 517 ? -33.599 12.897 22.381 1.00 93.06 517 PHE A O 1
ATOM 3910 N N . LEU A 1 518 ? -35.171 12.603 23.952 1.00 92.31 518 LEU A N 1
ATOM 3911 C CA . LEU A 1 518 ? -36.271 12.467 22.992 1.00 92.31 518 LEU A CA 1
ATOM 3912 C C . LEU A 1 518 ? -36.470 13.730 22.147 1.00 92.31 518 LEU A C 1
ATOM 3914 O O . LEU A 1 518 ? -36.754 13.623 20.954 1.00 92.31 518 LEU A O 1
ATOM 3918 N N . ARG A 1 519 ? -36.318 14.921 22.740 1.00 94.31 519 ARG A N 1
ATOM 3919 C CA . ARG A 1 519 ? -36.345 16.187 21.998 1.00 94.31 519 ARG A CA 1
ATOM 3920 C C . ARG A 1 519 ? -35.199 16.251 20.988 1.00 94.31 519 ARG A C 1
ATOM 3922 O O . ARG A 1 519 ? -35.474 16.469 19.814 1.00 94.31 519 ARG A O 1
ATOM 3929 N N . TYR A 1 520 ? -33.968 15.963 21.413 1.00 93.19 520 TYR A N 1
ATOM 3930 C CA . TYR A 1 520 ? -32.801 15.912 20.526 1.00 93.19 520 TYR A CA 1
ATOM 3931 C C . TYR A 1 520 ? -33.001 14.956 19.342 1.00 93.19 520 TYR A C 1
ATOM 3933 O O . TYR A 1 520 ? -32.723 15.321 18.202 1.00 93.19 520 TYR A O 1
ATOM 3941 N N . LEU A 1 521 ? -33.507 13.740 19.587 1.00 91.12 521 LEU A N 1
ATOM 3942 C CA . LEU A 1 521 ? -33.762 12.774 18.516 1.00 91.12 521 LEU A CA 1
ATOM 3943 C C . LEU A 1 521 ? -34.824 13.279 17.536 1.00 91.12 521 LEU A C 1
ATOM 3945 O O . LEU A 1 521 ? -34.631 13.157 16.328 1.00 91.12 521 LEU A O 1
ATOM 3949 N N . ARG A 1 522 ? -35.924 13.859 18.038 1.00 91.62 522 ARG A N 1
ATOM 3950 C CA . ARG A 1 522 ? -36.967 14.446 17.183 1.00 91.62 522 ARG A CA 1
ATOM 3951 C C . ARG A 1 522 ? -36.405 15.571 16.327 1.00 91.62 522 ARG A C 1
ATOM 3953 O O . ARG A 1 522 ? -36.565 15.518 15.119 1.00 91.62 522 ARG A O 1
ATOM 3960 N N . GLU A 1 523 ? -35.709 16.533 16.925 1.00 90.62 523 GLU A N 1
ATOM 3961 C CA . GLU A 1 523 ? -35.112 17.663 16.201 1.00 90.62 523 GLU A CA 1
ATOM 3962 C C . GLU A 1 523 ? -34.141 17.171 15.122 1.00 90.62 523 GLU A C 1
ATOM 3964 O O . GLU A 1 523 ? -34.324 17.459 13.940 1.00 90.62 523 GLU A O 1
ATOM 3969 N N . LYS A 1 524 ? -33.182 16.320 15.502 1.00 89.12 524 LYS A N 1
ATOM 3970 C CA . LYS A 1 524 ? -32.182 15.768 14.585 1.00 89.12 524 LYS A CA 1
ATOM 3971 C C . LYS A 1 524 ? -32.810 15.021 13.411 1.00 89.12 524 LYS A C 1
ATOM 3973 O O . LYS A 1 524 ? -32.411 15.224 12.266 1.00 89.12 524 LYS A O 1
ATOM 3978 N N . TYR A 1 525 ? -33.751 14.116 13.676 1.00 85.94 525 TYR A N 1
ATOM 3979 C CA . TYR A 1 525 ? -34.329 13.288 12.619 1.00 85.94 525 TYR A CA 1
ATOM 3980 C C . TYR A 1 525 ? -35.384 14.025 11.795 1.00 85.94 525 TYR A C 1
ATOM 3982 O O . TYR A 1 525 ? -35.458 13.780 10.591 1.00 85.94 525 TYR A O 1
ATOM 3990 N N . SER A 1 526 ? -36.135 14.960 12.382 1.00 91.06 526 SER A N 1
ATOM 3991 C CA . SER A 1 526 ? -37.022 15.840 11.620 1.00 91.06 526 SER A CA 1
ATOM 3992 C C . SER A 1 526 ? -36.236 16.739 10.669 1.00 91.06 526 SER A C 1
ATOM 3994 O O . SER A 1 526 ? -36.624 16.852 9.509 1.00 91.06 526 SER A O 1
ATOM 3996 N N . GLU A 1 527 ? -35.097 17.297 11.089 1.00 87.81 527 GLU A N 1
ATOM 3997 C CA . GLU A 1 527 ? -34.229 18.087 10.206 1.00 87.81 527 GLU A CA 1
ATOM 3998 C C . GLU A 1 527 ? -33.591 17.239 9.095 1.00 87.81 527 GLU A C 1
ATOM 4000 O O . GLU A 1 527 ? -33.652 17.606 7.919 1.00 87.81 527 GLU A O 1
ATOM 4005 N N . LEU A 1 528 ? -33.009 16.085 9.443 1.00 85.62 528 LEU A N 1
ATOM 4006 C CA . LEU A 1 528 ? -32.310 15.220 8.485 1.00 85.62 528 LEU A CA 1
ATOM 4007 C C . LEU A 1 528 ? -33.249 14.608 7.439 1.00 85.62 528 LEU A C 1
ATOM 4009 O O . LEU A 1 528 ? -32.908 14.562 6.256 1.00 85.62 528 LEU A O 1
ATOM 4013 N N . TYR A 1 529 ? -34.419 14.129 7.866 1.00 87.12 529 TYR A N 1
ATOM 4014 C CA . TYR A 1 529 ? -35.361 13.410 7.004 1.00 87.12 529 TYR A CA 1
ATOM 4015 C C . TYR A 1 529 ? -36.554 14.256 6.554 1.00 87.12 529 TYR A C 1
ATOM 4017 O O . TYR A 1 529 ? -37.412 13.749 5.832 1.00 87.12 529 TYR A O 1
ATOM 4025 N N . LYS A 1 530 ? -36.598 15.544 6.925 1.00 85.19 530 LYS A N 1
ATOM 4026 C CA . LYS A 1 530 ? -37.696 16.473 6.607 1.00 85.19 530 LYS A CA 1
ATOM 4027 C C . LYS A 1 530 ? -39.059 15.925 7.044 1.00 85.19 530 LYS A C 1
ATOM 4029 O O . LYS A 1 530 ? -40.026 15.969 6.282 1.00 85.19 530 LYS A O 1
ATOM 4034 N N . LEU A 1 531 ? -39.106 15.356 8.248 1.00 81.44 531 LEU A N 1
ATOM 4035 C CA . LEU A 1 531 ? -40.341 14.831 8.830 1.00 81.44 531 LEU A CA 1
ATOM 4036 C C . LEU A 1 531 ? -41.224 15.997 9.311 1.00 81.44 531 LEU A C 1
ATOM 4038 O O . LEU A 1 531 ? -40.671 17.019 9.726 1.00 81.44 531 LEU A O 1
ATOM 4042 N N . PRO A 1 532 ? -42.561 15.864 9.212 1.00 63.84 532 PRO A N 1
ATOM 4043 C CA . PRO A 1 532 ? -43.505 16.908 9.607 1.00 63.84 532 PRO A CA 1
ATOM 4044 C C . PRO A 1 532 ? -43.450 17.266 11.094 1.00 63.84 532 PRO A C 1
ATOM 4046 O O . PRO A 1 532 ? -43.050 16.403 11.914 1.00 63.84 532 PRO A O 1
#

Foldseek 3Di:
DDDDAFAWDALDQDQLQQAEAELLLLAANPLDPDRPPFDNDLVQLLQQVLLSVVSPHAHYEEECPRLNLSSLLSPLVSCVVNVDPSHAYEYEFFKDKAAPDPDWDDDPPPDDHTDHDSNRIDIDGDFFLVRLVVRQVVSCVSSVPPAHQYYAYEFQELAPVAAPVDPPHDRSLCQQLDPRGNLVSRVVCVVVVRYVFYEHAAECLPDSRGDHLVSLVSNLVSHDQPSHQEYEYANCFWLQHVNNVVVSSSCVVRVHAYEYHNLCQQVLQPDQFGDHVNHGDDPVSNVLSVVLCVLCVVQVHRSLLCSQLRQNTGPSHSHYYDYDNGSVSSVVNSVSSNRNSVRAPVSVVVCVVVVSDDPSNDDPCLCRLVVVQDPPPPPCDDPCLVLVLVQLQVVLVCVVVVVDDPVCQLVSQQVSCCVPPVDGAPDCSSTVVNPVCVVVVNRPVSVVVVLVLLLVLLLVVLLCVVDPCCVVCVVVVNCPSVVVLCVPLDVVCVPVDPDQQVSSCSRRVGGRDVVSVVVVVCVVCCVVVVPD

Nearest PDB structures (foldseek):
  7ezl-assembly1_A  TM=8.042E-01  e=3.413E-16  Oryza sativa Japonica Group
  8usu-assembly2_B  TM=8.160E-01  e=4.014E-15  Myrciaria dubia
  8scc-assembly2_B  TM=8.328E-01  e=9.290E-15  Myrciaria dubia
  8jwo-assembly2_P  TM=7.530E-01  e=4.314E-11  Streptomyces xinghaiensis
  3hq2-assembly1_B  TM=8.474E-01  e=2.892E-07  Bacillus subtilis